Protein AF-A0AAD9ZAP3-F1 (afdb_monomer)

Nearest PDB structures (foldseek):
  3ure-assembly2_B  TM=6.976E-01  e=3.644E-09  Lysobacter enzymogenes
  5mrt-assembly2_B  TM=7.101E-01  e=6.965E-09  Lysobacter sp. XL1
  5mrs-assembly2_B  TM=6.952E-01  e=5.471E-08  Lysobacter sp. XL1
  5mrt-assembly1_A  TM=6.736E-01  e=4.076E-08  Lysobacter sp. XL1
  2ea3-assembly1_A  TM=7.214E-01  e=1.395E-06  Cellulomonas bogoriensis

Structure (mmCIF, N/CA/C/O backbone):
data_AF-A0AAD9ZAP3-F1
#
_entry.id   AF-A0AAD9ZAP3-F1
#
loop_
_atom_site.group_PDB
_atom_site.id
_atom_site.type_symbol
_atom_site.label_atom_id
_atom_site.label_alt_id
_atom_site.label_comp_id
_atom_site.label_asym_id
_atom_site.label_entity_id
_atom_site.label_seq_id
_atom_site.pdbx_PDB_ins_code
_atom_site.Cartn_x
_atom_site.Cartn_y
_atom_site.Cartn_z
_atom_site.occupancy
_atom_site.B_iso_or_equiv
_atom_site.auth_seq_id
_atom_site.auth_comp_id
_atom_site.auth_asym_id
_atom_site.auth_atom_id
_atom_site.pdbx_PDB_model_num
ATOM 1 N N . MET A 1 1 ? -73.193 15.767 -9.937 1.00 38.09 1 MET A N 1
ATOM 2 C CA . MET A 1 1 ? -71.981 15.604 -10.766 1.00 38.09 1 MET A CA 1
ATOM 3 C C . MET A 1 1 ? -70.829 16.152 -9.947 1.00 38.09 1 MET A C 1
ATOM 5 O O . MET A 1 1 ? -70.815 17.346 -9.692 1.00 38.09 1 MET A O 1
ATOM 9 N N . SER A 1 2 ? -70.007 15.268 -9.383 1.00 31.12 2 SER A N 1
ATOM 10 C CA . SER A 1 2 ? -68.991 15.600 -8.378 1.00 31.12 2 SER A CA 1
ATOM 11 C C . SER A 1 2 ? -67.606 15.477 -9.008 1.00 31.12 2 SER A C 1
ATOM 13 O O . SER A 1 2 ? -67.299 14.462 -9.627 1.00 31.12 2 SER A O 1
ATOM 15 N N . THR A 1 3 ? -66.824 16.545 -8.898 1.00 29.73 3 THR A N 1
ATOM 16 C CA . THR A 1 3 ? -65.426 16.662 -9.318 1.00 29.73 3 THR A CA 1
ATOM 17 C C . THR A 1 3 ? -64.513 16.308 -8.148 1.00 29.73 3 THR A C 1
ATOM 19 O O . THR A 1 3 ? -64.522 17.006 -7.136 1.00 29.73 3 THR A O 1
ATOM 22 N N . THR A 1 4 ? -63.706 15.260 -8.296 1.00 32.66 4 THR A N 1
ATOM 23 C CA . THR A 1 4 ? -62.585 14.936 -7.405 1.00 32.66 4 THR A CA 1
ATOM 24 C C . THR A 1 4 ? -61.284 15.430 -8.027 1.00 32.66 4 THR A C 1
ATOM 26 O O . THR A 1 4 ? -60.915 14.990 -9.115 1.00 32.66 4 THR A O 1
ATOM 29 N N . ALA A 1 5 ? -60.610 16.347 -7.335 1.00 31.31 5 ALA A N 1
ATOM 30 C CA . ALA A 1 5 ? -59.230 16.731 -7.596 1.00 31.31 5 ALA A CA 1
ATOM 31 C C . ALA A 1 5 ? -58.299 15.793 -6.815 1.00 31.31 5 ALA A C 1
ATOM 33 O O . ALA A 1 5 ? -58.502 15.566 -5.623 1.00 31.31 5 ALA A O 1
ATOM 34 N N . THR A 1 6 ? -57.306 15.242 -7.505 1.00 32.03 6 THR A N 1
ATOM 35 C CA . THR A 1 6 ? -56.255 14.393 -6.941 1.00 32.03 6 THR A CA 1
ATOM 36 C C . THR A 1 6 ? -55.061 15.283 -6.604 1.00 32.03 6 THR A C 1
ATOM 38 O O . THR A 1 6 ? -54.437 15.831 -7.511 1.00 32.03 6 THR A O 1
ATOM 41 N N . GLU A 1 7 ? -54.749 15.451 -5.320 1.00 30.06 7 GLU A N 1
ATOM 42 C CA . GLU A 1 7 ? -53.481 16.046 -4.887 1.00 30.06 7 GLU A CA 1
ATOM 43 C C . GLU A 1 7 ? -52.366 15.000 -5.004 1.00 30.06 7 GLU A C 1
ATOM 45 O O . GLU A 1 7 ? -52.435 13.915 -4.428 1.00 30.06 7 GLU A O 1
ATOM 50 N N . ILE A 1 8 ? -51.346 15.335 -5.791 1.00 30.12 8 ILE A N 1
ATOM 51 C CA . ILE A 1 8 ? -50.096 14.590 -5.917 1.00 30.12 8 ILE A CA 1
ATOM 52 C C . ILE A 1 8 ? -49.132 15.194 -4.893 1.00 30.12 8 ILE A C 1
ATOM 54 O O . ILE A 1 8 ? -48.763 16.363 -5.006 1.00 30.12 8 ILE A O 1
ATOM 58 N N . HIS A 1 9 ? -48.728 14.413 -3.892 1.00 28.33 9 HIS A N 1
ATOM 59 C CA . HIS A 1 9 ? -47.618 14.785 -3.017 1.00 28.33 9 HIS A CA 1
ATOM 60 C C . HIS A 1 9 ? -46.293 14.692 -3.795 1.00 28.33 9 HIS A C 1
ATOM 62 O O . HIS A 1 9 ? -46.062 13.680 -4.458 1.00 28.33 9 HIS A O 1
ATOM 68 N N . PRO A 1 10 ? -45.407 15.700 -3.717 1.00 33.06 10 PRO A N 1
ATOM 69 C CA . PRO A 1 10 ? -44.074 15.596 -4.287 1.00 33.06 10 PRO A CA 1
ATOM 70 C C . PRO A 1 10 ? -43.204 14.680 -3.416 1.00 33.06 10 PRO A C 1
ATOM 72 O O . PRO A 1 10 ? -43.076 14.892 -2.209 1.00 33.06 10 PRO A O 1
ATOM 75 N N . GLU A 1 11 ? -42.606 13.665 -4.041 1.00 31.42 11 GLU A N 1
ATOM 76 C CA . GLU A 1 11 ? -41.531 12.862 -3.462 1.00 31.42 11 GLU A CA 1
ATOM 77 C C . GLU A 1 11 ? -40.390 13.786 -3.013 1.00 31.42 11 GLU A C 1
ATOM 79 O O . GLU A 1 11 ? -39.771 14.487 -3.815 1.00 31.42 11 GLU A O 1
ATOM 84 N N . LEU A 1 12 ? -40.111 13.792 -1.709 1.00 24.55 12 LEU A N 1
ATOM 85 C CA . LEU A 1 12 ? -38.916 14.411 -1.149 1.00 24.55 12 LEU A CA 1
ATOM 86 C C . LEU A 1 12 ? -37.698 13.598 -1.592 1.00 24.55 12 LEU A C 1
ATOM 88 O O . LEU A 1 12 ? -37.372 12.568 -1.005 1.00 24.55 12 LEU A O 1
ATOM 92 N N . THR A 1 13 ? -37.007 14.074 -2.623 1.00 25.61 13 THR A N 1
ATOM 93 C CA . THR A 1 13 ? -35.666 13.600 -2.961 1.00 25.61 13 THR A CA 1
ATOM 94 C C . THR A 1 13 ? -34.702 14.136 -1.900 1.00 25.61 13 THR A C 1
ATOM 96 O O . THR A 1 13 ? -34.312 15.302 -1.925 1.00 25.61 13 THR A O 1
ATOM 99 N N . LEU A 1 14 ? -34.354 13.306 -0.914 1.00 25.33 14 LEU A N 1
ATOM 100 C CA . LEU A 1 14 ? -33.272 13.604 0.022 1.00 25.33 14 LEU A CA 1
ATOM 101 C C . LEU A 1 14 ? -31.949 13.519 -0.742 1.00 25.33 14 LEU A C 1
ATOM 103 O O . LEU A 1 14 ? -31.405 12.435 -0.937 1.00 25.33 14 LEU A O 1
ATOM 107 N N . THR A 1 15 ? -31.430 14.660 -1.188 1.00 24.88 15 THR A N 1
ATOM 108 C CA . THR A 1 15 ? -30.045 14.753 -1.652 1.00 24.88 15 THR A CA 1
ATOM 109 C C . THR A 1 15 ? -29.139 14.369 -0.478 1.00 24.88 15 THR A C 1
ATOM 111 O O . THR A 1 15 ? -29.214 15.034 0.560 1.00 24.88 15 THR A O 1
ATOM 114 N N . PRO A 1 16 ? -28.295 13.324 -0.579 1.00 32.72 16 PRO A N 1
ATOM 115 C CA . PRO A 1 16 ? -27.354 13.002 0.481 1.00 32.72 16 PRO A CA 1
ATOM 116 C C . PRO A 1 16 ? -26.461 14.219 0.717 1.00 32.72 16 PRO A C 1
ATOM 118 O O . PRO A 1 16 ? -25.739 14.656 -0.180 1.00 32.72 16 PRO A O 1
ATOM 121 N N . VAL A 1 17 ? -26.526 14.802 1.913 1.00 37.62 17 VAL A N 1
ATOM 122 C CA . VAL A 1 17 ? -25.580 15.847 2.307 1.00 37.62 17 VAL A CA 1
ATOM 123 C C . VAL A 1 17 ? -24.217 15.168 2.400 1.00 37.62 17 VAL A C 1
ATOM 125 O O . VAL A 1 17 ? -23.985 14.364 3.303 1.00 37.62 17 VAL A O 1
ATOM 128 N N . ARG A 1 18 ? -23.333 15.433 1.430 1.00 49.47 18 ARG A N 1
ATOM 129 C CA . ARG A 1 18 ? -21.942 14.971 1.486 1.00 49.47 18 ARG A CA 1
ATOM 130 C C . ARG A 1 18 ? -21.299 15.531 2.751 1.00 49.47 18 ARG A C 1
ATOM 132 O O . ARG A 1 18 ? -21.261 16.747 2.943 1.00 49.47 18 ARG A O 1
ATOM 139 N N . GLN A 1 19 ? -20.824 14.642 3.616 1.00 60.66 19 GLN A N 1
ATOM 140 C CA . GLN A 1 19 ? -20.161 15.022 4.855 1.00 60.66 19 GLN A CA 1
ATOM 141 C C . GLN A 1 19 ? -18.705 15.391 4.572 1.00 60.66 19 GLN A C 1
ATOM 143 O O . GLN A 1 19 ? -17.811 14.576 4.720 1.00 60.66 19 GLN A O 1
ATOM 148 N N . LEU A 1 20 ? -18.460 16.632 4.164 1.00 65.44 20 LEU A N 1
ATOM 149 C CA . LEU A 1 20 ? -17.098 17.088 3.881 1.00 65.44 20 LEU A CA 1
ATOM 150 C C . LEU A 1 20 ? -16.287 17.294 5.170 1.00 65.44 20 LEU A C 1
ATOM 152 O O . LEU A 1 20 ? -16.845 17.652 6.223 1.00 65.44 20 LEU A O 1
ATOM 156 N N . ARG A 1 21 ? -14.960 17.126 5.071 1.00 70.06 21 ARG A N 1
ATOM 157 C CA . ARG A 1 21 ? -14.036 17.529 6.138 1.00 70.06 21 ARG A CA 1
ATOM 158 C C . ARG A 1 21 ? -14.170 19.026 6.366 1.00 70.06 21 ARG A C 1
ATOM 160 O O . ARG A 1 21 ? -14.190 19.818 5.420 1.00 70.06 21 ARG A O 1
ATOM 167 N N . LYS A 1 22 ? -14.236 19.437 7.634 1.00 67.25 22 LYS A N 1
ATOM 168 C CA . LYS A 1 22 ? -14.270 20.868 7.974 1.00 67.25 22 LYS A CA 1
ATOM 169 C C . LYS A 1 22 ? -12.929 21.536 7.721 1.00 67.25 22 LYS A C 1
ATOM 171 O O . LYS A 1 22 ? -12.881 22.654 7.210 1.00 67.25 22 LYS A O 1
ATOM 176 N N . LYS A 1 23 ? -11.848 20.844 8.072 1.00 67.44 23 LYS A N 1
ATOM 177 C CA . LYS A 1 23 ? -10.491 21.224 7.705 1.00 67.44 23 LYS A CA 1
ATOM 178 C C . LYS A 1 23 ? -10.062 20.307 6.577 1.00 67.44 23 LYS A C 1
ATOM 180 O O . LYS A 1 23 ? -9.665 19.171 6.804 1.00 67.44 23 LYS A O 1
ATOM 185 N N . ARG A 1 24 ? -10.174 20.796 5.342 1.00 58.03 24 ARG A N 1
ATOM 186 C CA . ARG A 1 24 ? -9.506 20.133 4.226 1.00 58.03 24 ARG A CA 1
ATOM 187 C C . ARG A 1 24 ? -8.012 20.407 4.341 1.00 58.03 24 ARG A C 1
ATOM 189 O O . ARG A 1 24 ? -7.648 21.587 4.394 1.00 58.03 24 ARG A O 1
ATOM 196 N N . PRO A 1 25 ? -7.158 19.372 4.341 1.00 54.31 25 PRO A N 1
ATOM 197 C CA . PRO A 1 25 ? -5.750 19.561 4.029 1.00 54.31 25 PRO A CA 1
ATOM 198 C C . PRO A 1 25 ? -5.680 20.350 2.712 1.00 54.31 25 PRO A C 1
ATOM 200 O O . PRO A 1 25 ? -6.223 19.924 1.695 1.00 54.31 25 PRO A O 1
ATOM 203 N N . SER A 1 26 ? -5.165 21.578 2.753 1.00 37.78 26 SER A N 1
ATOM 204 C CA . SER A 1 26 ? -5.217 22.509 1.622 1.00 37.78 26 SER A CA 1
ATOM 205 C C . SER A 1 26 ? -3.942 23.321 1.567 1.00 37.78 26 SER A C 1
ATOM 207 O O . SER A 1 26 ? -3.555 23.953 2.551 1.00 37.78 26 SER A O 1
ATOM 209 N N . PHE A 1 27 ? -3.305 23.314 0.396 1.00 42.34 27 PHE A N 1
ATOM 210 C CA . PHE A 1 27 ? -2.033 23.990 0.167 1.00 42.34 27 PHE A CA 1
ATOM 211 C C . PHE A 1 27 ? -2.021 24.632 -1.214 1.00 42.34 27 PHE A C 1
ATOM 213 O O . PHE A 1 27 ? -1.289 24.242 -2.118 1.00 42.34 27 PHE A O 1
ATOM 220 N N . SER A 1 28 ? -2.833 25.674 -1.380 1.00 27.41 28 SER A N 1
ATOM 221 C CA . SER A 1 28 ? -2.531 26.656 -2.421 1.00 27.41 28 SER A CA 1
ATOM 222 C C . SER A 1 28 ? -1.245 27.400 -2.038 1.00 27.41 28 SER A C 1
ATOM 224 O O . SER A 1 28 ? -1.152 27.890 -0.909 1.00 27.41 28 SER A O 1
ATOM 226 N N . PRO A 1 29 ? -0.275 27.583 -2.952 1.00 30.25 29 PRO A N 1
ATOM 227 C CA . PRO A 1 29 ? 0.695 28.655 -2.802 1.00 30.25 29 PRO A CA 1
ATOM 228 C C . PRO A 1 29 ? -0.078 29.974 -2.688 1.00 30.25 29 PRO A C 1
ATOM 230 O O . PRO A 1 29 ? -1.005 30.222 -3.465 1.00 30.25 29 PRO A O 1
ATOM 233 N N . VAL A 1 30 ? 0.290 30.840 -1.744 1.00 27.11 30 VAL A N 1
ATOM 234 C CA . VAL A 1 30 ? -0.182 32.229 -1.749 1.00 27.11 30 VAL A CA 1
ATOM 235 C C . VAL A 1 30 ? 0.243 32.841 -3.088 1.00 27.11 30 VAL A C 1
ATOM 237 O O . VAL A 1 30 ? 1.429 33.052 -3.333 1.00 27.11 30 VAL A O 1
ATOM 240 N N . LYS A 1 31 ? -0.716 33.063 -3.996 1.00 29.03 31 LYS A N 1
ATOM 241 C CA . LYS A 1 31 ? -0.457 33.644 -5.319 1.00 29.03 31 LYS A CA 1
ATOM 242 C C . LYS A 1 31 ? 0.099 35.060 -5.155 1.00 29.03 31 LYS A C 1
ATOM 244 O O . LYS A 1 31 ? -0.628 35.955 -4.729 1.00 29.03 31 LYS A O 1
ATOM 249 N N . HIS A 1 32 ? 1.330 35.295 -5.600 1.00 28.67 32 HIS A N 1
ATOM 250 C CA . HIS A 1 32 ? 1.703 36.621 -6.081 1.00 28.67 32 HIS A CA 1
ATOM 251 C C . HIS A 1 32 ? 1.117 36.802 -7.486 1.00 28.67 32 HIS A C 1
ATOM 253 O O . HIS A 1 32 ? 1.326 35.980 -8.376 1.00 28.67 32 HIS A O 1
ATOM 259 N N . LEU A 1 33 ? 0.320 37.859 -7.659 1.00 32.88 33 LEU A N 1
ATOM 260 C CA . LEU A 1 33 ? -0.279 38.236 -8.938 1.00 32.88 33 LEU A CA 1
ATOM 261 C C . LEU A 1 33 ? 0.807 38.523 -9.983 1.00 32.88 33 LEU A C 1
ATOM 263 O O . LEU A 1 33 ? 1.590 39.455 -9.818 1.00 32.88 33 LEU A O 1
ATOM 267 N N . ALA A 1 34 ? 0.764 37.802 -11.100 1.00 29.75 34 ALA A N 1
ATOM 268 C CA . ALA A 1 34 ? 1.362 38.231 -12.358 1.00 29.75 34 ALA A 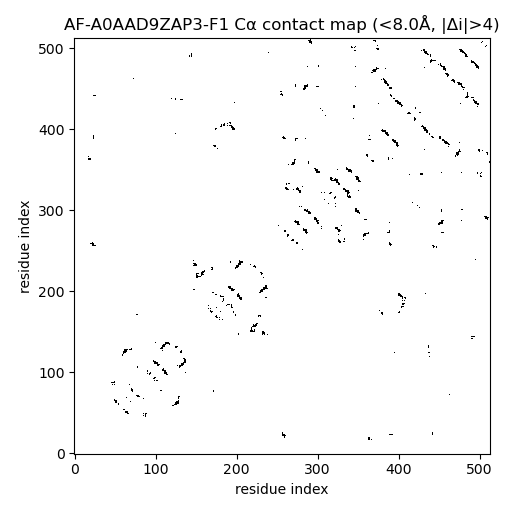CA 1
ATOM 269 C C . ALA A 1 34 ? 0.530 37.740 -13.557 1.00 29.75 34 ALA A C 1
ATOM 271 O O . ALA A 1 34 ? -0.307 36.848 -13.453 1.00 29.75 34 ALA A O 1
ATOM 272 N N . SER A 1 35 ? 0.697 38.453 -14.663 1.00 33.59 35 SER A N 1
ATOM 273 C CA . SER A 1 35 ? -0.319 38.869 -15.631 1.00 33.59 35 SER A CA 1
ATOM 274 C C . SER A 1 35 ? -0.611 37.931 -16.817 1.00 33.59 35 SER A C 1
ATOM 276 O O . SER A 1 35 ? 0.199 37.096 -17.192 1.00 33.59 35 SER A O 1
ATOM 278 N N . LYS A 1 36 ? -1.778 38.195 -17.432 1.00 34.16 36 LYS A N 1
ATOM 279 C CA . LYS A 1 36 ? -2.435 37.630 -18.636 1.00 34.16 36 LYS A CA 1
ATOM 280 C C . LYS A 1 36 ? -1.548 36.977 -19.724 1.00 34.16 36 LYS A C 1
ATOM 282 O O . LYS A 1 36 ? -0.556 37.583 -20.129 1.00 34.16 36 LYS A O 1
ATOM 287 N N . PRO A 1 37 ? -2.010 35.873 -20.351 1.00 30.92 37 PRO A N 1
ATOM 288 C CA . PRO A 1 37 ? -1.366 35.289 -21.526 1.00 30.92 37 PRO A CA 1
ATOM 289 C C . PRO A 1 37 ? -1.739 36.007 -22.838 1.00 30.92 37 PRO A C 1
ATOM 291 O O . PRO A 1 37 ? -2.829 36.566 -22.991 1.00 30.92 37 PRO A O 1
ATOM 294 N N . LYS A 1 38 ? -0.809 35.970 -23.801 1.00 31.48 38 LYS A N 1
ATOM 295 C CA . LYS A 1 38 ? -0.945 36.478 -25.176 1.00 31.48 38 LYS A CA 1
ATOM 296 C C . LYS A 1 38 ? -1.226 35.315 -26.132 1.00 31.48 38 LYS A C 1
ATOM 298 O O . LYS A 1 38 ? -0.578 34.281 -26.051 1.00 31.48 38 LYS A O 1
ATOM 303 N N . ALA A 1 39 ? -2.153 35.517 -27.064 1.00 35.09 39 ALA A N 1
ATOM 304 C CA . ALA A 1 39 ? -2.532 34.536 -28.078 1.00 35.09 39 ALA A CA 1
ATOM 305 C C . ALA A 1 39 ? -1.584 34.541 -29.289 1.00 35.09 39 ALA A C 1
ATOM 307 O O . ALA A 1 39 ? -1.191 35.617 -29.754 1.00 35.09 39 ALA A O 1
ATOM 308 N N . ARG A 1 40 ? -1.328 33.366 -29.887 1.00 31.25 40 ARG A N 1
ATOM 309 C CA . ARG A 1 40 ? -0.994 33.280 -31.318 1.00 31.25 40 ARG A CA 1
ATOM 310 C C . ARG A 1 40 ? -1.300 31.918 -31.966 1.00 31.25 40 ARG A C 1
ATOM 312 O O . ARG A 1 40 ? -0.712 30.910 -31.620 1.00 31.25 40 ARG A O 1
ATOM 319 N N . SER A 1 41 ? -2.211 31.995 -32.941 1.00 29.94 41 SER A N 1
ATOM 320 C CA . SER A 1 41 ? -2.173 31.485 -34.325 1.00 29.94 41 SER A CA 1
ATOM 321 C C . SER A 1 41 ? -1.687 30.064 -34.636 1.00 29.94 41 SER A C 1
ATOM 323 O O . SER A 1 41 ? -0.511 29.745 -34.518 1.00 29.94 41 SER A O 1
ATOM 325 N N . MET A 1 42 ? -2.601 29.310 -35.250 1.00 33.66 42 MET A N 1
ATOM 326 C CA . MET A 1 42 ? -2.409 28.012 -35.898 1.00 33.66 42 MET A CA 1
ATOM 327 C C . MET A 1 42 ? -1.698 28.093 -37.259 1.00 33.66 42 MET A C 1
ATOM 329 O O . MET A 1 42 ? -1.905 29.046 -38.011 1.00 33.66 42 MET A O 1
ATOM 333 N N . SER A 1 43 ? -1.007 27.015 -37.639 1.00 30.11 43 SER A N 1
ATOM 334 C CA . SER A 1 43 ? -0.996 26.501 -39.015 1.00 30.11 43 SER A CA 1
ATOM 335 C C . SER A 1 43 ? -0.925 24.969 -38.990 1.00 30.11 43 SER A C 1
ATOM 337 O O . SER A 1 43 ? -0.360 24.371 -38.077 1.00 30.11 43 SER A O 1
ATOM 339 N N . GLY A 1 44 ? -1.626 24.343 -39.936 1.00 31.75 44 GLY A N 1
ATOM 340 C CA . GLY A 1 44 ? -1.917 22.915 -39.941 1.00 31.75 44 GLY A CA 1
ATOM 341 C C . GLY A 1 44 ? -0.970 22.090 -40.803 1.00 31.75 44 GLY A C 1
ATOM 342 O O . GLY A 1 44 ? -0.608 22.475 -41.911 1.00 31.75 44 GLY A O 1
ATOM 343 N N . THR A 1 45 ? -0.699 20.892 -40.304 1.00 32.00 45 THR A N 1
ATOM 344 C CA . THR A 1 45 ? -0.348 19.701 -41.079 1.00 32.00 45 THR A CA 1
ATOM 345 C C . THR A 1 45 ? -1.179 18.579 -40.466 1.00 32.00 45 THR A C 1
ATOM 347 O O . THR A 1 45 ? -1.307 18.540 -39.242 1.00 32.00 45 THR A O 1
ATOM 350 N N . ASN A 1 46 ? -1.810 17.730 -41.281 1.00 42.81 46 ASN A N 1
ATOM 351 C CA . ASN A 1 46 ? -2.670 16.648 -40.790 1.00 42.81 46 ASN A CA 1
ATOM 352 C C . ASN A 1 46 ? -1.819 15.612 -40.044 1.00 42.81 46 ASN A C 1
ATOM 354 O O . ASN A 1 46 ? -1.322 14.659 -40.639 1.00 42.81 46 ASN A O 1
ATOM 358 N N . SER A 1 47 ? -1.631 15.844 -38.746 1.00 43.81 47 SER A N 1
ATOM 359 C CA . SER A 1 47 ? -1.107 14.882 -37.793 1.00 43.81 47 SER A CA 1
ATOM 360 C C . SER A 1 47 ? -2.247 14.008 -37.283 1.00 43.81 47 SER A C 1
ATOM 362 O O . SER A 1 47 ? -3.388 14.457 -37.141 1.00 43.81 47 SER A O 1
ATOM 364 N N . ILE A 1 48 ? -1.927 12.750 -36.998 1.00 49.72 48 ILE A N 1
ATOM 365 C CA . ILE A 1 48 ? -2.781 11.878 -36.197 1.00 49.72 48 ILE A CA 1
ATOM 366 C C . ILE A 1 48 ? -2.875 12.543 -34.820 1.00 49.72 48 ILE A C 1
ATOM 368 O O . ILE A 1 48 ? -1.877 12.640 -34.106 1.00 49.72 48 ILE A O 1
ATOM 372 N N . LYS A 1 49 ? -4.044 13.101 -34.492 1.00 53.91 49 LYS A N 1
ATOM 373 C CA . LYS A 1 49 ? -4.302 13.693 -33.179 1.00 53.91 49 LYS A CA 1
ATOM 374 C C . LYS A 1 49 ? -4.921 12.621 -32.291 1.00 53.91 49 LYS A C 1
ATOM 376 O O . LYS A 1 49 ? -5.954 12.097 -32.696 1.00 53.91 49 LYS A O 1
ATOM 381 N N . PRO A 1 50 ? -4.341 12.331 -31.115 1.00 58.03 50 PRO A N 1
ATOM 382 C CA . PRO A 1 50 ? -4.949 11.409 -30.171 1.00 58.03 50 PRO A CA 1
ATOM 383 C C . PRO A 1 50 ? -6.309 11.955 -29.729 1.00 58.03 50 PRO A C 1
ATOM 385 O O . PRO A 1 50 ? -6.408 13.110 -29.296 1.00 58.03 50 PRO A O 1
ATOM 388 N N . VAL A 1 51 ? -7.353 11.146 -29.848 1.00 65.56 51 VAL A N 1
ATOM 389 C CA . VAL A 1 51 ? -8.693 11.466 -29.373 1.00 65.56 51 VAL A CA 1
ATOM 390 C C . VAL A 1 51 ? -8.776 11.063 -27.908 1.00 65.56 51 VAL A C 1
ATOM 392 O O . VAL A 1 51 ? -8.809 9.885 -27.548 1.00 65.56 51 VAL A O 1
ATOM 395 N N . VAL A 1 52 ? -8.811 12.079 -27.049 1.00 61.72 52 VAL A N 1
ATOM 396 C CA . VAL A 1 52 ? -8.966 11.912 -25.603 1.00 61.72 52 VAL A CA 1
ATOM 397 C C . VAL A 1 52 ? -10.403 11.498 -25.287 1.00 61.72 52 VAL A C 1
ATOM 399 O O . VAL A 1 52 ? -11.352 12.143 -25.740 1.00 61.72 52 VAL A O 1
ATOM 402 N N . GLN A 1 53 ? -10.573 10.441 -24.492 1.00 52.91 53 GLN A N 1
ATOM 403 C CA . GLN A 1 53 ? -11.881 10.097 -23.932 1.00 52.91 53 GLN A CA 1
ATOM 404 C C . GLN A 1 53 ? -12.222 11.024 -22.758 1.00 52.91 53 GLN A C 1
ATOM 406 O O . GLN A 1 53 ? -11.428 11.205 -21.839 1.00 52.91 53 GLN A O 1
ATOM 411 N N . ASP A 1 54 ? -13.424 11.599 -22.781 1.00 41.91 54 ASP A N 1
ATOM 412 C CA . ASP A 1 54 ? -13.899 12.542 -21.767 1.00 41.91 54 ASP A CA 1
ATOM 413 C C . ASP A 1 54 ? -14.498 11.777 -20.569 1.00 41.91 54 ASP A C 1
ATOM 415 O O . ASP A 1 54 ? -15.701 11.534 -20.498 1.00 41.91 54 ASP A O 1
ATOM 419 N N . THR A 1 55 ? -13.664 11.350 -19.619 1.00 44.53 55 THR A N 1
ATOM 420 C CA . THR A 1 55 ? -14.116 10.716 -18.365 1.00 44.53 55 THR A CA 1
ATOM 421 C C . THR A 1 55 ? -14.453 11.778 -17.312 1.00 44.53 55 THR A C 1
ATOM 423 O O . THR A 1 55 ? -13.721 11.960 -16.343 1.00 44.53 55 THR A O 1
ATOM 426 N N . ARG A 1 56 ? -15.551 12.523 -17.510 1.00 35.78 56 ARG A N 1
ATOM 427 C CA . ARG A 1 56 ? -15.968 13.644 -16.633 1.00 35.78 56 ARG A CA 1
ATOM 428 C C . ARG A 1 56 ? -16.672 13.260 -15.331 1.00 35.78 56 ARG A C 1
ATOM 430 O O . ARG A 1 56 ? -17.005 14.150 -14.555 1.00 35.78 56 ARG A O 1
ATOM 437 N N . GLU A 1 57 ? -16.900 11.978 -15.066 1.00 40.25 57 GLU A N 1
ATOM 438 C CA . GLU A 1 57 ? -17.612 11.547 -13.851 1.00 40.25 57 GLU A CA 1
ATOM 439 C C . GLU A 1 57 ? -16.697 11.224 -12.660 1.00 40.25 57 GLU A C 1
ATOM 441 O O . GLU A 1 57 ? -17.186 10.980 -11.560 1.00 40.25 57 GLU A O 1
ATOM 446 N N . MET A 1 58 ? -15.373 11.277 -12.830 1.00 43.38 58 MET A N 1
ATOM 447 C CA . MET A 1 58 ? -14.425 11.066 -11.735 1.00 43.38 58 MET A CA 1
ATOM 448 C C . MET A 1 58 ? -13.892 12.416 -11.240 1.00 43.38 58 MET A C 1
ATOM 450 O O . MET A 1 58 ? -13.478 13.255 -12.038 1.00 43.38 58 MET A O 1
ATOM 454 N N . GLY A 1 59 ? -13.939 12.644 -9.921 1.00 43.78 59 GLY A N 1
ATOM 455 C CA . GLY A 1 59 ? -13.324 13.805 -9.258 1.00 43.78 59 GLY A CA 1
ATOM 456 C C . GLY A 1 59 ? -11.808 13.908 -9.522 1.00 43.78 59 GLY A C 1
ATOM 457 O O . GLY A 1 59 ? -11.283 13.114 -10.297 1.00 43.78 59 GLY A O 1
ATOM 458 N N . PRO A 1 60 ? -11.083 14.868 -8.909 1.00 47.06 60 PRO A N 1
ATOM 459 C CA . PRO A 1 60 ? -9.711 15.266 -9.275 1.00 47.06 60 PRO A CA 1
ATOM 460 C C . PRO A 1 60 ? -8.689 14.115 -9.142 1.00 47.06 60 PRO A C 1
ATOM 462 O O . PRO A 1 60 ? -8.003 13.997 -8.141 1.00 47.06 60 PRO A O 1
ATOM 465 N N . THR A 1 61 ? -8.662 13.237 -10.150 1.00 54.41 61 THR A N 1
ATOM 466 C CA . THR A 1 61 ? -7.898 11.978 -10.290 1.00 54.41 61 THR A CA 1
ATOM 467 C C . THR A 1 61 ? -8.031 11.442 -11.736 1.00 54.41 61 THR A C 1
ATOM 469 O O . THR A 1 61 ? -8.101 10.240 -11.988 1.00 54.41 61 THR A O 1
ATOM 472 N N . ALA A 1 62 ? -8.154 12.337 -12.725 1.00 63.78 62 ALA A N 1
ATOM 473 C CA . ALA A 1 62 ? -8.506 11.957 -14.094 1.00 63.78 62 ALA A CA 1
ATOM 474 C C . ALA A 1 62 ? -7.447 11.025 -14.711 1.00 63.78 62 ALA A C 1
ATOM 476 O O . ALA A 1 62 ? -6.267 11.356 -14.765 1.00 63.78 62 ALA A O 1
ATOM 477 N N . SER A 1 63 ? -7.866 9.857 -15.193 1.00 73.56 63 SER A N 1
ATOM 478 C CA . SER A 1 63 ? -7.037 9.047 -16.088 1.00 73.56 63 SER A CA 1
ATOM 479 C C . SER A 1 63 ? -7.108 9.646 -17.488 1.00 73.56 63 SER A C 1
ATOM 481 O O . SER A 1 63 ? -8.198 9.898 -17.997 1.00 73.56 63 SER A O 1
ATOM 483 N N . LEU A 1 64 ? -5.963 9.880 -18.122 1.00 83.38 64 LEU A N 1
ATOM 484 C CA . LEU A 1 64 ? -5.892 10.334 -19.502 1.00 83.38 64 LEU A CA 1
ATOM 485 C C . LEU A 1 64 ? -5.842 9.121 -20.436 1.00 83.38 64 LEU A C 1
ATOM 487 O O . LEU A 1 64 ? -4.785 8.525 -20.654 1.00 83.38 64 LEU A O 1
ATOM 491 N N . ASN A 1 65 ? -7.007 8.761 -20.972 1.00 83.56 65 ASN A N 1
ATOM 492 C CA . ASN A 1 65 ? -7.180 7.631 -21.880 1.00 83.56 65 ASN A CA 1
ATOM 493 C C . ASN A 1 65 ? -7.282 8.092 -23.337 1.00 83.56 65 ASN A C 1
ATOM 495 O O . ASN A 1 65 ? -7.880 9.131 -23.637 1.00 83.56 65 ASN A O 1
ATOM 499 N N . PHE A 1 66 ? -6.748 7.274 -24.241 1.00 83.94 66 PHE A N 1
ATOM 500 C CA . PHE A 1 66 ? -6.763 7.504 -25.682 1.00 83.94 66 PHE A CA 1
ATOM 501 C C . PHE A 1 66 ? -7.564 6.400 -26.361 1.00 83.94 66 PHE A C 1
ATOM 503 O O . PHE A 1 66 ? -7.471 5.234 -25.981 1.00 83.94 66 PHE A O 1
ATO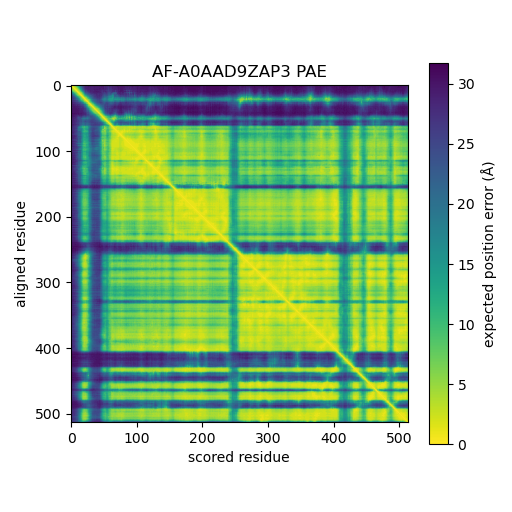M 510 N N . GLN A 1 67 ? -8.380 6.762 -27.349 1.00 81.88 67 GLN A N 1
ATOM 511 C CA . GLN A 1 67 ? -9.183 5.775 -28.079 1.00 81.88 67 GLN A CA 1
ATOM 512 C C . GLN A 1 67 ? -8.315 4.859 -28.942 1.00 81.88 67 GLN A C 1
ATOM 514 O O . GLN A 1 67 ? -8.677 3.715 -29.200 1.00 81.88 67 GLN A O 1
ATOM 519 N N . GLU A 1 68 ? -7.187 5.380 -29.413 1.00 84.31 68 GLU A N 1
ATOM 520 C CA . GLU A 1 68 ? -6.352 4.738 -30.417 1.00 84.31 68 GLU A CA 1
ATOM 521 C C . GLU A 1 68 ? -5.347 3.756 -29.824 1.00 84.31 68 GLU A C 1
ATOM 523 O O . GLU A 1 68 ? -4.886 2.868 -30.539 1.00 84.31 68 GLU A O 1
ATOM 528 N N . PHE A 1 69 ? -4.964 3.928 -28.555 1.00 86.25 69 PHE A N 1
ATOM 529 C CA . PHE A 1 69 ? -3.936 3.102 -27.935 1.00 86.25 69 PHE A CA 1
ATOM 530 C C . PHE A 1 69 ? -3.985 3.108 -26.408 1.00 86.25 69 PHE A C 1
ATOM 532 O O . PHE A 1 69 ? -4.477 4.030 -25.760 1.00 86.25 69 PHE A O 1
ATOM 539 N N . SER A 1 70 ? -3.359 2.081 -25.850 1.00 88.56 70 SER A N 1
ATOM 540 C CA . SER A 1 70 ? -2.994 1.942 -24.448 1.00 88.56 70 SER A CA 1
ATOM 541 C C . SER A 1 70 ? -1.644 1.227 -24.408 1.00 88.56 70 SER A C 1
ATOM 543 O O . SER A 1 70 ? -1.377 0.383 -25.261 1.00 88.56 70 SER A O 1
ATOM 545 N N . PHE A 1 71 ? -0.790 1.563 -23.444 1.00 90.19 71 PHE A N 1
ATOM 546 C CA . PHE A 1 71 ? 0.398 0.766 -23.145 1.00 90.19 71 PHE A CA 1
ATOM 547 C C . PHE A 1 71 ? 0.027 -0.564 -22.486 1.00 90.19 71 PHE A C 1
ATOM 549 O O . PHE A 1 71 ? 0.782 -1.518 -22.580 1.00 90.19 71 PHE A O 1
ATOM 556 N N . TRP A 1 72 ? -1.131 -0.650 -21.830 1.00 88.25 72 TRP A N 1
ATOM 557 C CA . TRP A 1 72 ? -1.661 -1.906 -21.312 1.00 88.25 72 TRP A CA 1
ATOM 558 C C . TRP A 1 72 ? -2.511 -2.610 -22.369 1.00 88.25 72 TRP A C 1
ATOM 560 O O . TRP A 1 72 ? -3.539 -2.061 -22.784 1.00 88.25 72 TRP A O 1
ATOM 570 N N . ASP A 1 73 ? -2.119 -3.826 -22.751 1.00 86.38 73 ASP A N 1
ATOM 571 C CA . ASP A 1 73 ? -2.931 -4.704 -23.588 1.00 86.38 73 ASP A CA 1
ATOM 572 C C . ASP A 1 73 ? -3.823 -5.612 -22.727 1.00 86.38 73 ASP A C 1
ATOM 574 O O . ASP A 1 73 ? -3.374 -6.463 -21.950 1.00 86.38 73 ASP A O 1
ATOM 578 N N . ASN A 1 74 ? -5.134 -5.444 -22.899 1.00 79.62 74 ASN A N 1
ATOM 579 C CA . ASN A 1 74 ? -6.140 -6.218 -22.189 1.00 79.62 74 ASN A CA 1
ATOM 580 C C . ASN A 1 74 ? -6.212 -7.682 -22.640 1.00 79.62 74 ASN A C 1
ATOM 582 O O . ASN A 1 74 ? -6.721 -8.493 -21.863 1.00 79.62 74 ASN A O 1
ATOM 586 N N . GLU A 1 75 ? -5.747 -8.040 -23.837 1.00 83.12 75 GLU A N 1
ATOM 587 C CA . GLU A 1 75 ? -5.769 -9.426 -24.311 1.00 83.12 75 GLU A CA 1
ATOM 588 C C . GLU A 1 75 ? -4.567 -10.210 -23.781 1.00 83.12 75 GLU A C 1
ATOM 590 O O . GLU A 1 75 ? -4.745 -11.221 -23.093 1.00 83.12 75 GLU A O 1
ATOM 595 N N . SER A 1 76 ? -3.347 -9.724 -24.027 1.00 82.00 76 SER A N 1
ATOM 596 C CA . SER A 1 76 ? -2.119 -10.377 -23.556 1.00 82.00 76 SER A CA 1
ATOM 597 C C . SER A 1 76 ? -1.866 -10.211 -22.055 1.00 82.00 76 SER A C 1
ATOM 599 O O . SER A 1 76 ? -1.099 -10.994 -21.485 1.00 82.00 76 SER A O 1
ATOM 601 N N . LYS A 1 77 ? -2.529 -9.242 -21.402 1.00 81.56 77 LYS A N 1
ATOM 602 C CA . LYS A 1 77 ? -2.305 -8.854 -19.996 1.00 81.56 77 LYS A CA 1
ATOM 603 C C . LYS A 1 77 ? -0.864 -8.410 -19.745 1.00 81.56 77 LYS A C 1
ATOM 605 O O . LYS A 1 77 ? -0.257 -8.789 -18.741 1.00 81.56 77 LYS A O 1
ATOM 610 N N . GLN A 1 78 ? -0.303 -7.653 -20.683 1.00 84.69 78 GLN A N 1
ATOM 611 C CA . GLN A 1 78 ? 1.065 -7.152 -20.615 1.00 84.69 78 GLN A CA 1
ATOM 612 C C . GLN A 1 78 ? 1.143 -5.678 -20.997 1.00 84.69 78 GLN A C 1
ATOM 614 O O . GLN A 1 78 ? 0.251 -5.122 -21.633 1.00 84.69 78 GLN A O 1
ATOM 619 N N . MET A 1 79 ? 2.247 -5.057 -20.585 1.00 88.12 79 MET A N 1
ATOM 620 C CA . MET A 1 79 ? 2.627 -3.740 -21.075 1.00 88.12 79 MET A CA 1
ATOM 621 C C . MET A 1 79 ? 3.320 -3.880 -22.433 1.00 88.12 79 MET A C 1
ATOM 623 O O . MET A 1 79 ? 4.321 -4.591 -22.550 1.00 88.12 79 MET A O 1
ATOM 627 N N . GLU A 1 80 ? 2.822 -3.165 -23.432 1.00 89.06 80 GLU A N 1
ATOM 628 C CA . GLU A 1 80 ? 3.338 -3.128 -24.793 1.00 89.06 80 GLU A CA 1
ATOM 629 C C . GLU A 1 80 ? 3.749 -1.711 -25.179 1.00 89.06 80 GLU A C 1
ATOM 631 O O . GLU A 1 80 ? 3.184 -0.719 -24.726 1.00 89.06 80 GLU A O 1
ATOM 636 N N . ASN A 1 81 ? 4.768 -1.601 -26.029 1.00 89.75 81 ASN A N 1
ATOM 637 C CA . ASN A 1 81 ? 5.182 -0.306 -26.549 1.00 89.75 81 ASN A CA 1
ATOM 638 C C . ASN A 1 81 ? 4.278 0.114 -27.713 1.00 89.75 81 ASN A C 1
ATOM 640 O O . ASN A 1 81 ? 3.825 -0.720 -28.492 1.00 89.75 81 ASN A O 1
ATOM 644 N N . ILE A 1 82 ? 4.072 1.417 -27.865 1.00 89.81 82 ILE A N 1
ATOM 645 C CA . ILE A 1 82 ? 3.289 1.986 -28.966 1.00 89.81 82 ILE A CA 1
ATOM 646 C C . ILE A 1 82 ? 4.189 2.330 -30.156 1.00 89.81 82 ILE A C 1
ATOM 648 O O . ILE A 1 82 ? 5.413 2.424 -30.026 1.00 89.81 82 ILE A O 1
ATOM 652 N N . SER A 1 83 ? 3.590 2.542 -31.332 1.00 91.19 83 SER A N 1
ATOM 653 C CA . SER A 1 83 ? 4.353 2.927 -32.523 1.00 91.19 83 SER A CA 1
ATOM 654 C C . SER A 1 83 ? 5.063 4.276 -32.338 1.00 91.19 83 SER A C 1
ATOM 656 O O . SER A 1 83 ? 4.671 5.107 -31.512 1.00 91.19 83 SER A O 1
ATOM 658 N N . ALA A 1 84 ? 6.104 4.523 -33.137 1.00 92.00 84 ALA A N 1
ATOM 659 C CA . ALA A 1 84 ? 6.841 5.785 -33.093 1.00 92.00 84 ALA A CA 1
ATOM 660 C C . ALA A 1 84 ? 5.934 6.997 -33.381 1.00 92.00 84 ALA A C 1
ATOM 662 O O . ALA A 1 84 ? 6.095 8.048 -32.761 1.00 92.00 84 ALA A O 1
ATOM 663 N N . GLU A 1 85 ? 4.953 6.838 -34.272 1.00 92.44 85 GLU A N 1
ATOM 664 C CA . GLU A 1 85 ? 3.976 7.870 -34.625 1.00 92.44 85 GLU A CA 1
ATOM 665 C C . GLU A 1 85 ? 3.061 8.204 -33.442 1.00 92.44 85 GLU A C 1
ATOM 667 O O . GLU A 1 85 ? 2.880 9.378 -33.116 1.00 92.44 85 GLU A O 1
ATOM 672 N N . LEU A 1 86 ? 2.527 7.183 -32.761 1.00 90.75 86 LEU A N 1
ATOM 673 C CA . LEU A 1 86 ? 1.681 7.368 -31.580 1.00 90.75 86 LEU A CA 1
ATOM 674 C C . LEU A 1 86 ? 2.475 7.948 -30.407 1.00 90.75 86 LEU A C 1
ATOM 676 O O . LEU A 1 86 ? 1.984 8.836 -29.713 1.00 90.75 86 LEU A O 1
ATOM 680 N N . ARG A 1 87 ? 3.733 7.528 -30.228 1.00 92.56 87 ARG A N 1
ATOM 681 C CA . ARG A 1 87 ? 4.634 8.107 -29.222 1.00 92.56 87 ARG A CA 1
ATOM 682 C C . ARG A 1 87 ? 4.911 9.585 -29.487 1.00 92.56 87 ARG A C 1
ATOM 684 O O . ARG A 1 87 ? 4.895 10.377 -28.547 1.00 92.56 87 ARG A O 1
ATOM 691 N N . ALA A 1 88 ? 5.146 9.970 -30.742 1.00 91.44 88 ALA A N 1
ATOM 692 C CA . ALA A 1 88 ? 5.336 11.370 -31.116 1.00 91.44 88 ALA A CA 1
ATOM 693 C C . ALA A 1 88 ? 4.067 12.201 -30.863 1.00 91.44 88 ALA A C 1
ATOM 695 O O . ALA A 1 88 ? 4.155 13.310 -30.337 1.00 91.44 88 ALA A O 1
ATOM 696 N N . ALA A 1 89 ? 2.892 11.649 -31.177 1.00 92.31 89 ALA A N 1
ATOM 697 C CA . ALA A 1 89 ? 1.608 12.296 -30.928 1.00 92.31 89 ALA A CA 1
ATOM 698 C C . ALA A 1 89 ? 1.311 12.464 -29.425 1.00 92.31 89 ALA A C 1
ATOM 700 O O . ALA A 1 89 ? 0.887 13.541 -29.002 1.00 92.31 89 ALA A O 1
ATOM 701 N N . LEU A 1 90 ? 1.589 11.438 -28.611 1.00 93.56 90 LEU A N 1
ATOM 702 C CA . LEU A 1 90 ? 1.499 11.506 -27.150 1.00 93.56 90 LEU A CA 1
ATOM 703 C C . LEU A 1 90 ? 2.436 12.581 -26.591 1.00 93.56 90 LEU A C 1
ATOM 705 O O . LEU A 1 90 ? 2.001 13.423 -25.811 1.00 93.56 90 LEU A O 1
ATOM 709 N N . MET A 1 91 ? 3.701 12.588 -27.024 1.00 94.81 91 MET A N 1
ATOM 710 C CA . MET A 1 91 ? 4.684 13.578 -26.582 1.00 94.81 91 MET A CA 1
ATOM 711 C C . MET A 1 91 ? 4.247 15.006 -26.923 1.00 94.81 91 MET A C 1
ATOM 713 O O . MET A 1 91 ? 4.364 15.905 -26.096 1.00 94.81 91 MET A O 1
ATOM 717 N N . GLU A 1 92 ? 3.709 15.225 -28.123 1.00 93.31 92 GLU A N 1
ATOM 718 C CA . GLU A 1 92 ? 3.202 16.539 -28.518 1.00 93.31 92 GLU A CA 1
ATOM 719 C C . GLU A 1 92 ? 1.985 16.965 -27.686 1.00 93.31 92 GLU A C 1
ATOM 721 O O . GLU A 1 92 ? 1.888 18.124 -27.279 1.00 93.31 92 GLU A O 1
ATOM 726 N N . HIS A 1 93 ? 1.081 16.037 -27.358 1.00 93.00 93 HIS A N 1
ATOM 727 C CA . HIS A 1 93 ? -0.022 16.316 -26.438 1.00 93.00 93 HIS A CA 1
ATOM 728 C C . HIS A 1 93 ? 0.488 16.690 -25.037 1.00 93.00 93 HIS A C 1
ATOM 730 O O . HIS A 1 93 ? 0.026 17.679 -24.467 1.00 93.00 93 HIS A O 1
ATOM 736 N N . MET A 1 94 ? 1.454 15.937 -24.496 1.00 93.44 94 MET A N 1
ATOM 737 C CA . MET A 1 94 ? 2.054 16.216 -23.185 1.00 93.44 94 MET A CA 1
ATOM 738 C C . MET A 1 94 ? 2.741 17.585 -23.158 1.00 93.44 94 MET A C 1
ATOM 740 O O . MET A 1 94 ? 2.531 18.368 -22.231 1.00 93.44 94 MET A O 1
ATOM 744 N N . ARG A 1 95 ? 3.504 17.913 -24.206 1.00 93.31 95 ARG A N 1
ATOM 745 C CA . ARG A 1 95 ? 4.176 19.208 -24.358 1.00 93.31 95 ARG A CA 1
ATOM 746 C C . ARG A 1 95 ? 3.183 20.363 -24.405 1.00 93.31 95 ARG A C 1
ATOM 748 O O . ARG A 1 95 ? 3.294 21.307 -23.633 1.00 93.31 95 ARG A O 1
ATOM 755 N N . THR A 1 96 ? 2.196 20.285 -25.292 1.00 90.38 96 THR A N 1
ATOM 756 C CA . THR A 1 96 ? 1.246 21.387 -25.524 1.00 90.38 96 THR A CA 1
ATOM 757 C C . THR A 1 96 ? 0.275 21.605 -24.367 1.00 90.38 96 THR A C 1
ATOM 759 O O . THR A 1 96 ? -0.139 22.740 -24.134 1.00 90.38 96 THR A O 1
ATOM 762 N N . THR A 1 97 ? -0.086 20.545 -23.641 1.00 90.38 97 THR A N 1
ATOM 763 C CA . THR A 1 97 ? -1.102 20.608 -22.580 1.00 90.38 97 THR A CA 1
ATOM 764 C C . THR A 1 97 ? -0.494 20.828 -21.197 1.00 90.38 97 THR A C 1
ATOM 766 O O . THR A 1 97 ? -1.055 21.570 -20.393 1.00 90.38 97 THR A O 1
ATOM 769 N N . TYR A 1 98 ? 0.657 20.207 -20.923 1.00 89.81 98 TYR A N 1
ATOM 770 C CA . TYR A 1 98 ? 1.249 20.133 -19.583 1.00 89.81 98 TYR A CA 1
ATOM 771 C C . TYR A 1 98 ? 2.689 20.657 -19.515 1.00 89.81 98 TYR A C 1
ATOM 773 O O . TYR A 1 98 ? 3.317 20.553 -18.464 1.00 89.81 98 TYR A O 1
ATOM 781 N N . ASN A 1 99 ? 3.209 21.226 -20.609 1.00 91.88 99 ASN A N 1
ATOM 782 C CA . ASN A 1 99 ? 4.566 21.772 -20.692 1.00 91.88 99 ASN A CA 1
ATOM 783 C C . ASN A 1 99 ? 5.672 20.738 -20.402 1.00 91.88 99 ASN A C 1
ATOM 785 O O . ASN A 1 99 ? 6.687 21.038 -19.774 1.00 91.88 99 ASN A O 1
ATOM 789 N N . VAL A 1 100 ? 5.449 19.488 -20.820 1.00 93.88 100 VAL A N 1
ATOM 790 C CA . VAL A 1 100 ? 6.436 18.406 -20.702 1.00 93.88 100 VAL A CA 1
ATOM 791 C C . VAL A 1 100 ? 7.476 18.534 -21.818 1.00 93.88 100 VAL A C 1
ATOM 793 O O . VAL A 1 100 ? 7.138 18.434 -23.000 1.00 93.88 100 VAL A O 1
ATOM 796 N N . GLY A 1 101 ? 8.742 18.715 -21.443 1.00 92.94 101 GLY A N 1
ATOM 797 C CA . GLY A 1 101 ? 9.878 18.806 -22.362 1.00 92.94 101 GLY A CA 1
ATOM 798 C C . GLY A 1 101 ? 10.430 17.437 -22.759 1.00 92.94 101 GLY A C 1
ATOM 799 O O . GLY A 1 101 ? 10.700 17.195 -23.938 1.00 92.94 101 GLY A O 1
ATOM 800 N N . THR A 1 102 ? 10.514 16.508 -21.796 1.00 93.69 102 THR A N 1
ATOM 801 C CA . THR A 1 102 ? 11.034 15.141 -21.998 1.00 93.69 102 THR A CA 1
ATOM 802 C C . THR A 1 102 ? 10.117 14.086 -21.377 1.00 93.69 102 THR A C 1
ATOM 804 O O . THR A 1 102 ? 9.524 14.310 -20.323 1.00 93.69 102 THR A O 1
ATOM 807 N N . MET A 1 103 ? 10.005 12.927 -22.038 1.00 94.06 103 MET A N 1
ATOM 808 C CA . MET A 1 103 ? 9.176 11.798 -21.607 1.00 94.06 103 MET A CA 1
ATOM 809 C C . MET A 1 103 ? 9.915 10.464 -21.767 1.00 94.06 103 MET A C 1
ATOM 811 O O . MET A 1 103 ? 10.220 10.047 -22.894 1.00 94.06 103 MET A O 1
ATOM 815 N N . ASP A 1 104 ? 10.102 9.759 -20.652 1.00 91.81 104 ASP A N 1
ATOM 816 C CA . ASP A 1 104 ? 10.701 8.425 -20.601 1.00 91.81 104 ASP A CA 1
ATOM 817 C C . ASP A 1 104 ? 9.658 7.354 -20.272 1.00 91.81 104 ASP A C 1
ATOM 819 O O . ASP A 1 104 ? 8.872 7.471 -19.334 1.00 91.81 104 ASP A O 1
ATOM 823 N N . ILE A 1 105 ? 9.662 6.274 -21.055 1.00 91.75 105 ILE A N 1
ATOM 824 C CA . ILE A 1 105 ? 8.736 5.147 -20.895 1.00 91.75 105 ILE A CA 1
ATOM 825 C C . ILE A 1 105 ? 9.460 4.048 -20.121 1.00 91.75 105 ILE A C 1
ATOM 827 O O . ILE A 1 105 ? 10.409 3.449 -20.628 1.00 91.75 105 ILE A O 1
ATOM 831 N N . CYS A 1 106 ? 9.015 3.788 -18.896 1.00 87.81 106 CYS A N 1
ATOM 832 C CA . CYS A 1 106 ? 9.645 2.863 -17.961 1.00 87.81 106 CYS A CA 1
ATOM 833 C C . CYS A 1 106 ? 8.570 2.015 -17.267 1.00 87.81 106 CYS A C 1
ATOM 835 O O . CYS A 1 106 ? 8.263 2.239 -16.101 1.00 87.81 106 CYS A O 1
ATOM 837 N N . PHE A 1 107 ? 7.976 1.053 -17.983 1.00 88.75 107 PHE A N 1
ATOM 838 C CA . PHE A 1 107 ? 6.781 0.334 -17.521 1.00 88.75 107 PHE A CA 1
ATOM 839 C C . PHE A 1 107 ? 6.867 -0.196 -16.077 1.00 88.75 107 PHE A C 1
ATOM 841 O O . PHE A 1 107 ? 7.865 -0.841 -15.731 1.00 88.75 107 PHE A O 1
ATOM 848 N N . PRO A 1 108 ? 5.807 -0.004 -15.265 1.00 88.44 108 PRO A N 1
ATOM 849 C CA . PRO A 1 108 ? 4.498 0.584 -15.611 1.00 88.44 108 PRO A CA 1
ATOM 850 C C . PRO A 1 108 ? 4.432 2.127 -15.541 1.00 88.44 108 PRO A C 1
ATOM 852 O O . PRO A 1 108 ? 3.346 2.697 -15.515 1.00 88.44 108 PRO A O 1
ATOM 855 N N . PHE A 1 109 ? 5.572 2.817 -15.503 1.00 89.38 109 PHE A N 1
ATOM 856 C CA . PHE A 1 109 ? 5.652 4.263 -15.306 1.00 89.38 109 PHE A CA 1
ATOM 857 C C . PHE A 1 109 ? 5.912 5.036 -16.601 1.00 89.38 109 PHE A C 1
ATOM 859 O O . PHE A 1 109 ? 6.610 4.574 -17.510 1.00 89.38 109 PHE A O 1
ATOM 866 N N . LEU A 1 110 ? 5.398 6.262 -16.637 1.00 90.25 110 LEU A N 1
ATOM 867 C CA . LEU A 1 110 ? 5.723 7.286 -17.619 1.00 90.25 110 LEU A CA 1
ATOM 868 C C . LEU A 1 110 ? 6.363 8.468 -16.887 1.00 90.25 110 LEU A C 1
ATOM 870 O O . LEU A 1 110 ? 5.676 9.179 -16.159 1.00 90.25 110 LEU A O 1
ATOM 874 N N . ILE A 1 111 ? 7.671 8.663 -17.046 1.00 91.12 111 ILE A N 1
ATOM 875 C CA . ILE A 1 111 ? 8.414 9.731 -16.367 1.00 91.12 111 ILE A CA 1
ATOM 876 C C . ILE A 1 111 ? 8.363 10.991 -17.233 1.00 91.12 111 ILE A C 1
ATOM 878 O O . ILE A 1 111 ? 8.769 10.966 -18.394 1.00 91.12 111 ILE A O 1
ATOM 882 N N . LEU A 1 112 ? 7.830 12.077 -16.679 1.00 91.44 112 LEU A N 1
ATOM 883 C CA . LEU A 1 112 ? 7.507 13.319 -17.378 1.00 91.44 112 LEU A CA 1
ATOM 884 C C . LEU A 1 112 ? 8.289 14.475 -16.756 1.00 91.44 112 LEU A C 1
ATOM 886 O O . LEU A 1 1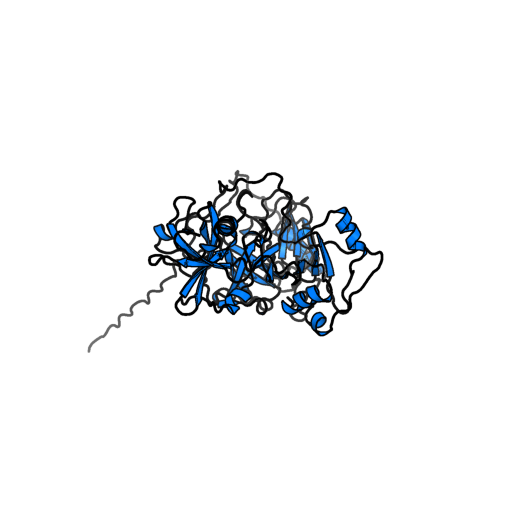12 ? 8.041 14.841 -15.609 1.00 91.44 112 LEU A O 1
ATOM 890 N N . TYR A 1 113 ? 9.198 15.064 -17.529 1.00 90.69 113 TYR A N 1
ATOM 891 C CA . TYR A 1 113 ? 9.997 16.217 -17.118 1.00 90.69 113 TYR A CA 1
ATOM 892 C C . TYR A 1 113 ? 9.391 17.504 -17.683 1.00 90.69 113 TYR A C 1
ATOM 894 O O . TYR A 1 113 ? 9.349 17.692 -18.903 1.00 90.69 113 TYR A O 1
ATOM 902 N N . CYS A 1 114 ? 8.907 18.378 -16.803 1.00 90.31 114 CYS A N 1
ATOM 903 C CA . CYS A 1 114 ? 8.315 19.672 -17.143 1.00 90.31 114 CYS A CA 1
ATOM 904 C C . CYS A 1 114 ? 9.389 20.771 -17.211 1.00 90.31 114 CYS A C 1
ATOM 906 O O . CYS A 1 114 ? 10.165 20.906 -16.269 1.00 90.31 114 CYS A O 1
ATOM 908 N N . GLU A 1 115 ? 9.398 21.573 -18.284 1.00 87.38 115 GLU A N 1
ATOM 909 C CA . GLU A 1 115 ? 10.448 22.587 -18.540 1.00 87.38 115 GLU A CA 1
ATOM 910 C C . GLU A 1 115 ? 10.436 23.733 -17.508 1.00 87.38 115 GLU A C 1
ATOM 912 O O . GLU A 1 115 ? 11.482 24.162 -17.031 1.00 87.38 115 GLU A O 1
ATOM 917 N N . ASP A 1 116 ? 9.249 24.221 -17.126 1.00 82.56 116 ASP A N 1
ATOM 918 C CA . ASP A 1 116 ? 9.126 25.352 -16.190 1.00 82.56 116 ASP A CA 1
ATOM 919 C C . ASP A 1 116 ? 8.812 24.913 -14.756 1.00 82.56 116 ASP A C 1
ATOM 921 O O . ASP A 1 116 ? 9.509 25.241 -13.799 1.00 82.56 116 ASP A O 1
ATOM 925 N N . SER A 1 117 ? 7.677 24.238 -14.587 1.00 83.94 117 SER A N 1
ATOM 926 C CA . SER A 1 117 ? 7.183 23.787 -13.290 1.00 83.94 117 SER A CA 1
ATOM 927 C C . SER A 1 117 ? 6.193 22.660 -13.500 1.00 83.94 117 SER A C 1
ATOM 929 O O . SER A 1 117 ? 5.457 22.645 -14.493 1.00 83.94 117 SER A O 1
ATOM 931 N N . VAL A 1 118 ? 6.144 21.738 -12.547 1.00 82.81 118 VAL A N 1
ATOM 932 C CA . VAL A 1 118 ? 5.145 20.676 -12.567 1.00 82.81 118 VAL A CA 1
ATOM 933 C C . VAL A 1 118 ? 3.738 21.297 -12.406 1.00 82.81 118 VAL A C 1
ATOM 935 O O . VAL A 1 118 ? 3.558 22.138 -11.516 1.00 82.81 118 VAL A O 1
ATOM 938 N N . PRO A 1 119 ? 2.724 20.896 -13.213 1.00 82.25 119 PRO A N 1
ATOM 939 C CA . PRO A 1 119 ? 1.343 21.398 -13.111 1.00 82.25 119 PRO A CA 1
ATOM 940 C C . PRO A 1 119 ? 0.754 21.270 -11.696 1.00 82.25 119 PRO A C 1
ATOM 942 O O . PRO A 1 119 ? 1.305 20.567 -10.862 1.00 82.25 119 PRO A O 1
ATOM 945 N N . SER A 1 120 ? -0.385 21.880 -11.363 1.00 73.56 120 SER A N 1
ATOM 946 C CA . SER A 1 120 ? -1.005 21.636 -10.043 1.00 73.56 120 SER A CA 1
ATOM 947 C C . SER A 1 120 ? -1.516 20.189 -9.918 1.00 73.56 120 SER A C 1
ATOM 949 O O . SER A 1 120 ? -1.964 19.651 -10.932 1.00 73.56 120 SER A O 1
ATOM 951 N N . PRO A 1 121 ? -1.531 19.569 -8.722 1.00 67.50 121 PRO A N 1
ATOM 952 C CA . PRO A 1 121 ? -1.973 18.179 -8.538 1.00 67.50 121 PRO A CA 1
ATOM 953 C C . PRO A 1 121 ? -3.330 17.865 -9.185 1.00 67.50 121 PRO A C 1
ATOM 955 O O . PRO A 1 121 ? -3.413 16.943 -9.986 1.00 67.50 121 PRO A O 1
ATOM 958 N N . ASP A 1 122 ? -4.340 18.719 -8.983 1.00 68.00 122 ASP A N 1
ATOM 959 C CA . ASP A 1 122 ? -5.692 18.552 -9.553 1.00 68.00 122 ASP A CA 1
ATOM 960 C C . ASP A 1 122 ? -5.744 18.545 -11.093 1.00 68.00 122 ASP A C 1
ATOM 962 O O . ASP A 1 122 ? -6.763 18.196 -11.686 1.00 68.00 122 ASP A O 1
ATOM 966 N N . SER A 1 123 ? -4.668 18.979 -11.753 1.00 76.00 123 SER A N 1
ATOM 967 C CA . SER A 1 123 ? -4.564 19.033 -13.216 1.00 76.00 123 SER A CA 1
ATOM 968 C C . SER A 1 123 ? -3.722 17.907 -13.811 1.00 76.00 123 SER A C 1
ATOM 970 O O . SER A 1 123 ? -3.719 17.741 -15.029 1.00 76.00 123 SER A O 1
ATOM 972 N N . ARG A 1 124 ? -3.001 17.146 -12.979 1.00 80.62 124 ARG A N 1
ATOM 973 C CA . ARG A 1 124 ? -2.123 16.063 -13.427 1.00 80.62 124 ARG A CA 1
ATOM 974 C C . ARG A 1 124 ? -2.928 14.770 -13.531 1.00 80.62 124 ARG A C 1
ATOM 976 O O . ARG A 1 124 ? -3.460 14.320 -12.515 1.00 80.62 124 ARG A O 1
ATOM 983 N N . PRO A 1 125 ? -3.005 14.130 -14.706 1.00 83.38 125 PRO A N 1
ATOM 984 C CA . PRO A 1 125 ? -3.562 12.793 -14.762 1.00 83.38 125 PRO A CA 1
ATOM 985 C C . PRO A 1 125 ? -2.688 11.792 -13.993 1.00 83.38 125 PRO A C 1
ATOM 987 O O . PRO A 1 125 ? -1.460 11.800 -14.115 1.00 83.38 125 PRO A O 1
ATOM 990 N N . PHE A 1 126 ? -3.334 10.935 -13.195 1.00 80.44 126 PHE A N 1
ATOM 991 C CA . PHE A 1 126 ? -2.660 9.861 -12.454 1.00 80.44 126 PHE A CA 1
ATOM 992 C C . PHE A 1 126 ? -2.221 8.746 -13.412 1.00 80.44 126 PHE A C 1
ATOM 994 O O . PHE A 1 126 ? -1.046 8.385 -13.436 1.00 80.44 126 PHE A O 1
ATOM 1001 N N . MET A 1 127 ? -3.157 8.267 -14.242 1.00 84.38 127 MET A N 1
ATOM 1002 C CA . MET A 1 127 ? -2.880 7.341 -15.344 1.00 84.38 127 MET A CA 1
ATOM 1003 C C . MET A 1 127 ? -2.800 8.083 -16.669 1.00 84.38 127 MET A C 1
ATOM 1005 O O . MET A 1 127 ? -3.631 8.945 -16.944 1.00 84.38 127 MET A O 1
ATOM 1009 N N . ILE A 1 128 ? -1.866 7.693 -17.528 1.00 88.62 128 ILE A N 1
ATOM 1010 C CA . ILE A 1 128 ? -1.737 8.179 -18.902 1.00 88.62 128 ILE A CA 1
ATOM 1011 C C . ILE A 1 128 ? -1.545 6.967 -19.803 1.00 88.62 128 ILE A C 1
ATOM 1013 O O . ILE A 1 128 ? -0.524 6.286 -19.723 1.00 88.62 128 ILE A O 1
ATOM 1017 N N . ALA A 1 129 ? -2.532 6.695 -20.657 1.00 88.38 129 ALA A N 1
ATOM 1018 C CA . ALA A 1 129 ? -2.520 5.558 -21.577 1.00 88.38 129 ALA A CA 1
ATOM 1019 C C . ALA A 1 129 ? -2.200 4.209 -20.891 1.00 88.38 129 ALA A C 1
ATOM 1021 O O . ALA A 1 129 ? -1.464 3.397 -21.441 1.00 88.38 129 ALA A O 1
ATOM 1022 N N . GLY A 1 130 ? -2.706 3.981 -19.675 1.00 84.06 130 GLY A N 1
ATOM 1023 C CA . GLY A 1 130 ? -2.450 2.751 -18.912 1.00 84.06 130 GLY A CA 1
ATOM 1024 C C . GLY A 1 130 ? -1.125 2.709 -18.137 1.00 84.06 130 GLY A C 1
ATOM 1025 O O . GLY A 1 130 ? -0.858 1.708 -17.486 1.00 84.06 130 GLY A O 1
ATOM 1026 N N . CYS A 1 131 ? -0.322 3.778 -18.152 1.00 87.69 131 CYS A N 1
ATOM 1027 C CA . CYS A 1 131 ? 0.870 3.924 -17.308 1.00 87.69 131 CYS A CA 1
ATOM 1028 C C . CYS A 1 131 ? 0.641 4.921 -16.167 1.00 87.69 131 CYS A C 1
ATOM 1030 O O . CYS A 1 131 ? -0.084 5.900 -16.339 1.00 87.69 131 CYS A O 1
ATOM 1032 N N . ILE A 1 132 ? 1.345 4.741 -15.050 1.00 86.56 132 ILE A N 1
ATOM 1033 C CA . ILE A 1 132 ? 1.385 5.713 -13.948 1.00 86.56 132 ILE A CA 1
ATOM 1034 C C . ILE A 1 132 ? 2.250 6.902 -14.373 1.00 86.56 132 ILE A C 1
ATOM 1036 O O . ILE A 1 132 ? 3.441 6.740 -14.648 1.00 86.56 132 ILE A O 1
ATOM 1040 N N . GLY A 1 133 ? 1.672 8.102 -14.418 1.00 87.12 133 GLY A N 1
ATOM 1041 C CA . GLY A 1 133 ? 2.407 9.327 -14.733 1.00 87.12 133 GLY A CA 1
ATOM 1042 C C . GLY A 1 133 ? 3.243 9.795 -13.545 1.00 87.12 133 GLY A C 1
ATOM 1043 O O . GLY A 1 133 ? 2.695 10.071 -12.488 1.00 87.12 133 GLY A O 1
ATOM 1044 N N . VAL A 1 134 ? 4.556 9.928 -13.701 1.00 86.94 134 VAL A N 1
ATOM 1045 C CA . VAL A 1 134 ? 5.462 10.469 -12.680 1.00 86.94 134 VAL A CA 1
ATOM 1046 C C . VAL A 1 134 ? 5.940 11.835 -13.143 1.00 86.94 134 VAL A C 1
ATOM 1048 O O . VAL A 1 134 ? 6.609 11.943 -14.166 1.00 86.94 134 VAL A O 1
ATOM 1051 N N . TRP A 1 135 ? 5.582 12.878 -12.400 1.00 86.19 135 TRP A N 1
ATOM 1052 C CA . TRP A 1 135 ? 5.773 14.266 -12.813 1.00 86.19 135 TRP A CA 1
ATOM 1053 C C . TRP A 1 135 ? 6.945 14.906 -12.074 1.00 86.19 135 TRP A C 1
ATOM 1055 O O . TRP A 1 135 ? 6.932 14.970 -10.844 1.00 86.19 135 TRP A O 1
ATOM 1065 N N . LEU A 1 136 ? 7.934 15.392 -12.821 1.00 85.50 136 LEU A N 1
ATOM 1066 C CA . LEU A 1 136 ? 9.195 15.930 -12.314 1.00 85.50 136 LEU A CA 1
ATOM 1067 C C . LEU A 1 136 ? 9.499 17.297 -12.936 1.00 85.50 136 LEU A C 1
ATOM 1069 O O . LEU A 1 136 ? 9.058 17.597 -14.048 1.00 85.50 136 LEU A O 1
ATOM 1073 N N . GLU A 1 137 ? 10.257 18.128 -12.223 1.00 86.75 137 GLU A N 1
ATOM 1074 C CA . GLU A 1 137 ? 10.813 19.362 -12.789 1.00 86.75 137 GLU A CA 1
ATOM 1075 C C . GLU A 1 137 ? 12.059 19.032 -13.626 1.00 86.75 137 GLU A C 1
ATOM 1077 O O . GLU A 1 137 ? 12.762 18.049 -13.373 1.00 86.75 137 GLU A O 1
ATOM 1082 N N . GLU A 1 138 ? 12.352 19.830 -14.651 1.00 83.31 138 GLU A N 1
ATOM 1083 C CA . GLU A 1 138 ? 13.599 19.676 -15.398 1.00 83.31 138 GLU A CA 1
ATOM 1084 C C . GLU A 1 138 ? 14.814 19.824 -14.460 1.00 83.31 138 GLU A C 1
ATOM 1086 O O . GLU A 1 138 ? 14.936 20.784 -13.700 1.00 83.31 138 GLU A O 1
ATOM 1091 N N . GLY A 1 139 ? 15.719 18.842 -14.503 1.00 80.06 139 GLY A N 1
ATOM 1092 C CA . GLY A 1 139 ? 16.878 18.761 -13.609 1.00 80.06 139 GLY A CA 1
ATOM 1093 C C . GLY A 1 139 ? 16.659 17.941 -12.332 1.00 80.06 139 GLY A C 1
ATOM 1094 O O . GLY A 1 139 ? 17.641 17.661 -11.642 1.00 80.06 139 GLY A O 1
ATOM 1095 N N . ASP A 1 140 ? 15.428 17.503 -12.035 1.00 79.81 140 ASP A N 1
ATOM 1096 C CA . ASP A 1 140 ? 15.192 16.500 -10.992 1.00 79.81 140 ASP A CA 1
ATOM 1097 C C . ASP A 1 140 ? 15.878 15.168 -11.348 1.00 79.81 140 ASP A C 1
ATOM 1099 O O . ASP A 1 140 ? 15.956 14.751 -12.509 1.00 79.81 140 ASP A O 1
ATOM 1103 N N . ASN A 1 141 ? 16.355 14.461 -10.321 1.00 79.81 141 ASN A N 1
ATOM 1104 C CA . ASN A 1 141 ? 16.940 13.135 -10.496 1.00 79.81 141 ASN A CA 1
ATOM 1105 C C . ASN A 1 141 ? 15.882 12.119 -10.936 1.00 79.81 141 ASN A C 1
ATOM 1107 O O . ASN A 1 141 ? 14.731 12.159 -10.500 1.00 79.81 141 ASN A O 1
ATOM 1111 N N . PHE A 1 142 ? 16.307 11.151 -11.748 1.00 79.62 142 PHE A N 1
ATOM 1112 C CA . PHE A 1 142 ? 15.480 9.996 -12.068 1.00 79.62 142 PHE A CA 1
ATOM 1113 C C . PHE A 1 142 ? 15.141 9.203 -10.787 1.00 79.62 142 PHE A C 1
ATOM 1115 O O . PHE A 1 142 ? 16.053 8.917 -10.004 1.00 79.62 142 PHE A O 1
ATOM 1122 N N . PRO A 1 143 ? 13.872 8.805 -10.586 1.00 75.75 143 PRO A N 1
ATOM 1123 C CA . PRO A 1 143 ? 13.417 8.122 -9.379 1.00 75.75 143 PRO A CA 1
ATOM 1124 C C . PRO A 1 143 ? 13.847 6.644 -9.374 1.00 75.75 143 PRO A C 1
ATOM 1126 O O . PRO A 1 143 ? 13.098 5.744 -9.769 1.00 75.75 143 PRO A O 1
ATOM 1129 N N . LEU A 1 144 ? 15.088 6.372 -8.956 1.00 73.06 144 LEU A N 1
ATOM 1130 C CA . LEU A 1 144 ? 15.657 5.017 -8.893 1.00 73.06 144 LEU A CA 1
ATOM 1131 C C . LEU A 1 144 ? 14.872 4.079 -7.958 1.00 73.06 144 LEU A C 1
ATOM 1133 O O . LEU A 1 144 ? 14.886 2.864 -8.158 1.00 73.06 144 LEU A O 1
ATOM 1137 N N . GLU A 1 145 ? 14.144 4.630 -6.988 1.00 70.62 145 GLU A N 1
ATOM 1138 C CA . GLU A 1 145 ? 13.240 3.929 -6.072 1.00 70.62 145 GLU A CA 1
ATOM 1139 C C . GLU A 1 145 ? 12.145 3.111 -6.775 1.00 70.62 145 GLU A C 1
ATOM 1141 O O . GLU A 1 145 ? 11.665 2.126 -6.217 1.00 70.62 145 GLU A O 1
ATOM 1146 N N . LEU A 1 146 ? 11.765 3.478 -8.006 1.00 73.12 146 LEU A N 1
ATOM 1147 C CA . LEU A 1 146 ? 10.770 2.753 -8.803 1.00 73.12 146 LEU A CA 1
ATOM 1148 C C . LEU A 1 146 ? 11.274 1.383 -9.256 1.00 73.12 146 LEU A C 1
ATOM 1150 O O . LEU A 1 146 ? 10.496 0.507 -9.638 1.00 73.12 146 LEU A O 1
ATOM 1154 N N . PHE A 1 147 ? 12.589 1.191 -9.207 1.00 76.88 147 PHE A N 1
ATOM 1155 C CA . PHE A 1 147 ? 13.271 -0.006 -9.661 1.00 76.88 147 PHE A CA 1
ATOM 1156 C C . PHE A 1 147 ? 14.146 -0.562 -8.540 1.00 76.88 147 PHE A C 1
ATOM 1158 O O . PHE A 1 147 ? 15.367 -0.644 -8.710 1.00 76.88 147 PHE A O 1
ATOM 1165 N N . PRO A 1 148 ? 13.544 -0.976 -7.409 1.00 74.75 148 PRO A N 1
ATOM 1166 C CA . PRO A 1 148 ? 14.298 -1.305 -6.216 1.00 74.75 148 PRO A CA 1
ATOM 1167 C C . PRO A 1 148 ? 15.245 -2.483 -6.440 1.00 74.75 148 PRO A C 1
ATOM 1169 O O . PRO A 1 148 ? 14.982 -3.419 -7.211 1.00 74.75 148 PRO A O 1
ATOM 1172 N N . GLY A 1 149 ? 16.352 -2.411 -5.707 1.00 73.25 149 GLY A N 1
ATOM 1173 C CA . GLY A 1 149 ? 17.402 -3.412 -5.674 1.00 73.25 149 GLY A CA 1
ATOM 1174 C C . GLY A 1 149 ? 18.489 -3.250 -6.739 1.00 73.25 149 GLY A C 1
ATOM 1175 O O . GLY A 1 149 ? 18.310 -2.632 -7.787 1.00 73.25 149 GLY A O 1
ATOM 1176 N N . ASN A 1 150 ? 19.641 -3.840 -6.446 1.00 79.06 150 ASN A N 1
ATOM 1177 C CA . ASN A 1 150 ? 20.799 -3.939 -7.315 1.00 79.06 150 ASN A CA 1
ATOM 1178 C C . ASN A 1 150 ? 20.758 -5.251 -8.103 1.00 79.06 150 ASN A C 1
ATOM 1180 O O . ASN A 1 150 ? 20.268 -6.274 -7.619 1.00 79.06 150 ASN A O 1
ATOM 1184 N N . LEU A 1 151 ? 21.305 -5.218 -9.314 1.00 81.00 151 LEU A N 1
ATOM 1185 C CA . LEU A 1 151 ? 21.571 -6.427 -10.087 1.00 81.00 151 LEU A CA 1
ATOM 1186 C C . LEU A 1 151 ? 22.803 -7.139 -9.507 1.00 81.00 151 LEU A C 1
ATOM 1188 O O . LEU A 1 151 ? 23.709 -6.480 -8.995 1.00 81.00 151 LEU A O 1
ATOM 1192 N N . SER A 1 152 ? 22.836 -8.467 -9.588 1.00 77.00 152 SER A N 1
ATOM 1193 C CA . SER A 1 152 ? 24.015 -9.259 -9.223 1.00 77.00 152 SER A CA 1
ATOM 1194 C C . SER A 1 152 ? 25.171 -9.062 -10.214 1.00 77.00 152 SER A C 1
ATOM 1196 O O . SER A 1 152 ? 24.988 -8.599 -11.346 1.00 77.00 152 SER A O 1
ATOM 1198 N N . GLY A 1 153 ? 26.389 -9.375 -9.764 1.00 65.06 153 GLY A N 1
ATOM 1199 C CA . GLY A 1 153 ? 27.616 -9.225 -10.548 1.00 65.06 153 GLY A CA 1
ATOM 1200 C C . GLY A 1 153 ? 27.720 -10.247 -11.687 1.00 65.06 153 GLY A C 1
ATOM 1201 O O . GLY A 1 153 ? 27.393 -11.417 -11.524 1.00 65.06 153 GLY A O 1
ATOM 1202 N N . GLN A 1 154 ? 28.221 -9.821 -12.853 1.00 59.12 154 GLN A N 1
ATOM 1203 C CA . GLN A 1 154 ? 28.271 -10.621 -14.093 1.00 59.12 154 GLN A CA 1
ATOM 1204 C C . GLN A 1 154 ? 29.296 -11.775 -14.098 1.00 59.12 154 GLN A C 1
ATOM 1206 O O . GLN A 1 154 ? 29.428 -12.463 -15.110 1.00 59.12 154 GLN A O 1
ATOM 1211 N N . VAL A 1 155 ? 30.057 -11.983 -13.019 1.00 53.88 155 VAL A N 1
ATOM 1212 C CA . VAL A 1 155 ? 31.255 -12.844 -13.041 1.00 53.88 155 VAL A CA 1
ATOM 1213 C C . VAL A 1 155 ? 30.898 -14.326 -13.225 1.00 53.88 155 VAL A C 1
ATOM 1215 O O . VAL A 1 155 ? 31.643 -15.059 -13.873 1.00 53.88 155 VAL A O 1
ATOM 1218 N N . LEU A 1 156 ? 29.726 -14.756 -12.749 1.00 56.47 156 LEU A N 1
ATOM 1219 C CA . LEU A 1 156 ? 29.148 -16.071 -13.026 1.00 56.47 156 LEU A CA 1
ATOM 1220 C C . LEU A 1 156 ? 27.636 -15.899 -13.192 1.00 56.47 156 LEU A C 1
ATOM 1222 O O . LEU A 1 156 ? 26.921 -15.800 -12.198 1.00 56.47 156 LEU A O 1
ATOM 1226 N N . ALA A 1 157 ? 27.143 -15.850 -14.434 1.00 61.75 157 ALA A N 1
ATOM 1227 C CA . ALA A 1 157 ? 25.709 -15.825 -14.730 1.00 61.75 157 ALA A CA 1
ATOM 1228 C C . ALA A 1 157 ? 25.041 -17.132 -14.264 1.00 61.75 157 ALA A C 1
ATOM 1230 O O . ALA A 1 157 ? 24.807 -18.053 -15.043 1.00 61.75 157 ALA A O 1
ATOM 1231 N N . SER A 1 158 ? 24.788 -17.234 -12.962 1.00 82.25 158 SER A N 1
ATOM 1232 C CA . SER A 1 158 ? 24.103 -18.363 -12.357 1.00 82.25 158 SER A CA 1
ATOM 1233 C C . SER A 1 158 ? 22.600 -18.158 -12.508 1.00 82.25 158 SER A C 1
ATOM 1235 O O . SER A 1 158 ? 22.053 -17.083 -12.245 1.00 82.25 158 SER A O 1
ATOM 1237 N N . THR A 1 159 ? 21.942 -19.195 -13.012 1.00 88.25 159 THR A N 1
ATOM 1238 C CA . THR A 1 159 ? 20.491 -19.241 -13.181 1.00 88.25 159 THR A CA 1
ATOM 1239 C C . THR A 1 159 ? 19.950 -20.195 -12.129 1.00 88.25 159 THR A C 1
ATOM 1241 O O . THR A 1 159 ? 20.489 -21.291 -11.979 1.00 88.25 159 THR A O 1
ATOM 1244 N N . ILE A 1 160 ? 18.912 -19.794 -11.395 1.00 91.00 160 ILE A N 1
ATOM 1245 C CA . ILE A 1 160 ? 18.202 -20.730 -10.517 1.00 91.00 160 ILE A CA 1
ATOM 1246 C C . ILE A 1 160 ? 17.104 -21.444 -11.298 1.00 91.00 160 ILE A C 1
ATOM 1248 O O . ILE A 1 160 ? 16.320 -20.819 -12.013 1.00 91.00 160 ILE A O 1
ATOM 1252 N N . GLU A 1 161 ? 17.051 -22.763 -11.180 1.00 92.56 161 GLU A N 1
ATOM 1253 C CA . GLU A 1 161 ? 15.934 -23.573 -11.660 1.00 92.56 161 GLU A CA 1
ATOM 1254 C C . GLU A 1 161 ? 14.932 -23.719 -10.522 1.00 92.56 161 GLU A C 1
ATOM 1256 O O . GLU A 1 161 ? 15.280 -24.223 -9.456 1.00 92.56 161 GLU A O 1
ATOM 1261 N N . ILE A 1 162 ? 13.709 -23.238 -10.739 1.00 93.31 162 ILE A N 1
ATOM 1262 C CA . ILE A 1 162 ? 12.619 -23.357 -9.771 1.00 93.31 162 ILE A CA 1
ATOM 1263 C C . ILE A 1 162 ? 11.560 -24.331 -10.276 1.00 93.31 162 ILE A C 1
ATOM 1265 O O . ILE A 1 162 ? 11.431 -24.550 -11.483 1.00 93.31 162 ILE A O 1
ATOM 1269 N N . ASP A 1 163 ? 10.773 -24.875 -9.352 1.00 93.50 163 ASP A N 1
ATOM 1270 C CA . ASP A 1 163 ? 9.691 -25.791 -9.687 1.00 93.50 163 ASP A CA 1
ATOM 1271 C C . ASP A 1 163 ? 8.686 -25.164 -10.669 1.00 93.50 163 ASP A C 1
ATOM 1273 O O . ASP A 1 163 ? 8.272 -24.010 -10.524 1.00 93.50 163 ASP A O 1
ATOM 1277 N N . GLU A 1 164 ? 8.222 -25.960 -11.639 1.00 92.62 164 GLU A N 1
ATOM 1278 C CA . GLU A 1 164 ? 7.333 -25.506 -12.720 1.00 92.62 164 GLU A CA 1
ATOM 1279 C C . GLU A 1 164 ? 6.049 -24.847 -12.193 1.00 92.62 164 GLU A C 1
ATOM 1281 O O . GLU A 1 164 ? 5.586 -23.840 -12.731 1.00 92.62 164 GLU A O 1
ATOM 1286 N N . HIS A 1 165 ? 5.492 -25.367 -11.097 1.00 93.38 165 HIS A N 1
ATOM 1287 C CA . HIS A 1 165 ? 4.290 -24.799 -10.495 1.00 93.38 165 HIS A CA 1
ATOM 1288 C C . HIS A 1 165 ? 4.533 -23.396 -9.910 1.00 93.38 165 HIS A C 1
ATOM 1290 O O . HIS A 1 165 ? 3.658 -22.540 -10.045 1.00 93.38 165 HIS A O 1
ATOM 1296 N N . LEU A 1 166 ? 5.716 -23.126 -9.337 1.00 93.88 166 LEU A N 1
ATOM 1297 C CA . LEU A 1 166 ? 6.106 -21.791 -8.869 1.00 93.88 166 LEU A CA 1
ATOM 1298 C C . LEU A 1 166 ? 6.344 -20.860 -10.060 1.00 93.88 166 LEU A C 1
ATOM 1300 O O . LEU A 1 166 ? 5.795 -19.759 -10.099 1.00 93.88 166 LEU A O 1
ATOM 1304 N N . ALA A 1 167 ? 7.085 -21.329 -11.070 1.00 93.50 167 ALA A N 1
ATOM 1305 C CA . ALA A 1 167 ? 7.336 -20.574 -12.297 1.00 93.50 167 ALA A CA 1
ATOM 1306 C C . ALA A 1 167 ? 6.033 -20.172 -13.008 1.00 93.50 167 ALA A C 1
ATOM 1308 O O . ALA A 1 167 ? 5.904 -19.049 -13.491 1.00 93.50 167 ALA A O 1
ATOM 1309 N N . SER A 1 168 ? 5.030 -21.056 -13.016 1.00 93.00 168 SER A N 1
ATOM 1310 C CA . SER A 1 168 ? 3.729 -20.799 -13.642 1.00 93.00 168 SER A CA 1
ATOM 1311 C C . SER A 1 168 ? 2.935 -19.661 -12.988 1.00 93.00 168 SER A C 1
ATOM 1313 O O . SER A 1 168 ? 2.107 -19.026 -13.651 1.00 93.00 168 SER A O 1
ATOM 1315 N N . ASP A 1 169 ? 3.184 -19.392 -11.704 1.00 94.12 169 ASP A N 1
ATOM 1316 C CA . ASP A 1 169 ? 2.543 -18.317 -10.945 1.00 94.12 169 ASP A CA 1
ATOM 1317 C C . ASP A 1 169 ? 3.343 -17.001 -11.009 1.00 94.12 169 ASP A C 1
ATOM 1319 O O . ASP A 1 169 ? 2.791 -15.924 -10.791 1.00 94.12 169 ASP A O 1
ATOM 1323 N N . LEU A 1 170 ? 4.619 -17.074 -11.399 1.00 93.75 170 LEU A N 1
ATOM 1324 C CA . LEU A 1 170 ? 5.532 -15.950 -11.602 1.00 93.75 170 LEU A CA 1
ATOM 1325 C C . LEU A 1 170 ? 5.486 -15.434 -13.049 1.00 93.75 170 LEU A C 1
ATOM 1327 O O . LEU A 1 170 ? 6.358 -15.721 -13.871 1.00 93.75 170 LEU A O 1
ATOM 1331 N N . LYS A 1 171 ? 4.476 -14.623 -13.368 1.00 92.19 171 LYS A N 1
ATOM 1332 C CA . LYS A 1 171 ? 4.337 -13.967 -14.683 1.00 92.19 171 LYS A CA 1
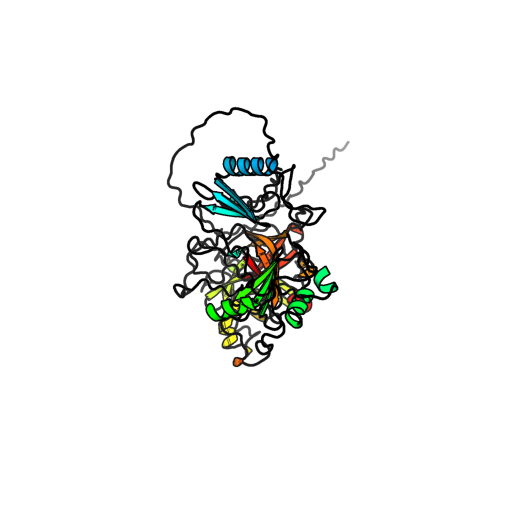ATOM 1333 C C . LYS A 1 171 ? 4.430 -12.455 -14.538 1.00 92.19 171 LYS A C 1
ATOM 1335 O O . LYS A 1 171 ? 3.915 -11.976 -13.536 1.00 92.19 171 LYS A O 1
ATOM 1340 N N . PRO A 1 172 ? 5.030 -11.703 -15.480 1.00 91.25 172 PRO A N 1
ATOM 1341 C CA . PRO A 1 172 ? 5.017 -10.238 -15.453 1.00 91.25 172 PRO A CA 1
ATOM 1342 C C . PRO A 1 172 ? 3.607 -9.673 -15.290 1.00 91.25 172 PRO A C 1
ATOM 1344 O O . PRO A 1 172 ? 2.670 -10.196 -15.888 1.00 91.25 172 PRO A O 1
ATOM 1347 N N . TYR A 1 173 ? 3.479 -8.606 -14.501 1.00 90.50 173 TYR A N 1
ATOM 1348 C CA . TYR A 1 173 ? 2.237 -7.856 -14.292 1.00 90.50 173 TYR A CA 1
ATOM 1349 C C . TYR A 1 173 ? 1.087 -8.710 -13.743 1.00 90.50 173 TYR A C 1
ATOM 1351 O O . TYR A 1 173 ? -0.092 -8.424 -13.942 1.00 90.50 173 TYR A O 1
ATOM 1359 N N . ARG A 1 174 ? 1.433 -9.778 -13.019 1.00 92.00 174 ARG A N 1
ATOM 1360 C CA . ARG A 1 174 ? 0.494 -10.644 -12.312 1.00 92.00 174 ARG A CA 1
ATOM 1361 C C . ARG A 1 174 ? 1.022 -10.881 -10.910 1.00 92.00 174 ARG A C 1
ATOM 1363 O O . ARG A 1 174 ? 2.058 -11.514 -10.739 1.00 92.00 174 ARG A O 1
ATOM 1370 N N . ILE A 1 175 ? 0.270 -10.409 -9.918 1.00 93.56 175 ILE A N 1
ATOM 1371 C CA . ILE A 1 175 ? 0.602 -10.623 -8.508 1.00 93.56 175 ILE A CA 1
ATOM 1372 C C . ILE A 1 175 ? 0.600 -12.137 -8.232 1.00 93.56 175 ILE A C 1
ATOM 1374 O O . ILE A 1 175 ? -0.437 -12.782 -8.436 1.00 93.56 175 ILE A O 1
ATOM 1378 N N . PRO A 1 176 ? 1.741 -12.722 -7.822 1.00 94.69 176 PRO A N 1
ATOM 1379 C CA . PRO A 1 176 ? 1.812 -14.131 -7.468 1.00 94.69 176 PRO A CA 1
ATOM 1380 C C . PRO A 1 176 ? 1.135 -14.375 -6.119 1.00 94.69 176 PRO A C 1
ATOM 1382 O O . PRO A 1 176 ? 0.964 -13.468 -5.302 1.00 94.69 176 PRO A O 1
ATOM 1385 N N . LYS A 1 177 ? 0.784 -15.630 -5.847 1.00 93.00 177 LYS A N 1
ATOM 1386 C CA . LYS A 1 177 ? 0.248 -16.036 -4.546 1.00 93.00 177 LYS A CA 1
ATOM 1387 C C . LYS A 1 177 ? 1.305 -15.861 -3.459 1.00 93.00 177 LYS A C 1
ATOM 1389 O O . LYS A 1 177 ? 2.486 -16.143 -3.678 1.00 93.00 177 LYS A O 1
ATOM 1394 N N . LYS A 1 178 ? 0.868 -15.528 -2.239 1.00 90.06 178 LYS A N 1
ATOM 1395 C CA . LYS A 1 178 ? 1.769 -15.440 -1.075 1.00 90.06 178 LYS A CA 1
ATOM 1396 C C . LYS A 1 178 ? 2.579 -16.726 -0.862 1.00 90.06 178 LYS A C 1
ATOM 1398 O O . LYS A 1 178 ? 3.776 -16.658 -0.607 1.00 90.06 178 LYS A O 1
ATOM 1403 N N . GLN A 1 179 ? 1.960 -17.897 -1.050 1.00 90.12 179 GLN A N 1
ATOM 1404 C CA . GLN A 1 179 ? 2.629 -19.195 -0.896 1.00 90.12 179 GLN A CA 1
ATOM 1405 C C . GLN A 1 179 ? 3.766 -19.394 -1.902 1.00 90.12 179 GLN A C 1
ATOM 1407 O O . GLN A 1 179 ? 4.776 -19.995 -1.552 1.00 90.12 179 GLN A O 1
ATOM 1412 N N . THR A 1 180 ? 3.634 -18.857 -3.118 1.00 93.62 180 THR A N 1
ATOM 1413 C CA . THR A 1 180 ? 4.692 -18.908 -4.132 1.00 93.62 180 THR A CA 1
ATOM 1414 C C . THR A 1 180 ? 5.924 -18.153 -3.642 1.00 93.62 180 THR A C 1
ATOM 1416 O O . THR A 1 180 ? 7.027 -18.690 -3.671 1.00 93.62 180 THR A O 1
ATOM 1419 N N . LEU A 1 181 ? 5.750 -16.936 -3.117 1.00 93.19 181 LEU A N 1
ATOM 1420 C CA . LEU A 1 181 ? 6.875 -16.149 -2.604 1.00 93.19 181 LEU A CA 1
ATOM 1421 C C . LEU A 1 181 ? 7.492 -16.746 -1.328 1.00 93.19 181 LEU A C 1
ATOM 1423 O O . LEU A 1 181 ? 8.712 -16.717 -1.174 1.00 93.19 181 LEU A O 1
ATOM 1427 N N . LEU A 1 182 ? 6.683 -17.335 -0.442 1.00 89.62 182 LEU A N 1
ATOM 1428 C CA . LEU A 1 182 ? 7.181 -18.051 0.741 1.00 89.62 182 LEU A CA 1
ATOM 1429 C C . LEU A 1 182 ? 7.997 -19.298 0.358 1.00 89.62 182 LEU A C 1
ATOM 1431 O O . LEU A 1 182 ? 9.050 -19.558 0.946 1.00 89.62 182 LEU A O 1
ATOM 1435 N N . ALA A 1 183 ? 7.563 -20.043 -0.662 1.00 91.12 183 ALA A N 1
ATOM 1436 C CA . ALA A 1 183 ? 8.320 -21.170 -1.204 1.00 91.12 183 ALA A CA 1
ATOM 1437 C C . ALA A 1 183 ? 9.652 -20.710 -1.818 1.00 91.12 183 ALA A C 1
ATOM 1439 O O . ALA A 1 183 ? 10.690 -21.306 -1.539 1.00 91.12 183 ALA A O 1
ATOM 1440 N N . LEU A 1 184 ? 9.657 -19.601 -2.572 1.00 92.69 184 LEU A N 1
ATOM 1441 C CA . LEU A 1 184 ? 10.898 -19.018 -3.099 1.00 92.69 184 LEU A CA 1
ATOM 1442 C C . LEU A 1 184 ? 11.885 -18.663 -1.984 1.00 92.69 184 LEU A C 1
ATOM 1444 O O . LEU A 1 184 ? 13.071 -18.980 -2.081 1.00 92.69 184 LEU A O 1
ATOM 1448 N N . ALA A 1 185 ? 11.389 -18.027 -0.923 1.00 90.25 185 ALA A N 1
ATOM 1449 C CA . ALA A 1 185 ? 12.203 -17.613 0.210 1.00 90.25 185 ALA A CA 1
ATOM 1450 C C . ALA A 1 185 ? 12.812 -18.810 0.943 1.00 90.25 185 ALA A C 1
ATOM 1452 O O . ALA A 1 185 ? 14.008 -18.828 1.209 1.00 90.25 185 ALA A O 1
ATOM 1453 N N . SER A 1 186 ? 12.009 -19.830 1.230 1.00 87.38 186 SER A N 1
ATOM 1454 C CA . SER A 1 186 ? 12.465 -20.997 1.989 1.00 87.38 186 SER A CA 1
ATOM 1455 C C . SER A 1 186 ? 13.379 -21.929 1.186 1.00 87.38 186 SER A C 1
ATOM 1457 O O . SER A 1 186 ? 14.334 -22.467 1.744 1.00 87.38 186 SER A O 1
ATOM 1459 N N . GLN A 1 187 ? 13.115 -22.123 -0.109 1.00 90.31 187 GLN A N 1
ATOM 1460 C CA . GLN A 1 187 ? 13.786 -23.153 -0.911 1.00 90.31 187 GLN A CA 1
ATOM 1461 C C . GLN A 1 187 ? 14.978 -22.625 -1.715 1.00 90.31 187 GLN A C 1
ATOM 1463 O O . GLN A 1 187 ? 15.979 -23.325 -1.848 1.00 90.31 187 GLN A O 1
ATOM 1468 N N . TYR A 1 188 ? 14.894 -21.397 -2.240 1.00 91.44 188 TYR A N 1
ATOM 1469 C CA . TYR A 1 188 ? 15.883 -20.866 -3.191 1.00 91.44 188 TYR A CA 1
ATOM 1470 C C . TYR A 1 188 ? 16.653 -19.658 -2.654 1.00 91.44 188 TYR A C 1
ATOM 1472 O O . TYR A 1 188 ? 17.785 -19.416 -3.070 1.00 91.44 188 TYR A O 1
ATOM 1480 N N . PHE A 1 189 ? 16.080 -18.919 -1.700 1.00 91.56 189 PHE A N 1
ATOM 1481 C CA . PHE A 1 189 ? 16.715 -17.754 -1.083 1.00 91.56 189 PHE A CA 1
ATOM 1482 C C . PHE A 1 189 ? 16.720 -17.840 0.451 1.00 91.56 189 PHE A C 1
ATOM 1484 O O . PHE A 1 189 ? 16.204 -16.937 1.107 1.00 91.56 189 PHE A O 1
ATOM 1491 N N . PRO A 1 190 ? 17.346 -18.866 1.057 1.00 86.81 190 PRO A N 1
ATOM 1492 C CA . PRO A 1 190 ? 17.225 -19.141 2.496 1.00 86.81 190 PRO A CA 1
ATOM 1493 C C . PRO A 1 190 ? 17.763 -18.023 3.405 1.00 86.81 190 PRO A C 1
ATOM 1495 O O . PRO A 1 190 ? 17.419 -17.956 4.581 1.00 86.81 190 PRO A O 1
ATOM 1498 N N . ASN A 1 191 ? 18.605 -17.135 2.869 1.00 88.31 191 ASN A N 1
ATOM 1499 C CA . ASN A 1 191 ? 19.122 -15.973 3.593 1.00 88.31 191 ASN A CA 1
ATOM 1500 C C . ASN A 1 191 ? 18.241 -14.726 3.446 1.00 88.31 191 ASN A C 1
ATOM 1502 O O . ASN A 1 191 ? 18.546 -13.704 4.056 1.00 88.31 191 ASN A O 1
ATOM 1506 N N . ALA A 1 192 ? 17.190 -14.764 2.625 1.00 89.00 192 ALA A N 1
ATOM 1507 C CA . ALA A 1 192 ? 16.293 -13.635 2.455 1.00 89.00 192 ALA A CA 1
ATOM 1508 C C . ALA A 1 192 ? 15.594 -13.313 3.778 1.00 89.00 192 ALA A C 1
ATOM 1510 O O . ALA A 1 192 ? 15.143 -14.191 4.508 1.00 89.00 192 ALA A O 1
ATOM 1511 N N . THR A 1 193 ? 15.473 -12.025 4.072 1.00 84.81 193 THR A N 1
ATOM 1512 C CA . THR A 1 193 ? 14.570 -11.536 5.117 1.00 84.81 193 THR A CA 1
ATOM 1513 C C . THR A 1 193 ? 13.156 -11.389 4.567 1.00 84.81 193 THR A C 1
ATOM 1515 O O . THR A 1 193 ? 12.188 -11.679 5.269 1.00 84.81 193 THR A O 1
ATOM 1518 N N . HIS A 1 194 ? 13.041 -10.964 3.305 1.00 88.19 194 HIS A N 1
ATOM 1519 C CA . HIS A 1 194 ? 11.782 -10.772 2.597 1.00 88.19 194 HIS A CA 1
ATOM 1520 C C . HIS A 1 194 ? 11.959 -11.026 1.102 1.00 88.19 194 HIS A C 1
ATOM 1522 O O . HIS A 1 194 ? 13.067 -10.941 0.563 1.00 88.19 194 HIS A O 1
ATOM 1528 N N . ILE A 1 195 ? 10.842 -11.291 0.435 1.00 91.56 195 ILE A N 1
ATOM 1529 C CA . ILE A 1 195 ? 10.749 -11.328 -1.020 1.00 91.56 195 ILE A CA 1
ATOM 1530 C C . ILE A 1 195 ? 9.623 -10.401 -1.454 1.00 91.56 195 ILE A C 1
ATOM 1532 O O . ILE A 1 195 ? 8.486 -10.543 -1.007 1.00 91.56 195 ILE A O 1
ATOM 1536 N N . SER A 1 196 ? 9.952 -9.480 -2.352 1.00 92.25 196 SER A N 1
ATOM 1537 C CA . SER A 1 196 ? 9.021 -8.528 -2.946 1.00 92.25 196 SER A CA 1
ATOM 1538 C C . SER A 1 196 ? 8.848 -8.832 -4.426 1.00 92.25 196 SER A C 1
ATOM 1540 O O . SER A 1 196 ? 9.820 -8.887 -5.172 1.00 92.25 196 SER A O 1
ATOM 1542 N N . TYR A 1 197 ? 7.613 -9.012 -4.869 1.00 93.94 197 TYR A N 1
ATOM 1543 C CA . TYR A 1 197 ? 7.261 -9.013 -6.281 1.00 93.94 197 TYR A CA 1
ATOM 1544 C C . TYR A 1 197 ? 6.681 -7.643 -6.626 1.00 93.94 197 TYR A C 1
ATOM 1546 O O . TYR A 1 197 ? 5.683 -7.248 -6.031 1.00 93.94 197 TYR A O 1
ATOM 1554 N N . ILE A 1 198 ? 7.288 -6.925 -7.572 1.00 91.38 198 ILE A N 1
ATOM 1555 C CA . ILE A 1 198 ? 6.887 -5.572 -7.979 1.00 91.38 198 ILE A CA 1
ATOM 1556 C C . ILE A 1 198 ? 6.814 -5.523 -9.501 1.00 91.38 198 ILE A C 1
ATOM 1558 O O . ILE A 1 198 ? 7.842 -5.544 -10.178 1.00 91.38 198 ILE A O 1
ATOM 1562 N N . SER A 1 199 ? 5.601 -5.414 -10.041 1.00 90.44 199 SER A N 1
ATOM 1563 C CA . SER A 1 199 ? 5.304 -5.337 -11.477 1.00 90.44 199 SER A CA 1
ATOM 1564 C C . SER A 1 199 ? 5.850 -6.514 -12.290 1.00 90.44 199 SER A C 1
ATOM 1566 O O . SER A 1 199 ? 5.121 -7.450 -12.563 1.00 90.44 199 SER A O 1
ATOM 1568 N N . ASN A 1 200 ? 7.119 -6.489 -12.692 1.00 90.56 200 ASN A N 1
ATOM 1569 C CA . ASN A 1 200 ? 7.797 -7.545 -13.450 1.00 90.56 200 ASN A CA 1
ATOM 1570 C C . ASN A 1 200 ? 9.143 -7.953 -12.821 1.00 90.56 200 ASN A C 1
ATOM 1572 O O . ASN A 1 200 ? 9.993 -8.563 -13.479 1.00 90.56 200 ASN A O 1
ATOM 1576 N N . ARG A 1 201 ? 9.365 -7.576 -11.559 1.00 91.44 201 ARG A N 1
ATOM 1577 C CA . ARG A 1 201 ? 10.618 -7.767 -10.834 1.00 91.44 201 ARG A CA 1
ATOM 1578 C C . ARG A 1 201 ? 10.387 -8.558 -9.553 1.00 91.44 201 ARG A C 1
ATOM 1580 O O . ARG A 1 201 ? 9.484 -8.245 -8.784 1.00 91.44 201 ARG A O 1
ATOM 1587 N N . LEU A 1 202 ? 11.255 -9.530 -9.305 1.00 94.12 202 LEU A N 1
ATOM 1588 C CA . LEU A 1 202 ? 11.425 -10.170 -8.011 1.00 94.12 202 LEU A CA 1
ATOM 1589 C C . LEU A 1 202 ? 12.619 -9.520 -7.306 1.00 94.12 202 LEU A C 1
ATOM 1591 O O . LEU A 1 202 ? 13.729 -9.520 -7.836 1.00 94.12 202 LEU A O 1
ATOM 1595 N N . VAL A 1 203 ? 12.397 -8.963 -6.122 1.00 92.69 203 VAL A N 1
ATOM 1596 C CA . VAL A 1 203 ? 13.441 -8.372 -5.289 1.00 92.69 203 VAL A CA 1
ATOM 1597 C C . VAL A 1 203 ? 13.623 -9.208 -4.035 1.00 92.69 203 VAL A C 1
ATOM 1599 O O . VAL A 1 203 ? 12.699 -9.371 -3.239 1.00 92.69 203 VAL A O 1
ATOM 1602 N N . VAL A 1 204 ? 14.834 -9.718 -3.856 1.00 93.38 204 VAL A N 1
ATOM 1603 C CA . VAL A 1 204 ? 15.235 -10.500 -2.690 1.00 93.38 204 VAL A CA 1
ATOM 1604 C C . VAL A 1 204 ? 15.899 -9.562 -1.686 1.00 93.38 204 VAL A C 1
ATOM 1606 O O . VAL A 1 204 ? 16.956 -8.988 -1.946 1.00 93.38 204 VAL A O 1
ATOM 1609 N N . GLU A 1 205 ? 15.273 -9.381 -0.529 1.00 90.00 205 GLU A N 1
ATOM 1610 C CA . GLU A 1 205 ? 15.753 -8.465 0.506 1.00 90.00 205 GLU A CA 1
ATOM 1611 C C . GLU A 1 205 ? 16.641 -9.220 1.492 1.00 90.00 205 GLU A C 1
ATOM 1613 O O . GLU A 1 205 ? 16.165 -10.035 2.287 1.00 90.00 205 GLU A O 1
ATOM 1618 N N . LEU A 1 206 ? 17.941 -8.950 1.451 1.00 89.50 206 LEU A N 1
ATOM 1619 C CA . LEU A 1 206 ? 18.946 -9.619 2.272 1.00 89.50 206 LEU A CA 1
ATOM 1620 C C . LEU A 1 206 ? 19.100 -8.931 3.638 1.00 89.50 206 LEU A C 1
ATOM 1622 O O . LEU A 1 206 ? 18.669 -7.788 3.805 1.00 89.50 206 LEU A O 1
ATOM 1626 N N . PRO A 1 207 ? 19.712 -9.587 4.641 1.00 87.31 207 PRO A N 1
ATOM 1627 C CA . PRO A 1 207 ? 20.034 -8.950 5.909 1.00 87.31 207 PRO A CA 1
ATOM 1628 C C . PRO A 1 207 ? 20.919 -7.726 5.680 1.00 87.31 207 PRO A C 1
ATOM 1630 O O . PRO A 1 207 ? 21.778 -7.731 4.799 1.00 87.31 207 PRO A O 1
ATOM 1633 N N . LYS A 1 208 ? 20.723 -6.676 6.484 1.00 83.69 208 LYS A N 1
ATOM 1634 C CA . LYS A 1 208 ? 21.518 -5.454 6.352 1.00 83.69 208 LYS A CA 1
ATOM 1635 C C . LYS A 1 208 ? 22.995 -5.747 6.630 1.00 83.69 208 LYS A C 1
ATOM 1637 O O . LYS A 1 208 ? 23.336 -6.258 7.695 1.00 83.69 208 LYS A O 1
ATOM 1642 N N . GLN A 1 209 ? 23.852 -5.373 5.691 1.00 87.44 209 GLN A N 1
ATOM 1643 C CA . GLN A 1 209 ? 25.307 -5.515 5.742 1.00 87.44 209 GLN A CA 1
ATOM 1644 C C . GLN A 1 209 ? 25.992 -4.180 5.419 1.00 87.44 209 GLN A C 1
ATOM 1646 O O . GLN A 1 209 ? 25.339 -3.217 4.991 1.00 87.44 209 GLN A O 1
ATOM 1651 N N . SER A 1 210 ? 27.313 -4.109 5.622 1.00 89.62 210 SER A N 1
ATOM 1652 C CA . SER A 1 210 ? 28.109 -2.977 5.138 1.00 89.62 210 SER A CA 1
ATOM 1653 C C . SER A 1 210 ? 28.021 -2.875 3.606 1.00 89.62 210 SER A C 1
ATOM 1655 O O . SER A 1 210 ? 27.658 -3.839 2.932 1.00 89.62 210 SER A O 1
ATOM 1657 N N . VAL A 1 211 ? 28.303 -1.696 3.042 1.00 86.81 211 VAL A N 1
ATOM 1658 C CA . VAL A 1 211 ? 28.246 -1.496 1.581 1.00 86.81 211 VAL A CA 1
ATOM 1659 C C . VAL A 1 211 ? 29.231 -2.421 0.863 1.00 86.81 211 VAL A C 1
ATOM 1661 O O . VAL A 1 211 ? 28.867 -2.998 -0.160 1.00 86.81 211 VAL A O 1
ATOM 1664 N N . ASP A 1 212 ? 30.428 -2.600 1.420 1.00 90.00 212 ASP A N 1
ATOM 1665 C CA . ASP A 1 212 ? 31.470 -3.451 0.841 1.00 90.00 212 ASP A CA 1
ATOM 1666 C C . ASP A 1 212 ? 31.076 -4.931 0.910 1.00 90.00 212 ASP A C 1
ATOM 1668 O O . ASP A 1 212 ? 31.114 -5.625 -0.104 1.00 90.00 212 ASP A O 1
ATOM 1672 N N . ASP A 1 213 ? 30.605 -5.403 2.070 1.00 91.69 213 ASP A N 1
ATOM 1673 C CA . ASP A 1 213 ? 30.154 -6.792 2.235 1.00 91.69 213 ASP A CA 1
ATOM 1674 C C . ASP A 1 213 ? 28.978 -7.113 1.312 1.00 91.69 213 ASP A C 1
ATOM 1676 O O . ASP A 1 213 ? 28.955 -8.158 0.662 1.00 91.69 213 ASP A O 1
ATOM 1680 N N . TYR A 1 214 ? 28.016 -6.192 1.218 1.00 90.19 214 TYR A N 1
ATOM 1681 C CA . TYR A 1 214 ? 26.878 -6.348 0.328 1.00 90.19 214 TYR A CA 1
ATOM 1682 C C . TYR A 1 214 ? 27.319 -6.388 -1.137 1.00 90.19 214 TYR A C 1
ATOM 1684 O O . TYR A 1 214 ? 26.910 -7.293 -1.860 1.00 90.19 214 TYR A O 1
ATOM 1692 N N . SER A 1 215 ? 28.189 -5.468 -1.562 1.00 88.75 215 SER A N 1
ATOM 1693 C CA . SER A 1 215 ? 28.700 -5.427 -2.939 1.00 88.75 215 SER A CA 1
ATOM 1694 C C . SER A 1 215 ? 29.431 -6.719 -3.302 1.00 88.75 215 SER A C 1
ATOM 1696 O O . SER A 1 215 ? 29.158 -7.293 -4.352 1.00 88.75 215 SER A O 1
ATOM 1698 N N . ASN A 1 216 ? 30.272 -7.231 -2.399 1.00 88.69 216 ASN A N 1
ATOM 1699 C CA . ASN A 1 216 ? 30.948 -8.517 -2.574 1.00 88.69 216 ASN A CA 1
ATOM 1700 C C . ASN A 1 216 ? 29.945 -9.680 -2.640 1.00 88.69 216 ASN A C 1
ATOM 1702 O O . ASN A 1 216 ? 30.094 -10.590 -3.450 1.00 88.69 216 ASN A O 1
ATOM 1706 N N . SER A 1 217 ? 28.887 -9.654 -1.820 1.00 88.19 217 SER A N 1
ATOM 1707 C CA . SER A 1 217 ? 27.868 -10.710 -1.828 1.00 88.19 217 SER A CA 1
ATOM 1708 C C . SER A 1 217 ? 27.117 -10.800 -3.162 1.00 88.19 217 SER A C 1
ATOM 1710 O O . SER A 1 217 ? 26.794 -11.906 -3.597 1.00 88.19 217 SER A O 1
ATOM 1712 N N . LEU A 1 218 ? 26.894 -9.667 -3.845 1.00 89.12 218 LEU A N 1
ATOM 1713 C CA . LEU A 1 218 ? 26.191 -9.612 -5.132 1.00 89.12 218 LEU A CA 1
ATOM 1714 C C . LEU A 1 218 ? 26.892 -10.412 -6.236 1.00 89.12 218 LEU A C 1
ATOM 1716 O O . LEU A 1 218 ? 26.227 -10.832 -7.180 1.00 89.12 218 LEU A O 1
ATOM 1720 N N . GLU A 1 219 ? 28.204 -10.642 -6.138 1.00 86.44 219 GLU A N 1
ATOM 1721 C CA . GLU A 1 219 ? 28.971 -11.419 -7.123 1.00 86.44 219 GLU A CA 1
ATOM 1722 C C . GLU A 1 219 ? 28.651 -12.920 -7.098 1.00 86.44 219 GLU A C 1
ATOM 1724 O O . GLU A 1 219 ? 28.934 -13.636 -8.058 1.00 86.44 219 GLU A O 1
ATOM 1729 N N . HIS A 1 220 ? 28.068 -13.406 -6.002 1.00 86.25 220 HIS A N 1
ATOM 1730 C CA . HIS A 1 220 ? 27.782 -14.826 -5.786 1.00 86.25 220 HIS A CA 1
ATOM 1731 C C . HIS A 1 220 ? 26.291 -15.159 -5.842 1.00 86.25 220 HIS A C 1
ATOM 1733 O O . HIS A 1 220 ? 25.908 -16.314 -5.647 1.00 86.25 220 HIS A O 1
ATOM 1739 N N . LEU A 1 221 ? 25.446 -14.159 -6.079 1.00 90.06 221 LEU A N 1
ATOM 1740 C CA . LEU A 1 221 ? 24.005 -14.334 -6.126 1.00 90.06 221 LEU A CA 1
ATOM 1741 C C . LEU A 1 221 ? 23.525 -14.630 -7.553 1.00 90.06 221 LEU A C 1
ATOM 1743 O O . LEU A 1 221 ? 24.115 -14.135 -8.516 1.00 90.06 221 LEU A O 1
ATOM 1747 N N . PRO A 1 222 ? 22.432 -15.400 -7.699 1.00 90.25 222 PRO A N 1
ATOM 1748 C CA . PRO A 1 222 ? 21.803 -15.646 -8.991 1.00 90.25 222 PRO A CA 1
ATOM 1749 C C . PRO A 1 222 ? 21.533 -14.380 -9.807 1.00 90.25 222 PRO A C 1
ATOM 1751 O O . PRO A 1 222 ? 21.222 -13.320 -9.272 1.00 90.25 222 PRO A O 1
ATOM 1754 N N . VAL A 1 223 ? 21.624 -14.483 -11.130 1.00 87.69 223 VAL A N 1
ATOM 1755 C CA . VAL A 1 223 ? 21.320 -13.368 -12.046 1.00 87.69 223 VAL A CA 1
ATOM 1756 C C . VAL A 1 223 ? 19.912 -13.487 -12.611 1.00 87.69 223 VAL A C 1
ATOM 1758 O O . VAL A 1 223 ? 19.236 -12.484 -12.829 1.00 87.69 223 VAL A O 1
ATOM 1761 N N . THR A 1 224 ? 19.453 -14.715 -12.853 1.00 88.62 224 THR A N 1
ATOM 1762 C CA . THR A 1 224 ? 18.155 -14.970 -13.488 1.00 88.62 224 THR A CA 1
ATOM 1763 C C . THR A 1 224 ? 17.464 -16.200 -12.905 1.00 88.62 224 THR A C 1
ATOM 1765 O O . THR A 1 224 ? 18.077 -17.015 -12.212 1.00 88.62 224 THR A O 1
ATOM 1768 N N . ILE A 1 225 ? 16.166 -16.313 -13.187 1.00 90.31 225 ILE A N 1
ATOM 1769 C CA . ILE A 1 225 ? 15.321 -17.449 -12.821 1.00 90.31 225 ILE A CA 1
ATOM 1770 C C . ILE A 1 225 ? 14.898 -18.149 -14.110 1.00 90.31 225 ILE A C 1
ATOM 1772 O O . ILE A 1 225 ? 14.359 -17.516 -15.019 1.00 90.31 225 ILE A O 1
ATOM 1776 N N . SER A 1 226 ? 15.141 -19.451 -14.185 1.00 86.62 226 SER A N 1
ATOM 1777 C CA . SER A 1 226 ? 14.793 -20.277 -15.341 1.00 86.62 226 SER A CA 1
ATOM 1778 C C . SER A 1 226 ? 13.292 -20.240 -15.591 1.00 86.62 226 SER A C 1
ATOM 1780 O O . SER A 1 226 ? 12.507 -20.306 -14.648 1.00 86.62 226 SER A O 1
ATOM 1782 N N . ASN A 1 227 ? 12.888 -20.191 -16.861 1.00 83.19 227 ASN A N 1
ATOM 1783 C CA . ASN A 1 227 ? 11.480 -20.253 -17.277 1.00 83.19 227 ASN A CA 1
ATOM 1784 C C . ASN A 1 227 ? 10.581 -19.141 -16.699 1.00 83.19 227 ASN A C 1
ATOM 1786 O O . ASN A 1 227 ? 9.357 -19.231 -16.780 1.00 83.19 227 ASN A O 1
ATOM 1790 N N . CYS A 1 228 ? 11.173 -18.064 -16.176 1.00 84.94 228 CYS A N 1
ATOM 1791 C CA . CYS A 1 228 ? 10.464 -16.881 -15.711 1.00 84.94 228 CYS A CA 1
ATOM 1792 C C . CYS A 1 228 ? 10.960 -15.652 -16.473 1.00 84.94 228 CYS A C 1
ATOM 1794 O O . CYS A 1 228 ? 12.144 -15.329 -16.449 1.00 84.94 228 CYS A O 1
ATOM 1796 N N . ASN A 1 229 ? 10.048 -14.909 -17.099 1.00 84.88 229 ASN A N 1
ATOM 1797 C CA . ASN A 1 229 ? 10.376 -13.630 -17.735 1.00 84.88 229 ASN A CA 1
ATOM 1798 C C . ASN A 1 229 ? 10.367 -12.478 -16.711 1.00 84.88 229 ASN A C 1
ATOM 1800 O O . ASN A 1 229 ? 9.711 -11.461 -16.914 1.00 84.88 229 ASN A O 1
ATOM 1804 N N . LEU A 1 230 ? 11.024 -12.667 -15.566 1.00 89.50 230 LEU A N 1
ATOM 1805 C CA . LEU A 1 230 ? 11.087 -11.680 -14.488 1.00 89.50 230 LEU A CA 1
ATOM 1806 C C . LEU A 1 230 ? 12.508 -11.159 -14.318 1.00 89.50 230 LEU A C 1
ATOM 1808 O O . LEU A 1 230 ? 13.485 -11.884 -14.497 1.00 89.50 230 LEU A O 1
ATOM 1812 N N . ARG A 1 231 ? 12.621 -9.896 -13.906 1.00 89.75 231 ARG A N 1
ATOM 1813 C CA . ARG A 1 231 ? 13.903 -9.325 -13.484 1.00 89.75 231 ARG A CA 1
ATOM 1814 C C . ARG A 1 231 ? 14.182 -9.730 -12.042 1.00 89.75 231 ARG A C 1
ATOM 1816 O O . ARG A 1 231 ? 13.324 -9.531 -11.190 1.00 89.75 231 ARG A O 1
ATOM 1823 N N . LEU A 1 232 ? 15.370 -10.254 -11.765 1.00 92.69 232 LEU A N 1
ATOM 1824 C CA . LEU A 1 232 ? 15.820 -10.545 -10.407 1.00 92.69 232 LEU A CA 1
ATOM 1825 C C . LEU A 1 232 ? 16.702 -9.399 -9.904 1.00 92.69 232 LEU A C 1
ATOM 1827 O O . LEU A 1 232 ? 17.580 -8.925 -10.622 1.00 92.69 232 LEU A O 1
ATOM 1831 N N . ALA A 1 233 ? 16.447 -8.939 -8.685 1.00 91.94 233 ALA A N 1
ATOM 1832 C CA . ALA A 1 233 ? 17.247 -7.920 -8.019 1.00 91.94 233 ALA A CA 1
ATOM 1833 C C . ALA A 1 233 ? 17.405 -8.241 -6.530 1.00 91.94 233 ALA A C 1
ATOM 1835 O O . ALA A 1 233 ? 16.631 -9.009 -5.956 1.00 91.94 233 ALA A O 1
ATOM 1836 N N . TYR A 1 234 ? 18.387 -7.611 -5.899 1.00 91.94 234 TYR A N 1
ATOM 1837 C CA . TYR A 1 234 ? 18.718 -7.799 -4.490 1.00 91.94 234 TYR A CA 1
ATOM 1838 C C . TYR A 1 234 ? 18.692 -6.474 -3.754 1.00 91.94 234 TYR A C 1
ATOM 1840 O O . TYR A 1 234 ? 19.010 -5.444 -4.337 1.00 91.94 234 TYR A O 1
ATOM 1848 N N . HIS A 1 235 ? 18.321 -6.474 -2.480 1.00 88.50 235 HIS A N 1
ATOM 1849 C CA . HIS A 1 235 ? 18.320 -5.262 -1.666 1.00 88.50 235 HIS A CA 1
ATOM 1850 C C . HIS A 1 235 ? 19.084 -5.475 -0.355 1.00 88.50 235 HIS A C 1
ATOM 1852 O O . HIS A 1 235 ? 18.955 -6.523 0.280 1.00 88.50 235 HIS A O 1
ATOM 1858 N N . ASN A 1 236 ? 19.878 -4.478 0.054 1.00 84.88 236 ASN A N 1
ATOM 1859 C CA . ASN A 1 236 ? 20.662 -4.518 1.290 1.00 84.88 236 ASN A CA 1
ATOM 1860 C C . ASN A 1 236 ? 19.821 -4.063 2.492 1.00 84.88 236 ASN A C 1
ATOM 1862 O O . ASN A 1 236 ? 19.777 -2.867 2.814 1.00 84.88 236 ASN A O 1
ATOM 1866 N N . GLY A 1 237 ? 19.206 -5.021 3.180 1.00 78.62 237 GLY A N 1
ATOM 1867 C CA . GLY A 1 237 ? 18.233 -4.796 4.245 1.00 78.62 237 GLY A CA 1
ATOM 1868 C C . GLY A 1 237 ? 16.790 -4.809 3.727 1.00 78.62 237 GLY A C 1
ATOM 1869 O O . GLY A 1 237 ? 16.564 -4.899 2.520 1.00 78.62 237 GLY A O 1
ATOM 1870 N N . PRO A 1 238 ? 15.796 -4.698 4.618 1.00 70.25 238 PRO A N 1
ATOM 1871 C CA . PRO A 1 238 ? 14.402 -4.565 4.209 1.00 70.25 238 PRO A CA 1
ATOM 1872 C C . PRO A 1 238 ? 14.133 -3.298 3.368 1.00 70.25 238 PRO A C 1
ATOM 1874 O O . PRO A 1 238 ? 14.637 -2.223 3.695 1.00 70.25 238 PRO A O 1
ATOM 1877 N N . GLN A 1 239 ? 13.309 -3.372 2.320 1.00 66.62 239 GLN A N 1
ATOM 1878 C CA . GLN A 1 239 ? 12.915 -2.204 1.506 1.00 66.62 239 GLN A CA 1
ATOM 1879 C C . GLN A 1 239 ? 12.149 -1.160 2.325 1.00 66.62 239 GLN A C 1
ATOM 1881 O O . GLN A 1 239 ? 12.377 0.038 2.175 1.00 66.62 239 GLN A O 1
ATOM 1886 N N . THR A 1 240 ? 11.328 -1.622 3.270 1.00 56.44 240 THR A N 1
ATOM 1887 C CA . THR A 1 240 ? 10.608 -0.778 4.235 1.00 56.44 240 THR A CA 1
ATOM 1888 C C . THR A 1 240 ? 11.534 -0.077 5.238 1.00 56.44 240 THR A C 1
ATOM 1890 O O . THR A 1 240 ? 11.073 0.736 6.030 1.00 56.44 240 THR A O 1
ATOM 1893 N N . THR A 1 241 ? 12.840 -0.386 5.230 1.00 42.81 241 THR A N 1
ATOM 1894 C CA . THR A 1 241 ? 13.847 0.189 6.142 1.00 42.81 241 THR A CA 1
ATOM 1895 C C . THR A 1 241 ? 14.820 1.139 5.466 1.00 42.81 241 THR A C 1
ATOM 1897 O O . THR A 1 241 ? 15.873 1.446 6.035 1.00 42.81 241 THR A O 1
ATOM 1900 N N . THR A 1 242 ? 14.481 1.677 4.294 1.00 39.31 242 THR A N 1
ATOM 1901 C CA . THR A 1 242 ? 15.171 2.884 3.834 1.00 39.31 242 THR A CA 1
ATOM 1902 C C . THR A 1 242 ? 14.668 4.059 4.672 1.00 39.31 242 THR A C 1
ATOM 1904 O O . THR A 1 242 ? 13.977 4.942 4.188 1.00 39.31 242 THR A O 1
ATOM 1907 N N . GLU A 1 243 ? 15.040 4.090 5.961 1.00 36.25 243 GLU A N 1
ATOM 1908 C CA . GLU A 1 243 ? 15.248 5.365 6.631 1.00 36.25 243 GLU A CA 1
ATOM 1909 C C . GLU A 1 243 ? 16.273 6.100 5.765 1.00 36.25 243 GLU A C 1
ATOM 1911 O O . GLU A 1 243 ? 17.485 5.907 5.914 1.00 36.25 243 GLU A O 1
ATOM 1916 N N . LEU A 1 244 ? 15.787 6.903 4.814 1.00 33.62 244 LEU A N 1
ATOM 1917 C CA . LEU A 1 244 ? 16.560 7.965 4.195 1.00 33.62 244 LEU A CA 1
ATOM 1918 C C . LEU A 1 244 ? 17.304 8.639 5.341 1.00 33.62 244 LEU A C 1
ATOM 1920 O O . LEU A 1 244 ? 16.682 9.102 6.303 1.00 33.62 244 LEU A O 1
ATOM 1924 N N . ARG A 1 245 ? 18.640 8.540 5.300 1.00 29.23 245 ARG A N 1
ATOM 1925 C CA . ARG A 1 245 ? 19.549 8.861 6.406 1.00 29.23 245 ARG A CA 1
ATOM 1926 C C . ARG A 1 245 ? 19.022 10.062 7.188 1.00 29.23 245 ARG A C 1
ATOM 1928 O O . ARG A 1 245 ? 19.032 11.187 6.684 1.00 29.23 245 ARG A O 1
ATOM 1935 N N . ARG A 1 246 ? 18.577 9.818 8.429 1.00 33.19 246 ARG A N 1
ATOM 1936 C CA . ARG A 1 246 ? 18.124 10.856 9.361 1.00 33.19 246 ARG A CA 1
ATOM 1937 C C . ARG A 1 246 ? 19.227 11.902 9.499 1.00 33.19 246 ARG A C 1
ATOM 1939 O O . ARG A 1 246 ? 20.162 11.724 10.273 1.00 33.19 246 ARG A O 1
ATOM 1946 N N . SER A 1 247 ? 19.105 13.023 8.796 1.00 27.19 247 SER A N 1
ATOM 1947 C CA . SER A 1 247 ? 20.021 14.148 9.008 1.00 27.19 247 SER A CA 1
ATOM 1948 C C . SER A 1 247 ? 19.746 14.863 10.337 1.00 27.19 247 SER A C 1
ATOM 1950 O O . SER A 1 247 ? 20.587 15.634 10.779 1.00 27.19 247 SER A O 1
ATOM 1952 N N . LYS A 1 248 ? 18.609 14.598 11.002 1.00 30.80 248 LYS A N 1
ATOM 1953 C CA . LYS A 1 248 ? 18.267 15.003 12.380 1.00 30.80 248 LYS A CA 1
ATOM 1954 C C . LYS A 1 248 ? 17.119 14.119 12.884 1.00 30.80 248 LYS A C 1
ATOM 1956 O O . LYS A 1 248 ? 16.182 13.886 12.130 1.00 30.80 248 LYS A O 1
ATOM 1961 N N . GLN A 1 249 ? 17.166 13.641 14.132 1.00 28.97 249 GLN A N 1
ATOM 1962 C CA . GLN A 1 249 ? 15.985 13.056 14.786 1.00 28.97 249 GLN A CA 1
ATOM 1963 C C . GLN A 1 249 ? 14.909 14.152 14.916 1.00 28.97 249 GLN A C 1
ATOM 1965 O O . GLN A 1 249 ? 15.163 15.135 15.621 1.00 28.97 249 GLN A O 1
ATOM 1970 N N . PRO A 1 250 ? 13.742 14.038 14.258 1.00 30.78 250 PRO A N 1
ATOM 1971 C CA . PRO A 1 250 ? 12.624 14.917 14.559 1.00 30.78 250 PRO A CA 1
ATOM 1972 C C . PRO A 1 250 ? 12.102 14.581 15.959 1.00 30.78 250 PRO A C 1
ATOM 1974 O O . PRO A 1 250 ? 12.048 13.414 16.345 1.00 30.78 250 PRO A O 1
ATOM 1977 N N . LYS A 1 251 ? 11.753 15.611 16.732 1.00 33.12 251 LYS A N 1
ATOM 1978 C CA . LYS A 1 251 ? 10.993 15.470 17.978 1.00 33.12 251 LYS A CA 1
ATOM 1979 C C . LYS A 1 251 ? 9.517 15.684 17.607 1.00 33.12 251 LYS A C 1
ATOM 1981 O O . LYS A 1 251 ? 9.161 16.842 17.409 1.00 33.12 251 LYS A O 1
ATOM 1986 N N . PRO A 1 252 ? 8.681 14.635 17.508 1.00 36.59 252 PRO A N 1
ATOM 1987 C CA . PRO A 1 252 ? 7.343 14.674 16.891 1.00 36.59 252 PRO A CA 1
ATOM 1988 C C . PRO A 1 252 ? 6.273 15.487 17.648 1.00 36.59 252 PRO A C 1
ATOM 1990 O O . PRO A 1 252 ? 5.106 15.450 17.293 1.00 36.59 252 PRO A O 1
ATOM 1993 N N . LYS A 1 253 ? 6.648 16.297 18.646 1.00 40.22 253 LYS A N 1
ATOM 1994 C CA . LYS A 1 253 ? 5.706 17.067 19.482 1.00 40.22 253 LYS A CA 1
ATOM 1995 C C . LYS A 1 253 ? 4.941 18.179 18.747 1.00 40.22 253 LYS A C 1
ATOM 1997 O O . LYS A 1 253 ? 4.097 18.826 19.355 1.00 40.22 253 LYS A O 1
ATOM 2002 N N . TYR A 1 254 ? 5.257 18.453 17.481 1.00 45.09 254 TYR A N 1
ATOM 2003 C CA . TYR A 1 254 ? 4.627 19.514 16.698 1.00 45.09 254 TYR A CA 1
ATOM 2004 C C . TYR A 1 254 ? 4.325 19.023 15.280 1.00 45.09 254 TYR A C 1
ATOM 2006 O O . TYR A 1 254 ? 5.234 18.788 14.483 1.00 45.09 254 TYR A O 1
ATOM 2014 N N . LEU A 1 255 ? 3.037 18.891 14.965 1.00 51.62 255 LEU A N 1
ATOM 2015 C CA . LEU A 1 255 ? 2.557 18.674 13.604 1.00 51.62 255 LEU A CA 1
ATOM 2016 C C . LEU A 1 255 ? 2.628 20.019 12.847 1.00 51.62 255 LEU A C 1
ATOM 2018 O O . LEU A 1 255 ? 1.777 20.891 13.023 1.00 51.62 255 LEU A O 1
ATOM 2022 N N . ASP A 1 256 ? 3.666 20.215 12.030 1.00 46.44 256 ASP A N 1
ATOM 2023 C CA . ASP A 1 256 ? 3.823 21.396 11.164 1.00 46.44 256 ASP A CA 1
ATOM 2024 C C . ASP A 1 256 ? 2.974 21.237 9.878 1.00 46.44 256 ASP A C 1
ATOM 2026 O O . ASP A 1 256 ? 3.387 20.552 8.937 1.00 46.44 256 ASP A O 1
ATOM 2030 N N . GLY A 1 257 ? 1.813 21.900 9.793 1.00 58.94 257 GLY A N 1
ATOM 2031 C CA . GLY A 1 257 ? 0.977 21.938 8.580 1.00 58.94 257 GLY A CA 1
ATOM 2032 C C . GLY A 1 257 ? -0.524 22.093 8.851 1.00 58.94 257 GLY A C 1
ATOM 2033 O O . GLY A 1 257 ? -0.949 22.195 9.997 1.00 58.94 257 GLY A O 1
ATOM 2034 N N . VAL A 1 258 ? -1.330 22.120 7.785 1.00 64.44 258 VAL A N 1
ATOM 2035 C CA . VAL A 1 258 ? -2.798 21.996 7.850 1.00 64.44 258 VAL A CA 1
ATOM 2036 C C . VAL A 1 258 ? -3.169 20.519 7.725 1.00 64.44 258 VAL A C 1
ATOM 2038 O O . VAL A 1 258 ? -2.991 19.928 6.664 1.00 64.44 258 VAL A O 1
ATOM 2041 N N . TYR A 1 259 ? -3.696 19.943 8.797 1.00 75.38 259 TYR A N 1
ATOM 2042 C CA . TYR A 1 259 ? -4.255 18.592 8.859 1.00 75.38 259 TYR A CA 1
ATOM 2043 C C . TYR A 1 259 ? -5.623 18.651 9.546 1.00 75.38 259 TYR A C 1
ATOM 2045 O O . TYR A 1 259 ? -5.981 19.660 10.164 1.00 75.38 259 TYR A O 1
ATOM 2053 N N . ASP A 1 260 ? -6.409 17.589 9.396 1.00 83.25 260 ASP A N 1
ATOM 2054 C CA . ASP A 1 260 ? -7.740 17.505 9.991 1.00 83.25 260 ASP A CA 1
ATOM 2055 C C . ASP A 1 260 ? -7.679 16.963 11.427 1.00 83.25 260 ASP A C 1
ATOM 2057 O O . ASP A 1 260 ? -7.721 15.758 11.665 1.00 83.25 260 ASP A O 1
ATOM 2061 N N . ASP A 1 261 ? -7.562 17.876 12.387 1.00 86.75 261 ASP A N 1
ATOM 2062 C CA . ASP A 1 261 ? -7.510 17.627 13.834 1.00 86.75 261 ASP A CA 1
ATOM 2063 C C . ASP A 1 261 ? -8.878 17.749 14.530 1.00 86.75 261 ASP A C 1
ATOM 2065 O O . ASP A 1 261 ? -8.951 17.827 15.761 1.00 86.75 261 ASP A O 1
ATOM 2069 N N . VAL A 1 262 ? -9.965 17.821 13.757 1.00 89.88 262 VAL A N 1
ATOM 2070 C CA . VAL A 1 262 ? -11.315 18.036 14.282 1.00 89.88 262 VAL A CA 1
ATOM 2071 C C . VAL A 1 262 ? -11.736 16.860 15.162 1.00 89.88 262 VAL A C 1
ATOM 2073 O O . VAL A 1 262 ? -11.638 15.699 14.765 1.00 89.88 262 VAL A O 1
ATOM 2076 N N . ASP A 1 263 ? -12.243 17.168 16.357 1.00 93.81 263 ASP A N 1
ATOM 2077 C CA . ASP A 1 263 ? -12.942 16.204 17.207 1.00 93.81 263 ASP A CA 1
ATOM 2078 C C . ASP A 1 263 ? -14.390 16.060 16.704 1.00 93.81 263 ASP A C 1
ATOM 2080 O O . ASP A 1 263 ? -15.291 16.830 17.050 1.00 93.81 263 ASP A O 1
ATOM 2084 N N . TYR A 1 264 ? -14.591 15.099 15.804 1.00 94.75 264 TYR A N 1
ATOM 2085 C CA . TYR A 1 264 ? -15.884 14.794 15.206 1.00 94.75 264 TYR A CA 1
ATOM 2086 C C . TYR A 1 264 ? -16.856 14.197 16.226 1.00 94.75 264 TYR A C 1
ATOM 2088 O O . TYR A 1 264 ? -18.063 14.404 16.094 1.00 94.75 264 TYR A O 1
ATOM 2096 N N . VAL A 1 265 ? -16.358 13.551 17.286 1.00 95.62 265 VAL A N 1
ATOM 2097 C CA . VAL A 1 265 ? -17.216 13.046 18.363 1.00 95.62 265 VAL A CA 1
ATOM 2098 C C . VAL A 1 265 ? -17.891 14.204 19.096 1.00 95.62 265 VAL A C 1
ATOM 2100 O O . VAL A 1 265 ? -19.112 14.199 19.236 1.00 95.62 265 VAL A O 1
ATOM 2103 N N . GLN A 1 266 ? -17.146 15.235 19.500 1.00 93.62 266 GLN A N 1
ATOM 2104 C CA . GLN A 1 266 ? -17.735 16.426 20.133 1.00 93.62 266 GLN A CA 1
ATOM 2105 C C . GLN A 1 266 ? -18.614 17.226 19.175 1.00 93.62 266 GLN A C 1
ATOM 2107 O O . GLN A 1 266 ? -19.628 17.796 19.574 1.00 93.62 266 GLN A O 1
ATOM 2112 N N . GLU A 1 267 ? -18.214 17.301 17.910 1.00 92.19 267 GLU A N 1
ATOM 2113 C CA . GLU A 1 267 ? -18.902 18.117 16.921 1.00 92.19 267 GLU A CA 1
ATOM 2114 C C . GLU A 1 267 ? -20.216 17.497 16.429 1.00 92.19 267 GLU A C 1
ATOM 2116 O O . GLU A 1 267 ? -21.189 18.220 16.200 1.00 92.19 267 GLU A O 1
ATOM 2121 N N . ARG A 1 268 ? -20.221 16.182 16.193 1.00 91.69 268 ARG A N 1
ATOM 2122 C CA . ARG A 1 268 ? -21.282 15.472 15.462 1.00 91.69 268 ARG A CA 1
ATOM 2123 C C . ARG A 1 268 ? -21.850 14.275 16.219 1.00 91.69 268 ARG A C 1
ATOM 2125 O O . ARG A 1 268 ? -22.881 13.755 15.808 1.00 91.69 268 ARG A O 1
ATOM 2132 N N . GLY A 1 269 ? -21.212 13.842 17.304 1.00 94.19 269 GLY A N 1
ATOM 2133 C CA . GLY A 1 269 ? -21.581 12.632 18.044 1.00 94.19 269 GLY A CA 1
ATOM 2134 C C . GLY A 1 269 ? -21.038 11.331 17.439 1.00 94.19 269 GLY A C 1
ATOM 2135 O O . GLY A 1 269 ? -21.203 10.275 18.045 1.00 94.19 269 GLY A O 1
ATOM 2136 N N . SER A 1 270 ? -20.378 11.392 16.279 1.00 95.50 270 SER A N 1
ATOM 2137 C CA . SER A 1 270 ? -19.770 10.246 15.597 1.00 95.50 270 SER A CA 1
ATOM 2138 C C . SER A 1 270 ? -18.481 10.643 14.874 1.00 95.50 270 SER A C 1
ATOM 2140 O O . SER A 1 270 ? -18.244 11.818 14.594 1.00 95.50 270 SER A O 1
ATOM 2142 N N . PHE A 1 271 ? -17.630 9.660 14.583 1.00 96.25 271 PHE A N 1
ATOM 2143 C CA . PHE A 1 271 ? -16.424 9.834 13.769 1.00 96.25 271 PHE A CA 1
ATOM 2144 C C . PHE A 1 271 ? -16.287 8.715 12.726 1.00 96.25 271 PHE A C 1
ATOM 2146 O O . PHE A 1 271 ? -17.076 7.768 12.710 1.00 96.25 271 PHE A O 1
ATOM 2153 N N . PHE A 1 272 ? -15.305 8.856 11.832 1.00 96.06 272 PHE A N 1
ATOM 2154 C CA . PHE A 1 272 ? -15.288 8.182 10.528 1.00 96.06 272 PHE A CA 1
ATOM 2155 C C . PHE A 1 272 ? -13.900 7.623 10.174 1.00 96.06 272 PHE A C 1
ATOM 2157 O O . PHE A 1 272 ? -12.894 8.121 10.700 1.00 96.06 272 PHE A O 1
ATOM 2164 N N . PRO A 1 273 ? -13.806 6.656 9.242 1.00 96.25 273 PRO A N 1
ATOM 2165 C CA . PRO A 1 273 ? -12.549 6.263 8.622 1.00 96.25 273 PRO A CA 1
ATOM 2166 C C . PRO A 1 273 ? -11.761 7.469 8.110 1.00 96.25 273 PRO A C 1
ATOM 2168 O O . PRO A 1 273 ? -12.328 8.430 7.587 1.00 96.25 273 PRO A O 1
ATOM 2171 N N . GLY A 1 274 ? -10.443 7.431 8.285 1.00 92.00 274 GLY A N 1
ATOM 2172 C CA . GLY A 1 274 ? -9.545 8.500 7.856 1.00 92.00 274 GLY A CA 1
ATOM 2173 C C . GLY A 1 274 ? -9.493 9.718 8.780 1.00 92.00 274 GLY A C 1
ATOM 2174 O O . GLY A 1 274 ? -8.717 10.637 8.514 1.00 92.00 274 GLY A O 1
ATOM 2175 N N . THR A 1 275 ? -10.298 9.784 9.843 1.00 93.25 275 THR A N 1
ATOM 2176 C CA . THR A 1 275 ? -10.186 10.854 10.854 1.00 93.25 275 THR A CA 1
ATOM 2177 C C . THR A 1 275 ? -8.988 10.630 11.773 1.00 93.25 275 THR A C 1
ATOM 2179 O O . THR A 1 275 ? -8.520 9.503 11.925 1.00 93.25 275 THR A O 1
ATOM 2182 N N . MET A 1 276 ? -8.468 11.702 12.374 1.00 91.88 276 MET A N 1
ATOM 2183 C CA . MET A 1 276 ? -7.302 11.607 13.250 1.00 91.88 276 MET A CA 1
ATOM 2184 C C . MET A 1 276 ? -7.639 10.880 14.555 1.00 91.88 276 MET A C 1
ATOM 2186 O O . MET A 1 276 ? -8.570 11.267 15.270 1.00 91.88 276 MET A O 1
ATOM 2190 N N . LEU A 1 277 ? -6.825 9.875 14.871 1.00 92.38 277 LEU A N 1
ATOM 2191 C CA . LEU A 1 277 ? -6.711 9.255 16.183 1.00 92.38 277 LEU A CA 1
ATOM 2192 C C . LEU A 1 277 ? -5.341 9.556 16.783 1.00 92.38 277 LEU A C 1
ATOM 2194 O O . LEU A 1 277 ? -4.368 9.752 16.058 1.00 92.38 277 LEU A O 1
ATOM 2198 N N . SER A 1 278 ? -5.259 9.538 18.106 1.00 89.25 278 SER A N 1
ATOM 2199 C CA . SER A 1 278 ? -4.010 9.692 18.845 1.00 89.25 278 SER A CA 1
ATOM 2200 C C . SER A 1 278 ? -3.881 8.692 19.991 1.00 89.25 278 SER A C 1
ATOM 2202 O O . SER A 1 278 ? -4.881 8.219 20.541 1.00 89.25 278 SER A O 1
ATOM 2204 N N . SER A 1 279 ? -2.635 8.354 20.327 1.00 86.12 279 SER A N 1
ATOM 2205 C CA . SER A 1 279 ? -2.283 7.621 21.544 1.00 86.12 279 SER A CA 1
ATOM 2206 C C . SER A 1 279 ? -2.038 8.579 22.716 1.00 86.12 279 SER A C 1
ATOM 2208 O O . SER A 1 279 ? -1.899 9.792 22.544 1.00 86.12 279 SER A O 1
ATOM 2210 N N . SER A 1 280 ? -1.911 8.034 23.929 1.00 82.38 280 SER A N 1
ATOM 2211 C CA . SER A 1 280 ? -1.488 8.805 25.109 1.00 82.38 280 SER A CA 1
ATOM 2212 C C . SER A 1 280 ? -0.067 9.368 25.011 1.00 82.38 280 SER A C 1
ATOM 2214 O O . SER A 1 280 ? 0.290 10.243 25.796 1.00 82.38 280 SER A O 1
ATOM 2216 N N . GLU A 1 281 ? 0.737 8.871 24.071 1.00 76.38 281 GLU A N 1
ATOM 2217 C CA . GLU A 1 281 ? 2.099 9.341 23.797 1.00 76.38 281 GLU A CA 1
ATOM 2218 C C . GLU A 1 281 ? 2.146 10.396 22.683 1.00 76.38 281 GLU A C 1
ATOM 2220 O O . GLU A 1 281 ? 3.226 10.755 22.226 1.00 76.38 281 GLU A O 1
ATOM 2225 N N . GLU A 1 282 ? 0.987 10.921 22.269 1.00 77.44 282 GLU A N 1
ATOM 2226 C CA . GLU A 1 282 ? 0.850 11.940 21.219 1.00 77.44 282 GLU A CA 1
ATOM 2227 C C . GLU A 1 282 ? 1.203 11.444 19.800 1.00 77.44 282 GLU A C 1
ATOM 2229 O O . GLU A 1 282 ? 1.265 12.246 18.867 1.00 77.44 282 GLU A O 1
ATOM 2234 N N . ASN A 1 283 ? 1.362 10.131 19.595 1.00 79.38 283 ASN A N 1
ATOM 2235 C CA . ASN A 1 283 ? 1.483 9.554 18.253 1.00 79.38 283 ASN A CA 1
ATOM 2236 C C . ASN A 1 283 ? 0.117 9.635 17.557 1.00 79.38 283 ASN A C 1
ATOM 2238 O O . ASN A 1 283 ? -0.911 9.359 18.182 1.00 79.38 283 ASN A O 1
ATOM 2242 N N . CYS A 1 284 ? 0.089 10.024 16.282 1.00 83.19 284 CYS A N 1
ATOM 2243 C CA . CYS A 1 284 ? -1.150 10.256 15.533 1.00 83.19 284 CYS A CA 1
ATOM 2244 C C . CYS A 1 284 ? -1.269 9.300 14.350 1.00 83.19 284 CYS A C 1
ATOM 2246 O O . CYS A 1 284 ? -0.302 9.104 13.626 1.00 83.19 284 CYS A O 1
ATOM 2248 N N . ILE A 1 285 ? -2.466 8.762 14.119 1.00 86.38 285 ILE A N 1
ATOM 2249 C CA . ILE A 1 285 ? -2.774 7.851 13.008 1.00 86.38 285 ILE A CA 1
ATOM 2250 C C . ILE A 1 285 ? -4.156 8.157 12.426 1.00 86.38 285 ILE A C 1
ATOM 2252 O O . ILE A 1 285 ? -4.950 8.887 13.017 1.00 86.38 285 ILE A O 1
ATOM 2256 N N . SER A 1 286 ? -4.467 7.583 11.269 1.00 90.88 286 SER A N 1
ATOM 2257 C CA . SER A 1 286 ? -5.822 7.597 10.721 1.00 90.88 286 SER A CA 1
ATOM 2258 C C . SER A 1 286 ? -6.661 6.475 11.337 1.00 90.88 286 SER A C 1
ATOM 2260 O O . SER A 1 286 ? -6.188 5.351 11.513 1.00 90.88 286 SER A O 1
ATOM 2262 N N . ALA A 1 287 ? -7.927 6.764 11.633 1.00 95.62 287 ALA A N 1
ATOM 2263 C CA . ALA A 1 287 ? -8.912 5.741 11.958 1.00 95.62 287 ALA A CA 1
ATOM 2264 C C . ALA A 1 287 ? -9.089 4.786 10.770 1.00 95.62 287 ALA A C 1
ATOM 2266 O O . ALA A 1 287 ? -9.262 5.238 9.635 1.00 95.62 287 ALA A O 1
ATOM 2267 N N . GLY A 1 288 ? -9.064 3.480 11.035 1.00 96.62 288 GLY A N 1
ATOM 2268 C CA . GLY A 1 288 ? -9.371 2.461 10.042 1.00 96.62 288 GLY A CA 1
ATOM 2269 C C . GLY A 1 288 ? -10.879 2.307 9.858 1.00 96.62 288 GLY A C 1
ATOM 2270 O O . GLY A 1 288 ? -11.586 3.266 9.564 1.00 96.62 288 GLY A O 1
ATOM 2271 N N . ILE A 1 289 ? -11.387 1.091 10.029 1.00 97.69 289 ILE A N 1
ATOM 2272 C CA . ILE A 1 289 ? -12.807 0.751 9.866 1.00 97.69 289 ILE A CA 1
ATOM 2273 C C . ILE A 1 289 ? -13.299 -0.083 11.045 1.00 97.69 289 ILE A C 1
ATOM 2275 O O . ILE A 1 289 ?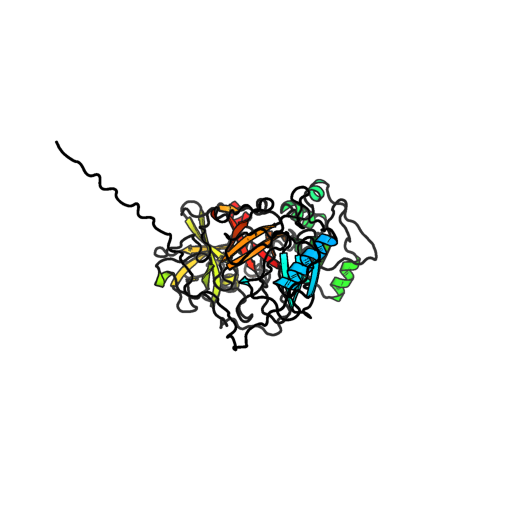 -12.523 -0.754 11.723 1.00 97.69 289 ILE A O 1
ATOM 2279 N N . LEU A 1 290 ? -14.604 -0.081 11.273 1.00 97.56 290 LEU A N 1
ATOM 2280 C CA . LEU A 1 290 ? -15.255 -0.944 12.243 1.00 97.56 290 LEU A CA 1
ATOM 2281 C C . LEU A 1 290 ? -15.454 -2.344 11.652 1.00 97.56 290 LEU A C 1
ATOM 2283 O O . LEU A 1 290 ? -16.100 -2.524 10.614 1.00 97.56 290 LEU A O 1
ATOM 2287 N N . VAL A 1 291 ? -14.925 -3.339 12.350 1.00 97.88 291 VAL A N 1
ATOM 2288 C CA . VAL A 1 291 ? -15.048 -4.764 12.040 1.00 97.88 291 VAL A CA 1
ATOM 2289 C C . VAL A 1 291 ? -15.804 -5.483 13.148 1.00 97.88 291 VAL A C 1
ATOM 2291 O O . VAL A 1 291 ? -15.850 -5.019 14.288 1.00 97.88 291 VAL A O 1
ATOM 2294 N N . SER A 1 292 ? -16.404 -6.623 12.816 1.00 96.88 292 SER A N 1
ATOM 2295 C CA . SER A 1 292 ? -17.188 -7.434 13.741 1.00 96.88 292 SER A CA 1
ATOM 2296 C C . SER A 1 292 ? -16.758 -8.898 13.759 1.00 96.88 292 SER A C 1
ATOM 2298 O O . SER A 1 292 ? -16.343 -9.466 12.745 1.00 96.88 292 SER A O 1
ATOM 2300 N N . LYS A 1 293 ? -16.880 -9.516 14.934 1.00 96.12 293 LYS A N 1
ATOM 2301 C CA . LYS A 1 293 ? -16.698 -10.951 15.162 1.00 96.12 293 LYS A CA 1
ATOM 2302 C C . LYS A 1 293 ? -17.720 -11.419 16.194 1.00 96.12 293 LYS A C 1
ATOM 2304 O O . LYS A 1 293 ? -17.604 -11.150 17.391 1.00 96.12 293 LYS A O 1
ATOM 2309 N N . GLY A 1 294 ? -18.761 -12.107 15.730 1.00 93.31 294 GLY A N 1
ATOM 2310 C CA . GLY A 1 294 ? -19.913 -12.437 16.572 1.00 93.31 294 GLY A CA 1
ATOM 2311 C C . GLY A 1 294 ? -20.600 -11.167 17.084 1.00 93.31 294 GLY A C 1
ATOM 2312 O O . GLY A 1 294 ? -21.019 -10.338 16.287 1.00 93.31 294 GLY A O 1
ATOM 2313 N N . ASN A 1 295 ? -20.682 -11.001 18.407 1.00 90.94 295 ASN A N 1
ATOM 2314 C CA . ASN A 1 295 ? -21.293 -9.824 19.047 1.00 90.94 295 ASN A CA 1
ATOM 2315 C C . ASN A 1 295 ? -20.275 -8.724 19.403 1.00 90.94 295 ASN A C 1
ATOM 2317 O O . ASN A 1 295 ? -20.602 -7.802 20.149 1.00 90.94 295 ASN A O 1
ATOM 2321 N N . GLN A 1 296 ? -19.023 -8.856 18.964 1.00 93.38 296 GLN A N 1
ATOM 2322 C CA . GLN A 1 296 ? -17.963 -7.896 19.251 1.00 93.38 296 GLN A CA 1
ATOM 2323 C C . GLN A 1 296 ? -17.718 -7.013 18.035 1.00 93.38 296 GLN A C 1
ATOM 2325 O O . GLN A 1 296 ? -17.521 -7.538 16.942 1.00 93.38 296 GLN A O 1
ATOM 2330 N N . ASN A 1 297 ? -17.673 -5.698 18.257 1.00 95.38 297 ASN A N 1
ATOM 2331 C CA . ASN A 1 297 ? -17.270 -4.707 17.266 1.00 95.38 297 ASN A CA 1
ATOM 2332 C C . ASN A 1 297 ? -15.988 -4.017 17.734 1.00 95.38 297 ASN A C 1
ATOM 2334 O O . ASN A 1 297 ? -15.900 -3.587 18.888 1.00 95.38 297 ASN A O 1
ATOM 2338 N N . CYS A 1 298 ? -15.021 -3.892 16.832 1.00 96.94 298 CYS A N 1
ATOM 2339 C CA . CYS A 1 298 ? -13.750 -3.228 17.085 1.00 96.94 298 CYS A CA 1
ATOM 2340 C C . CYS A 1 298 ? -13.388 -2.318 15.914 1.00 96.94 298 CYS A C 1
ATOM 2342 O O . CYS A 1 298 ? -13.617 -2.660 14.758 1.00 96.94 298 CYS A O 1
ATOM 2344 N N . LEU A 1 299 ? -12.812 -1.161 16.217 1.00 97.94 299 LEU A N 1
ATOM 2345 C CA . LEU A 1 299 ? -12.235 -0.254 15.234 1.00 97.94 299 LEU A CA 1
ATOM 2346 C C . LEU A 1 299 ? -10.808 -0.706 14.914 1.00 97.94 299 LEU A C 1
ATOM 2348 O O . LEU A 1 299 ? -10.014 -0.904 15.833 1.00 97.94 299 LEU A O 1
ATOM 2352 N N . THR A 1 300 ? -10.456 -0.845 13.639 1.00 97.38 300 THR A N 1
ATOM 2353 C CA . THR A 1 300 ? -9.069 -1.112 13.253 1.00 97.38 300 THR A CA 1
ATOM 2354 C C . THR A 1 300 ? -8.207 0.140 13.418 1.00 97.38 300 THR A C 1
ATOM 2356 O O . THR A 1 300 ? -8.611 1.257 13.085 1.00 97.38 300 THR A O 1
ATOM 2359 N N . VAL A 1 301 ? -7.005 -0.051 13.956 1.00 93.62 301 VAL A N 1
ATOM 2360 C CA . VAL A 1 301 ? -6.005 0.998 14.196 1.00 93.62 301 VAL A CA 1
ATOM 2361 C C . VAL A 1 301 ? -4.613 0.484 13.826 1.00 93.62 301 VAL A C 1
ATOM 2363 O O . VAL A 1 301 ? -4.372 -0.719 13.878 1.00 93.62 301 VAL A O 1
ATOM 2366 N N . ALA A 1 302 ? -3.681 1.372 13.484 1.00 86.81 302 ALA A N 1
ATOM 2367 C CA . ALA A 1 302 ? -2.280 0.997 13.283 1.00 86.81 302 ALA A CA 1
ATOM 2368 C C . ALA A 1 302 ? -1.589 0.762 14.636 1.00 86.81 302 ALA A C 1
ATOM 2370 O O . ALA A 1 302 ? -1.391 1.689 15.423 1.00 86.81 302 ALA A O 1
ATOM 2371 N N . SER A 1 303 ? -1.248 -0.491 14.928 1.00 83.50 303 SER A N 1
ATOM 2372 C CA . SER A 1 303 ? -0.791 -0.939 16.247 1.00 83.50 303 SER A CA 1
ATOM 2373 C C . SER A 1 303 ? 0.536 -0.311 16.678 1.00 83.50 303 SER A C 1
ATOM 2375 O O . SER A 1 303 ? 0.761 -0.107 17.873 1.00 83.50 303 SER A O 1
ATOM 2377 N N . HIS A 1 304 ? 1.394 0.050 15.721 1.00 78.19 304 HIS A N 1
ATOM 2378 C CA . HIS A 1 304 ? 2.708 0.613 15.994 1.00 78.19 304 HIS A CA 1
ATOM 2379 C C . HIS A 1 304 ? 2.646 1.968 16.700 1.00 78.19 304 HIS A C 1
ATOM 2381 O O . HIS A 1 304 ? 3.617 2.332 17.364 1.00 78.19 304 HIS A O 1
ATOM 2387 N N . CYS A 1 305 ? 1.515 2.674 16.618 1.00 78.88 305 CYS A N 1
ATOM 2388 C CA . CYS A 1 305 ? 1.251 3.922 17.338 1.00 78.88 305 CYS A CA 1
ATOM 2389 C C . CYS A 1 305 ? 1.365 3.763 18.871 1.00 78.88 305 CYS A C 1
ATOM 2391 O O . CYS A 1 305 ? 1.634 4.731 19.581 1.00 78.88 305 CYS A O 1
ATOM 2393 N N . TRP A 1 306 ? 1.246 2.529 19.373 1.00 81.31 306 TRP A N 1
ATOM 2394 C CA . TRP A 1 306 ? 1.415 2.176 20.785 1.00 81.31 306 TRP A CA 1
ATOM 2395 C C . TRP A 1 306 ? 2.661 1.315 21.053 1.00 81.31 306 TRP A C 1
ATOM 2397 O O . TRP A 1 306 ? 2.729 0.632 22.071 1.00 81.31 306 TRP A O 1
ATOM 2407 N N . SER A 1 307 ? 3.651 1.285 20.150 1.00 75.25 307 SER A N 1
ATOM 2408 C CA . SER A 1 307 ? 4.809 0.378 20.277 1.00 75.25 307 SER A CA 1
ATOM 2409 C C . SER A 1 307 ? 5.583 0.551 21.586 1.00 75.25 307 SER A C 1
ATOM 2411 O O . SER A 1 307 ? 5.998 -0.446 22.176 1.00 75.25 307 SER A O 1
ATOM 2413 N N . GLU A 1 308 ? 5.794 1.787 22.052 1.00 73.25 308 GLU A N 1
ATOM 2414 C CA . GLU A 1 308 ? 6.524 2.025 23.305 1.00 73.25 308 GLU A CA 1
ATOM 2415 C C . GLU A 1 308 ? 5.709 1.565 24.519 1.00 73.25 308 GLU A C 1
ATOM 2417 O O . GLU A 1 308 ? 6.244 0.843 25.366 1.00 73.25 308 GLU A O 1
ATOM 2422 N N . GLU A 1 309 ? 4.411 1.880 24.564 1.00 80.19 309 GLU A N 1
ATOM 2423 C CA . GLU A 1 309 ? 3.495 1.382 25.597 1.00 80.19 309 GLU A CA 1
ATOM 2424 C C . GLU A 1 309 ? 3.438 -0.154 25.608 1.00 80.19 309 GLU A C 1
ATOM 2426 O O . GLU A 1 309 ? 3.520 -0.772 26.670 1.00 80.19 309 GLU A O 1
ATOM 2431 N N . TYR A 1 310 ? 3.425 -0.799 24.438 1.00 77.94 310 TYR A N 1
ATOM 2432 C CA . TYR A 1 310 ? 3.535 -2.256 24.323 1.00 77.94 310 TYR A CA 1
ATOM 2433 C C . TYR A 1 310 ? 4.846 -2.786 24.911 1.00 77.94 310 TYR A C 1
ATOM 2435 O O . TYR A 1 310 ? 4.833 -3.768 25.652 1.00 77.94 310 TYR A O 1
ATOM 2443 N N . ILE A 1 311 ? 5.983 -2.143 24.628 1.00 74.75 311 ILE A N 1
ATOM 2444 C CA . ILE A 1 311 ? 7.287 -2.540 25.188 1.00 74.75 311 ILE A CA 1
ATOM 2445 C C . ILE A 1 311 ? 7.291 -2.447 26.717 1.00 74.75 311 ILE A C 1
ATOM 2447 O O . ILE A 1 311 ? 7.937 -3.257 27.392 1.00 74.75 311 ILE A O 1
ATOM 2451 N N . GLN A 1 312 ? 6.588 -1.462 27.269 1.00 81.56 312 GLN A N 1
ATOM 2452 C CA . GLN A 1 312 ? 6.563 -1.192 28.702 1.00 81.56 312 GLN A CA 1
ATOM 2453 C C . GLN A 1 312 ? 5.498 -1.998 29.453 1.00 81.56 312 GLN A C 1
ATOM 2455 O O . GLN A 1 312 ? 5.679 -2.280 30.637 1.00 81.56 312 GLN A O 1
ATOM 2460 N N . SER A 1 313 ? 4.378 -2.333 28.812 1.00 84.62 313 SER A N 1
ATOM 2461 C CA . SER A 1 313 ? 3.161 -2.815 29.479 1.00 84.62 313 SER A CA 1
ATOM 2462 C C . SER A 1 313 ? 2.340 -3.774 28.606 1.00 84.62 313 SER A C 1
ATOM 2464 O O . SER A 1 313 ? 1.113 -3.724 28.595 1.00 84.62 313 SER A O 1
ATOM 2466 N N . ALA A 1 314 ? 2.999 -4.691 27.886 1.00 83.12 314 ALA A N 1
ATOM 2467 C CA . ALA A 1 314 ? 2.332 -5.694 27.043 1.00 83.12 314 ALA A CA 1
ATOM 2468 C C . ALA A 1 314 ? 1.262 -6.529 27.779 1.00 83.12 314 ALA A C 1
ATOM 2470 O O . ALA A 1 314 ? 0.269 -6.917 27.171 1.00 83.12 314 ALA A O 1
ATOM 2471 N N . ASP A 1 315 ? 1.433 -6.794 29.081 1.00 85.06 315 ASP A N 1
ATOM 2472 C CA . ASP A 1 315 ? 0.458 -7.528 29.903 1.00 85.06 315 ASP A CA 1
ATOM 2473 C C . ASP A 1 315 ? -0.854 -6.760 30.135 1.00 85.06 315 ASP A C 1
ATOM 2475 O O . ASP A 1 315 ? -1.820 -7.339 30.629 1.00 85.06 315 ASP A O 1
ATOM 2479 N N . LYS A 1 316 ? -0.888 -5.465 29.794 1.00 88.88 316 LYS A N 1
ATOM 2480 C CA . LYS A 1 316 ? -2.047 -4.577 29.942 1.00 88.88 316 LYS A CA 1
ATOM 2481 C C . LYS A 1 316 ? -2.893 -4.452 28.679 1.00 88.88 316 LYS A C 1
ATOM 2483 O O . LYS A 1 316 ? -3.878 -3.720 28.692 1.00 88.88 316 LYS A O 1
ATOM 2488 N N . LEU A 1 317 ? -2.538 -5.141 27.594 1.00 89.00 317 LEU A N 1
ATOM 2489 C CA . LEU A 1 317 ? -3.354 -5.146 26.383 1.00 89.00 317 LEU A CA 1
ATOM 2490 C C . LEU A 1 317 ? -4.776 -5.641 26.706 1.00 89.00 317 LEU A C 1
ATOM 2492 O O . LEU A 1 317 ? -4.936 -6.694 27.321 1.00 89.00 317 LEU A O 1
ATOM 2496 N N . GLY A 1 318 ? -5.804 -4.881 26.313 1.00 88.00 318 GLY A N 1
ATOM 2497 C CA . GLY A 1 318 ? -7.193 -5.182 26.687 1.00 88.00 318 GLY A CA 1
ATOM 2498 C C . GLY A 1 318 ? -7.687 -4.516 27.969 1.00 88.00 318 GLY A C 1
ATOM 2499 O O . GLY A 1 318 ? -8.887 -4.574 28.242 1.00 88.00 318 GLY A O 1
ATOM 2500 N N . ASP A 1 319 ? -6.820 -3.853 28.735 1.00 89.06 319 ASP A N 1
ATOM 2501 C CA . ASP A 1 319 ? -7.228 -3.044 29.880 1.00 89.06 319 ASP A CA 1
ATOM 2502 C C . ASP A 1 319 ? -7.624 -1.631 29.427 1.00 89.06 319 ASP A C 1
ATOM 2504 O O . ASP A 1 319 ? -6.823 -0.894 28.861 1.00 89.06 319 ASP A O 1
ATOM 2508 N N . SER A 1 320 ? -8.851 -1.218 29.748 1.00 90.44 320 SER A N 1
ATOM 2509 C CA . SER A 1 320 ? -9.379 0.121 29.449 1.00 90.44 320 SER A CA 1
ATOM 2510 C C . SER A 1 320 ? -8.600 1.291 30.068 1.00 90.44 320 SER A C 1
ATOM 2512 O O . SER A 1 320 ? -8.796 2.442 29.670 1.00 90.44 320 SER A O 1
ATOM 2514 N N . ALA A 1 321 ? -7.748 1.030 31.063 1.00 89.19 321 ALA A N 1
ATOM 2515 C CA . ALA A 1 321 ? -6.882 2.043 31.654 1.00 89.19 321 ALA A CA 1
ATOM 2516 C C . ALA A 1 321 ? -5.623 2.333 30.812 1.00 89.19 321 ALA A C 1
ATOM 2518 O O . ALA A 1 321 ? -5.018 3.392 31.007 1.00 89.19 321 ALA A O 1
ATOM 2519 N N . TYR A 1 322 ? -5.269 1.438 29.887 1.00 90.25 322 TYR A N 1
ATOM 2520 C CA . TYR A 1 322 ? -4.071 1.472 29.044 1.00 90.25 322 TYR A CA 1
ATOM 2521 C C . TYR A 1 322 ? -4.446 1.533 27.559 1.00 90.25 322 TYR A C 1
ATOM 2523 O O . TYR A 1 322 ? -5.616 1.402 27.199 1.00 90.25 322 TYR A O 1
ATOM 2531 N N . PHE A 1 323 ? -3.457 1.766 26.694 1.00 91.31 323 PHE A N 1
ATOM 2532 C CA . PHE A 1 323 ? -3.597 1.767 25.235 1.00 91.31 323 PHE A CA 1
ATOM 2533 C C . PHE A 1 323 ? -4.740 2.651 24.739 1.00 91.31 323 PHE A C 1
ATOM 2535 O O . PHE A 1 323 ? -5.499 2.281 23.838 1.00 91.31 323 PHE A O 1
ATOM 2542 N N . LYS A 1 324 ? -4.899 3.815 25.376 1.00 93.75 324 LYS A N 1
ATOM 2543 C CA . LYS A 1 324 ? -6.015 4.722 25.110 1.00 93.75 324 LYS A CA 1
ATOM 2544 C C . LYS A 1 324 ? -5.955 5.235 23.680 1.00 93.75 324 LYS A C 1
ATOM 2546 O O . LYS A 1 324 ? -4.877 5.520 23.155 1.00 93.75 324 LYS A O 1
ATOM 2551 N N . VAL A 1 325 ? -7.137 5.383 23.098 1.00 95.06 325 VAL A N 1
ATOM 2552 C CA . VAL A 1 325 ? -7.338 5.933 21.762 1.00 95.06 325 VAL A CA 1
ATOM 2553 C C . VAL A 1 325 ? -8.202 7.180 21.888 1.00 95.06 325 VAL A C 1
ATOM 2555 O O . VAL A 1 325 ? -9.325 7.116 22.391 1.00 95.06 325 VAL A O 1
ATOM 2558 N N . THR A 1 326 ? -7.688 8.315 21.426 1.00 95.12 326 THR A N 1
ATOM 2559 C CA . THR A 1 326 ? -8.395 9.603 21.415 1.00 95.12 326 THR A CA 1
ATOM 2560 C C . THR A 1 326 ? -8.682 10.061 19.991 1.00 95.12 326 THR A C 1
ATOM 2562 O O . THR A 1 326 ? -7.865 9.838 19.106 1.00 95.12 326 THR A O 1
ATOM 2565 N N . GLN A 1 327 ? -9.829 10.699 19.754 1.00 95.31 327 GLN A N 1
ATOM 2566 C CA . GLN A 1 327 ? -10.215 11.261 18.456 1.00 95.31 327 GLN A CA 1
ATOM 2567 C C . GLN A 1 327 ? -10.139 12.792 18.504 1.00 95.31 327 GLN A C 1
ATOM 2569 O O . GLN A 1 327 ? -10.647 13.410 19.436 1.00 95.31 327 GLN A O 1
ATOM 2574 N N . GLY A 1 328 ? -9.494 13.397 17.503 1.00 87.00 328 GLY A N 1
ATOM 2575 C CA . GLY A 1 328 ? -9.275 14.846 17.428 1.00 87.00 328 GLY A CA 1
ATOM 2576 C C . GLY A 1 328 ? -7.924 15.301 17.993 1.00 87.00 328 GLY A C 1
ATOM 2577 O O . GLY A 1 328 ? -7.034 14.485 18.233 1.00 87.00 328 GLY A O 1
ATOM 2578 N N . SER A 1 329 ? -7.757 16.622 18.138 1.00 78.00 329 SER A N 1
ATOM 2579 C CA . SER A 1 329 ? -6.484 17.284 18.467 1.00 78.00 329 SER A CA 1
ATOM 2580 C C . SER A 1 329 ? -5.755 16.690 19.675 1.00 78.00 329 SER A C 1
ATOM 2582 O O . SER A 1 329 ? -6.350 16.372 20.707 1.00 78.00 329 SER A O 1
ATOM 2584 N N . LEU A 1 330 ? -4.425 16.662 19.565 1.00 70.62 330 LEU A N 1
ATOM 2585 C CA . LEU A 1 330 ? -3.503 16.308 20.640 1.00 70.62 330 LEU A CA 1
ATOM 2586 C C . LEU A 1 330 ? -3.885 17.019 21.947 1.00 70.62 330 LEU A C 1
ATOM 2588 O O . LEU A 1 330 ? -4.147 18.224 21.951 1.00 70.62 330 LEU A O 1
ATOM 2592 N N . ASN A 1 331 ? -3.911 16.265 23.049 1.00 71.19 331 ASN A N 1
ATOM 2593 C CA . ASN A 1 331 ? -4.202 16.712 24.420 1.00 71.19 331 ASN A CA 1
ATOM 2594 C C . ASN A 1 331 ? -5.640 17.166 24.741 1.00 71.19 331 ASN A C 1
ATOM 2596 O O . ASN A 1 331 ? -5.946 17.369 25.916 1.00 71.19 331 ASN A O 1
ATOM 2600 N N . VAL A 1 332 ? -6.526 17.312 23.752 1.00 82.81 332 VAL A N 1
ATOM 2601 C CA . VAL A 1 332 ? -7.926 17.744 23.967 1.00 82.81 332 VAL A CA 1
ATOM 2602 C C . VAL A 1 332 ? -8.968 16.845 23.299 1.00 82.81 332 VAL A C 1
ATOM 2604 O O . VAL A 1 332 ? -10.163 17.079 23.471 1.00 82.81 332 VAL A O 1
ATOM 2607 N N . GLY A 1 333 ? -8.527 15.829 22.555 1.00 88.56 333 GLY A N 1
ATOM 2608 C CA . GLY A 1 333 ? -9.397 14.883 21.870 1.00 88.56 333 GLY A CA 1
ATOM 2609 C C . GLY A 1 333 ? -10.218 14.008 22.817 1.00 88.56 333 GLY A C 1
ATOM 2610 O O . GLY A 1 333 ? -9.821 13.700 23.946 1.00 88.56 333 GLY A O 1
ATOM 2611 N N . THR A 1 334 ? -11.376 13.579 22.334 1.00 95.50 334 THR A N 1
ATOM 2612 C CA . THR A 1 334 ? -12.291 12.706 23.065 1.00 95.50 334 THR A CA 1
ATOM 2613 C C . THR A 1 334 ? -11.729 1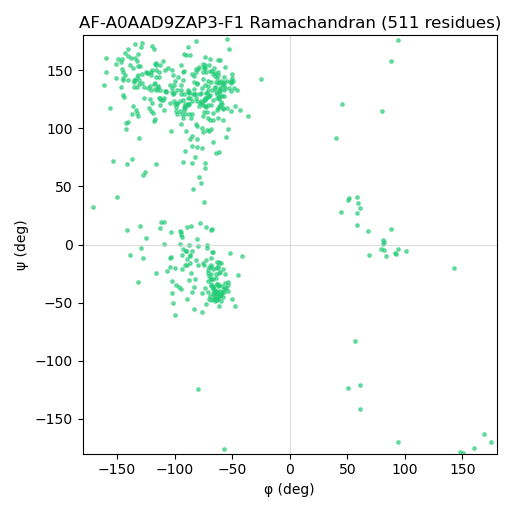1.296 23.161 1.00 95.50 334 THR A C 1
ATOM 2615 O O . THR A 1 334 ? -11.338 10.707 22.157 1.00 95.50 334 THR A O 1
ATOM 2618 N N . ASN A 1 335 ? -11.706 10.722 24.367 1.00 95.81 335 ASN A N 1
ATOM 2619 C CA . ASN A 1 335 ? -11.367 9.312 24.551 1.00 95.81 335 ASN A CA 1
ATOM 2620 C C . ASN A 1 335 ? -12.454 8.442 23.913 1.00 95.81 335 ASN A C 1
ATOM 2622 O O . ASN A 1 335 ? -13.590 8.433 24.386 1.00 95.81 335 ASN A O 1
ATOM 2626 N N . VAL A 1 336 ? -12.098 7.719 22.855 1.00 97.12 336 VAL A N 1
ATOM 2627 C CA . VAL A 1 336 ? -13.036 6.891 22.093 1.00 97.12 336 VAL A CA 1
ATOM 2628 C C . VAL A 1 336 ? -12.963 5.417 22.463 1.00 97.12 336 VAL A C 1
ATOM 2630 O O . VAL A 1 336 ? -13.920 4.684 22.219 1.00 97.12 336 VAL A O 1
ATOM 2633 N N . GLY A 1 337 ? -11.864 4.965 23.070 1.00 97.12 337 GLY A N 1
ATOM 2634 C CA . GLY A 1 337 ? -11.655 3.549 23.338 1.00 97.12 337 GLY A CA 1
ATOM 2635 C C . GLY A 1 337 ? -10.241 3.203 23.782 1.00 97.12 337 GLY A C 1
ATOM 2636 O O . GLY A 1 337 ? -9.460 4.058 24.198 1.00 97.12 337 GLY A O 1
ATOM 2637 N N . TYR A 1 338 ? -9.923 1.918 23.690 1.00 96.50 338 TYR A N 1
ATOM 2638 C CA . TYR A 1 338 ? -8.605 1.371 23.999 1.00 96.50 338 TYR A CA 1
ATOM 2639 C C . TYR A 1 338 ? -8.271 0.218 23.056 1.00 96.50 338 TYR A C 1
ATOM 2641 O O . TYR A 1 338 ? -9.166 -0.519 22.629 1.00 96.50 338 TYR A O 1
ATOM 2649 N N . VAL A 1 339 ? -6.988 0.038 22.737 1.00 95.19 339 VAL A N 1
ATOM 2650 C CA . VAL A 1 339 ? -6.538 -1.121 21.957 1.00 95.19 339 VAL A CA 1
ATOM 2651 C C . VAL A 1 339 ? -6.699 -2.377 22.808 1.00 95.19 339 VAL A C 1
ATOM 2653 O O . VAL A 1 339 ? -6.144 -2.490 23.900 1.00 95.19 339 VAL A O 1
ATOM 2656 N N . ALA A 1 340 ? -7.510 -3.310 22.318 1.00 93.94 340 ALA A N 1
ATOM 2657 C CA . ALA A 1 340 ? -7.882 -4.521 23.031 1.00 93.94 340 ALA A CA 1
ATOM 2658 C C . ALA A 1 340 ? -7.122 -5.759 22.554 1.00 93.94 340 ALA A C 1
ATOM 2660 O O . ALA A 1 340 ? -6.876 -6.671 23.337 1.00 93.94 340 ALA A O 1
ATOM 2661 N N . GLU A 1 341 ? -6.756 -5.793 21.276 1.00 90.69 341 GLU A N 1
ATOM 2662 C CA . GLU A 1 341 ? -6.078 -6.925 20.652 1.00 90.69 341 GLU A CA 1
ATOM 2663 C C . GLU A 1 341 ? -5.196 -6.436 19.497 1.00 90.69 341 GLU A C 1
ATOM 2665 O O . GLU A 1 341 ? -5.449 -5.387 18.900 1.00 90.69 341 GLU A O 1
ATOM 2670 N N . ARG A 1 342 ? -4.167 -7.219 19.167 1.00 86.94 342 ARG A N 1
ATOM 2671 C CA . ARG A 1 342 ? -3.394 -7.107 17.928 1.00 86.94 342 ARG A CA 1
ATOM 2672 C C . ARG A 1 342 ? -3.613 -8.362 17.087 1.00 86.94 342 ARG A C 1
ATOM 2674 O O . ARG A 1 342 ? -3.565 -9.472 17.612 1.00 86.94 342 ARG A O 1
ATOM 2681 N N . VAL A 1 343 ? -3.818 -8.189 15.785 1.00 86.56 343 VAL A N 1
ATOM 2682 C CA . VAL A 1 343 ? -4.105 -9.290 14.861 1.00 86.56 343 VAL A CA 1
ATOM 2683 C C . VAL A 1 343 ? -2.812 -9.984 14.452 1.00 86.56 343 VAL A C 1
ATOM 2685 O O . VAL A 1 343 ? -2.050 -9.481 13.621 1.00 86.56 343 VAL A O 1
ATOM 2688 N N . GLY A 1 344 ? -2.578 -11.162 15.032 1.00 77.94 344 GLY A N 1
ATOM 2689 C CA . GLY A 1 344 ? -1.448 -12.026 14.697 1.00 77.94 344 GLY A CA 1
ATOM 2690 C C . GLY A 1 344 ? -0.120 -11.270 14.709 1.00 77.94 344 GLY A C 1
ATOM 2691 O O . GLY A 1 344 ? 0.264 -10.653 15.701 1.00 77.94 344 GLY A O 1
ATOM 2692 N N . THR A 1 345 ? 0.576 -11.316 13.577 1.00 71.19 345 THR A N 1
ATOM 2693 C CA . THR A 1 345 ? 1.865 -10.646 13.366 1.00 71.19 345 THR A CA 1
ATOM 2694 C C . THR A 1 345 ? 1.758 -9.367 12.533 1.00 71.19 345 THR A C 1
ATOM 2696 O O . THR A 1 345 ? 2.777 -8.847 12.100 1.00 71.19 345 THR A O 1
ATOM 2699 N N . THR A 1 346 ? 0.553 -8.869 12.265 1.00 76.75 346 THR A N 1
ATOM 2700 C CA . THR A 1 346 ? 0.334 -7.657 11.454 1.00 76.75 346 THR A CA 1
ATOM 2701 C C . THR A 1 346 ? 0.523 -6.388 12.280 1.00 76.75 346 THR A C 1
ATOM 2703 O O . THR A 1 346 ? 0.696 -6.451 13.500 1.00 76.75 346 THR A O 1
ATOM 2706 N N . ASP A 1 347 ? 0.456 -5.220 11.652 1.00 79.81 347 ASP A N 1
ATOM 2707 C CA . ASP A 1 347 ? 0.321 -3.936 12.331 1.00 79.81 347 ASP A CA 1
ATOM 2708 C C . ASP A 1 347 ? -1.153 -3.532 12.562 1.00 79.81 347 ASP A C 1
ATOM 2710 O O . ASP A 1 347 ? -1.464 -2.392 12.898 1.00 79.81 347 ASP A O 1
ATOM 2714 N N . ILE A 1 348 ? -2.094 -4.468 12.433 1.00 88.19 348 ILE A N 1
ATOM 2715 C CA . ILE A 1 348 ? -3.514 -4.210 12.670 1.00 88.19 348 ILE A CA 1
ATOM 2716 C C . ILE A 1 348 ? -3.821 -4.414 14.159 1.00 88.19 348 ILE A C 1
ATOM 2718 O O . ILE A 1 348 ? -3.779 -5.528 14.688 1.00 88.19 348 ILE A O 1
ATOM 2722 N N . GLY A 1 349 ? -4.146 -3.322 14.845 1.00 91.75 349 GLY A N 1
ATOM 2723 C CA . GLY A 1 349 ? -4.726 -3.309 16.185 1.00 91.75 349 GLY A CA 1
ATOM 2724 C C . GLY A 1 349 ? -6.252 -3.231 16.139 1.00 91.75 349 GLY A C 1
ATOM 2725 O O . GLY A 1 349 ? -6.835 -2.708 15.189 1.00 91.75 349 GLY A O 1
ATOM 2726 N N . LEU A 1 350 ? -6.901 -3.728 17.187 1.00 96.62 350 LEU A N 1
ATOM 2727 C CA . LEU A 1 350 ? -8.350 -3.727 17.361 1.00 96.62 350 LEU A CA 1
ATOM 2728 C C . LEU A 1 350 ? -8.705 -2.898 18.592 1.00 96.62 350 LEU A C 1
ATOM 2730 O O . LEU A 1 350 ? -8.480 -3.314 19.726 1.00 96.62 350 LEU A O 1
ATOM 2734 N N . CYS A 1 351 ? -9.249 -1.710 18.365 1.00 97.19 351 CYS A N 1
ATOM 2735 C CA . CYS A 1 351 ? -9.718 -0.798 19.396 1.00 97.19 351 CYS A CA 1
ATOM 2736 C C . CYS A 1 351 ? -11.164 -1.120 19.779 1.00 97.19 351 CYS A C 1
ATOM 2738 O O . CYS A 1 351 ? -12.057 -1.156 18.930 1.00 97.19 351 CYS A O 1
ATOM 2740 N N . LYS A 1 352 ? -11.415 -1.334 21.070 1.00 97.44 352 LYS A N 1
ATOM 2741 C CA . LYS A 1 352 ? -12.770 -1.444 21.603 1.00 97.44 352 LYS A CA 1
ATOM 2742 C C . LYS A 1 352 ? -13.280 -0.054 21.964 1.00 97.44 352 LYS A C 1
ATOM 2744 O O . LYS A 1 352 ? -12.694 0.625 22.807 1.00 97.44 352 LYS A O 1
ATOM 2749 N N . LEU A 1 353 ? -14.386 0.339 21.337 1.00 97.19 353 LEU A N 1
ATOM 2750 C CA . LEU A 1 353 ? -15.021 1.628 21.590 1.00 97.19 353 LEU A CA 1
ATOM 2751 C C . LEU A 1 353 ? -15.715 1.651 22.959 1.00 97.19 353 LEU A C 1
ATOM 2753 O O . LEU A 1 353 ? -16.207 0.625 23.444 1.00 97.19 353 LEU A O 1
ATOM 2757 N N . LEU A 1 354 ? -15.750 2.827 23.584 1.00 96.50 354 LEU A N 1
ATOM 2758 C CA . LEU A 1 354 ? -16.542 3.056 24.794 1.00 96.50 354 LEU A CA 1
ATOM 2759 C C . LEU A 1 354 ? -18.052 3.051 24.465 1.00 96.50 354 LEU A C 1
ATOM 2761 O O . LEU A 1 354 ? -18.420 3.362 23.335 1.00 96.50 354 LEU A O 1
ATOM 2765 N N . PRO A 1 355 ? -18.940 2.727 25.429 1.00 93.38 355 PRO A N 1
ATOM 2766 C CA . PRO A 1 355 ? -20.371 2.526 25.159 1.00 93.38 355 PRO A CA 1
ATOM 2767 C C . PRO A 1 355 ? -21.101 3.702 24.496 1.00 93.38 355 PRO A C 1
ATOM 2769 O O . PRO A 1 355 ? -22.011 3.472 23.707 1.00 93.38 355 PRO A O 1
ATOM 2772 N N . ASP A 1 356 ? -20.695 4.938 24.797 1.00 93.50 356 ASP A N 1
ATOM 2773 C CA . ASP A 1 356 ? -21.352 6.158 24.303 1.00 93.50 356 ASP A CA 1
ATOM 2774 C C . ASP A 1 356 ? -20.721 6.700 23.008 1.00 93.50 356 ASP A C 1
ATOM 2776 O O . ASP A 1 356 ? -21.058 7.790 22.546 1.00 93.50 356 ASP A O 1
ATOM 2780 N N . ILE A 1 357 ? -19.776 5.960 22.428 1.00 96.88 357 ILE A N 1
ATOM 2781 C CA . ILE A 1 357 ? -19.019 6.386 21.256 1.00 96.88 357 ILE A CA 1
ATOM 2782 C C . ILE A 1 357 ? -19.591 5.726 20.008 1.00 96.88 357 ILE A C 1
ATOM 2784 O O . ILE A 1 357 ? -19.634 4.501 19.895 1.00 96.88 357 ILE A O 1
ATOM 2788 N N . THR A 1 358 ? -19.981 6.556 19.040 1.00 95.69 358 THR A N 1
ATOM 2789 C CA . THR A 1 358 ? -20.490 6.103 17.742 1.00 95.69 358 THR A CA 1
ATOM 2790 C C . THR A 1 358 ? -19.413 6.241 16.669 1.00 95.69 358 THR A C 1
ATOM 2792 O O . THR A 1 358 ? -18.749 7.272 16.565 1.00 95.69 358 THR A O 1
ATOM 2795 N N . PHE A 1 359 ? -19.261 5.208 15.843 1.00 96.69 359 PHE A N 1
ATOM 2796 C CA . PHE A 1 359 ? -18.404 5.220 14.660 1.00 96.69 359 PHE A CA 1
ATOM 2797 C C . PHE A 1 359 ? -19.214 4.802 13.439 1.00 96.69 359 PHE A C 1
ATOM 2799 O O . PHE A 1 359 ? -19.951 3.818 13.497 1.00 96.69 359 PHE A O 1
ATOM 2806 N N . GLU A 1 360 ? -19.049 5.513 12.329 1.00 95.50 360 GLU A N 1
ATOM 2807 C CA . GLU A 1 360 ? -19.731 5.211 11.073 1.00 95.50 360 GLU A CA 1
ATOM 2808 C C . GLU A 1 360 ? -18.719 4.720 10.038 1.00 95.50 360 GLU A C 1
ATOM 2810 O O . GLU A 1 360 ? -17.791 5.440 9.692 1.00 95.50 360 GLU A O 1
ATOM 2815 N N . ASN A 1 361 ? -18.933 3.534 9.457 1.00 95.56 361 ASN A N 1
ATOM 2816 C CA . ASN A 1 361 ? -18.074 2.965 8.400 1.00 95.56 361 ASN A CA 1
ATOM 2817 C C . ASN A 1 361 ? -18.116 3.724 7.055 1.00 95.56 361 ASN A C 1
ATOM 2819 O O . ASN A 1 361 ? -17.672 3.208 6.025 1.00 95.56 361 ASN A O 1
ATOM 2823 N N . ARG A 1 362 ? -18.671 4.936 7.042 1.00 94.44 362 ARG A N 1
ATOM 2824 C CA . ARG A 1 362 ? -18.757 5.823 5.887 1.00 94.44 362 ARG A CA 1
ATOM 2825 C C . ARG A 1 362 ? -17.577 6.786 5.891 1.00 94.44 362 ARG A C 1
ATOM 2827 O O . ARG A 1 362 ? -17.335 7.457 6.884 1.00 94.44 362 ARG A O 1
ATOM 2834 N N . PHE A 1 363 ? -16.878 6.884 4.769 1.00 92.12 363 PHE A N 1
ATOM 2835 C CA .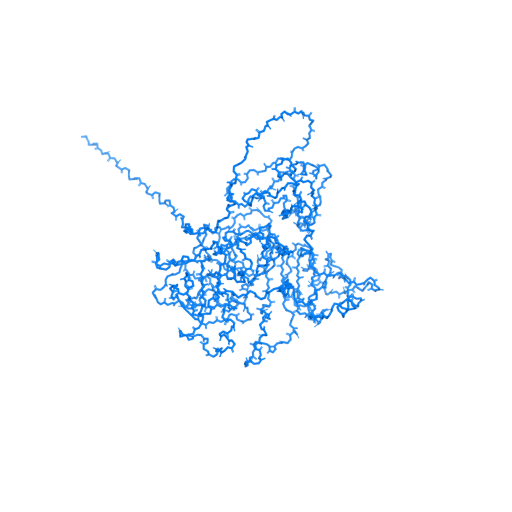 PHE A 1 363 ? -15.755 7.806 4.621 1.00 92.12 363 PHE A CA 1
ATOM 2836 C C . PHE A 1 363 ? -16.241 9.260 4.488 1.00 92.12 363 PHE A C 1
ATOM 2838 O O . PHE A 1 363 ? -17.372 9.510 4.064 1.00 92.12 363 PHE A O 1
ATOM 2845 N N . LEU A 1 364 ? -15.391 10.222 4.862 1.00 86.06 364 LEU A N 1
ATOM 2846 C CA . LEU A 1 364 ? -15.733 11.649 4.820 1.00 86.06 364 LEU A CA 1
ATOM 2847 C C . LEU A 1 364 ? -15.689 12.197 3.391 1.00 86.06 364 LEU A C 1
ATOM 2849 O O . LEU A 1 364 ? -16.681 12.714 2.879 1.00 86.06 364 LEU A O 1
ATOM 2853 N N . GLU A 1 365 ? -14.536 12.090 2.732 1.00 82.50 365 GLU A N 1
ATOM 2854 C CA . GLU A 1 365 ? -14.344 12.660 1.394 1.00 82.50 365 GLU A CA 1
ATOM 2855 C C . GLU A 1 365 ? -14.623 11.639 0.278 1.00 82.50 365 GLU A C 1
ATOM 2857 O O . GLU A 1 365 ? -14.932 12.034 -0.849 1.00 82.50 365 GLU A O 1
ATOM 2862 N N . LEU A 1 366 ? -14.577 10.336 0.584 1.00 84.50 366 LEU A N 1
ATOM 2863 C CA . LEU A 1 366 ? -15.021 9.280 -0.330 1.00 84.50 366 LEU A CA 1
ATOM 2864 C C . LEU A 1 366 ? -16.517 9.012 -0.133 1.00 84.50 366 LEU A C 1
ATOM 2866 O O . LEU A 1 366 ? -16.963 8.694 0.966 1.00 84.50 366 LEU A O 1
ATOM 2870 N N . ASP A 1 367 ? -17.300 9.078 -1.211 1.00 86.69 367 ASP A N 1
ATOM 2871 C CA . ASP A 1 367 ? -18.745 8.803 -1.182 1.00 86.69 367 ASP A CA 1
ATOM 2872 C C . ASP A 1 367 ? -19.023 7.287 -1.168 1.00 86.69 367 ASP A C 1
ATOM 2874 O O . ASP A 1 367 ? -19.638 6.722 -2.070 1.00 86.69 367 ASP A O 1
ATOM 2878 N N . VAL A 1 368 ? -18.488 6.609 -0.151 1.00 93.12 368 VAL A N 1
ATOM 2879 C CA . VAL A 1 368 ? -18.492 5.153 0.005 1.00 93.12 368 VAL A CA 1
ATOM 2880 C C . VAL A 1 368 ? -18.610 4.767 1.475 1.00 93.12 368 VAL A C 1
ATOM 2882 O O . VAL A 1 368 ? -18.188 5.482 2.383 1.00 93.12 368 VAL A O 1
ATOM 2885 N N . THR A 1 369 ? -19.208 3.606 1.718 1.00 95.50 369 THR A N 1
ATOM 2886 C CA . THR A 1 369 ? -19.204 2.928 3.018 1.00 95.50 369 THR A CA 1
ATOM 2887 C C . THR A 1 369 ? -18.431 1.628 2.875 1.00 95.50 369 THR A C 1
ATOM 2889 O O . THR A 1 369 ? -18.632 0.922 1.889 1.00 95.50 369 THR A O 1
ATOM 2892 N N . ALA A 1 370 ? -17.556 1.315 3.830 1.00 96.44 370 ALA A N 1
ATOM 2893 C CA . ALA A 1 370 ? -16.847 0.041 3.859 1.00 96.44 370 ALA A CA 1
ATOM 2894 C C . ALA A 1 370 ? -17.850 -1.117 4.025 1.00 96.44 370 ALA A C 1
ATOM 2896 O O . ALA A 1 370 ? -18.695 -1.079 4.919 1.00 96.44 370 ALA A O 1
ATOM 2897 N N . LYS A 1 371 ? -17.762 -2.136 3.163 1.00 96.12 371 LYS A N 1
ATOM 2898 C CA . LYS A 1 371 ? -18.746 -3.236 3.078 1.00 96.12 371 LYS A CA 1
ATOM 2899 C C . LYS A 1 371 ? -18.121 -4.622 3.061 1.00 96.12 371 LYS A C 1
ATOM 2901 O O . LYS A 1 371 ? -18.696 -5.537 3.644 1.00 96.12 371 LYS A O 1
ATOM 2906 N N . THR A 1 372 ? -16.930 -4.771 2.480 1.00 96.38 372 THR A N 1
ATOM 2907 C CA . THR A 1 372 ? -16.275 -6.080 2.345 1.00 96.38 372 THR A CA 1
ATOM 2908 C C . THR A 1 372 ? -14.773 -5.976 2.587 1.00 96.38 372 THR A C 1
ATOM 2910 O O . THR A 1 372 ? -14.146 -5.017 2.152 1.00 96.38 372 THR A O 1
ATOM 2913 N N . LEU A 1 373 ? -14.186 -6.978 3.247 1.00 97.69 373 LEU A N 1
ATOM 2914 C CA . LEU A 1 373 ? -12.733 -7.141 3.357 1.00 97.69 373 LEU A CA 1
ATOM 2915 C C . LEU A 1 373 ? -12.240 -8.038 2.214 1.00 97.69 373 LEU A C 1
ATOM 2917 O O . LEU A 1 373 ? -12.783 -9.124 2.011 1.00 97.69 373 LEU A O 1
ATOM 2921 N N . LEU A 1 374 ? -11.212 -7.611 1.485 1.00 96.75 374 LEU A N 1
ATOM 2922 C CA . LEU A 1 374 ? -10.594 -8.400 0.420 1.00 96.75 374 LEU A CA 1
ATOM 2923 C C . LEU A 1 374 ? -9.413 -9.210 0.947 1.00 96.75 374 LEU A C 1
ATOM 2925 O O . LEU A 1 374 ? -8.600 -8.712 1.725 1.00 96.75 374 LEU A O 1
ATOM 2929 N N . ARG A 1 375 ? -9.259 -10.444 0.460 1.00 94.94 375 ARG A N 1
ATOM 2930 C CA . ARG A 1 375 ? -8.013 -11.196 0.650 1.00 94.94 375 ARG A CA 1
ATOM 2931 C C . ARG A 1 375 ? -6.962 -10.705 -0.340 1.00 94.94 375 ARG A C 1
ATOM 2933 O O . ARG A 1 375 ? -7.296 -10.306 -1.453 1.00 94.94 375 ARG A O 1
ATOM 2940 N N . SER A 1 376 ? -5.682 -10.836 0.006 1.00 91.88 376 SER A N 1
ATOM 2941 C CA . SER A 1 376 ? -4.573 -10.485 -0.897 1.00 91.88 376 SER A CA 1
ATOM 2942 C C . SER A 1 376 ? -4.656 -11.180 -2.265 1.00 91.88 376 SER A C 1
ATOM 2944 O O . SER A 1 376 ? -4.351 -10.570 -3.285 1.00 91.88 376 SER A O 1
ATOM 2946 N N . ASN A 1 377 ? -5.145 -12.424 -2.320 1.00 91.56 377 ASN A N 1
ATOM 2947 C CA . ASN A 1 377 ? -5.334 -13.166 -3.574 1.00 91.56 377 ASN A CA 1
ATOM 2948 C C . ASN A 1 377 ? -6.411 -12.569 -4.501 1.00 91.56 377 ASN A C 1
ATOM 2950 O O . ASN A 1 377 ? -6.402 -12.847 -5.707 1.00 91.56 377 ASN A O 1
ATOM 2954 N N . ASP A 1 378 ? -7.331 -11.768 -3.963 1.00 93.69 378 ASP A N 1
ATOM 2955 C CA . ASP A 1 378 ? -8.391 -11.104 -4.724 1.00 93.69 378 ASP A CA 1
ATOM 2956 C C . ASP A 1 378 ? -7.930 -9.757 -5.294 1.00 93.69 378 ASP A C 1
ATOM 2958 O O . ASP A 1 378 ? -8.626 -9.179 -6.129 1.00 93.69 378 ASP A O 1
ATOM 2962 N N . ILE A 1 379 ? -6.750 -9.278 -4.889 1.00 94.44 379 ILE A N 1
ATOM 2963 C CA . ILE A 1 379 ? -6.116 -8.056 -5.387 1.00 94.44 379 ILE A CA 1
ATOM 2964 C C . ILE A 1 379 ? -5.262 -8.383 -6.609 1.00 94.44 379 ILE A C 1
ATOM 2966 O O . ILE A 1 379 ? -4.520 -9.368 -6.630 1.00 94.44 379 ILE A O 1
ATOM 2970 N N . LYS A 1 380 ? -5.406 -7.578 -7.663 1.00 93.56 380 LYS A N 1
ATOM 2971 C CA . LYS A 1 380 ? -4.713 -7.758 -8.941 1.00 93.56 380 LYS A CA 1
ATOM 2972 C C . LYS A 1 380 ? -3.778 -6.590 -9.220 1.00 93.56 380 LYS A C 1
ATOM 2974 O O . LYS A 1 380 ? -3.979 -5.477 -8.746 1.00 93.56 380 LYS A O 1
ATOM 2979 N N . PHE A 1 381 ? -2.751 -6.870 -10.019 1.00 92.06 381 PHE A N 1
ATOM 2980 C CA . PHE A 1 381 ? -1.890 -5.832 -10.574 1.00 92.06 381 PHE A CA 1
ATOM 2981 C C . PHE A 1 381 ? -2.751 -4.846 -11.370 1.00 92.06 381 PHE A C 1
ATOM 2983 O O . PHE A 1 381 ? -3.586 -5.284 -12.163 1.00 92.06 381 PHE A O 1
ATOM 2990 N N . GLY A 1 382 ? -2.553 -3.550 -11.149 1.00 89.81 382 GLY A N 1
ATOM 2991 C CA . GLY A 1 382 ? -3.329 -2.495 -11.795 1.00 89.81 382 GLY A CA 1
ATOM 2992 C C . GLY A 1 382 ? -4.693 -2.212 -11.162 1.00 89.81 382 GLY A C 1
ATOM 2993 O O . GLY A 1 382 ? -5.404 -1.334 -11.643 1.00 89.81 382 GLY A O 1
ATOM 2994 N N . ASP A 1 383 ? -5.083 -2.915 -10.088 1.00 92.44 383 ASP A N 1
ATOM 2995 C CA . ASP A 1 383 ? -6.221 -2.469 -9.279 1.00 92.44 383 ASP A CA 1
ATOM 2996 C C . ASP A 1 383 ? -5.905 -1.081 -8.711 1.00 92.44 383 ASP A C 1
ATOM 2998 O O . ASP A 1 383 ? -4.838 -0.861 -8.125 1.00 92.44 383 ASP A O 1
ATOM 3002 N N . VAL A 1 384 ? -6.855 -0.158 -8.841 1.00 89.94 384 VAL A N 1
ATOM 3003 C CA . VAL A 1 384 ? -6.728 1.199 -8.313 1.00 89.94 384 VAL A CA 1
ATOM 3004 C C . VAL A 1 384 ? -7.499 1.301 -7.011 1.00 89.94 384 VAL A C 1
ATOM 3006 O O . VAL A 1 384 ? -8.680 0.956 -6.934 1.00 89.94 384 VAL A O 1
ATOM 3009 N N . PHE A 1 385 ? -6.832 1.829 -5.997 1.00 91.88 385 PHE A N 1
ATOM 3010 C CA . PHE A 1 385 ? -7.365 2.083 -4.672 1.00 91.88 385 PHE A CA 1
ATOM 3011 C C . PHE A 1 385 ? -7.342 3.574 -4.363 1.00 91.88 385 PHE A C 1
ATOM 3013 O O . PHE A 1 385 ? -6.535 4.334 -4.898 1.00 91.88 385 PHE A O 1
ATOM 3020 N N . GLN A 1 386 ? -8.225 3.983 -3.466 1.00 89.19 386 GLN A N 1
ATOM 3021 C CA . GLN A 1 386 ? -8.233 5.309 -2.879 1.00 89.19 386 GLN A CA 1
ATOM 3022 C C . GLN A 1 386 ? -8.088 5.200 -1.365 1.00 89.19 386 GLN A C 1
ATOM 3024 O O . GLN A 1 386 ? -8.589 4.263 -0.744 1.00 89.19 386 GLN A O 1
ATOM 3029 N N . ILE A 1 387 ? -7.401 6.171 -0.778 1.00 87.25 387 ILE A N 1
ATOM 3030 C CA . ILE A 1 387 ? -7.362 6.375 0.669 1.00 87.25 387 ILE A CA 1
ATOM 3031 C C . ILE A 1 387 ? -7.918 7.759 0.984 1.00 87.25 387 ILE A C 1
ATOM 3033 O O . ILE A 1 387 ? -7.773 8.684 0.187 1.00 87.25 387 ILE A O 1
ATOM 3037 N N . ASP A 1 388 ? -8.522 7.894 2.159 1.00 86.50 388 ASP A N 1
ATOM 3038 C CA . ASP A 1 388 ? -8.873 9.173 2.771 1.00 86.50 388 ASP A CA 1
ATOM 3039 C C . ASP A 1 388 ? -8.185 9.220 4.136 1.00 86.50 388 ASP A C 1
ATOM 3041 O O . ASP A 1 388 ? -8.437 8.366 4.985 1.00 86.50 388 ASP A O 1
ATOM 3045 N N . SER A 1 389 ? -7.283 10.178 4.340 1.00 84.75 389 SER A N 1
ATOM 3046 C CA . SER A 1 389 ? -6.499 10.303 5.575 1.00 84.75 389 SER A CA 1
ATOM 3047 C C . SER A 1 389 ? -6.521 11.730 6.106 1.00 84.75 389 SER A C 1
ATOM 3049 O O . SER A 1 389 ? -6.663 12.690 5.347 1.00 84.75 389 SER A O 1
ATOM 3051 N N . PHE A 1 390 ? -6.338 11.898 7.414 1.00 82.12 390 PHE A N 1
ATOM 3052 C CA . PHE A 1 390 ? -6.390 13.223 8.039 1.00 82.12 390 PHE A CA 1
ATOM 3053 C C . PHE A 1 390 ? -5.219 14.133 7.631 1.00 82.12 390 PHE A C 1
ATOM 3055 O O . PHE A 1 390 ? -5.320 15.354 7.765 1.00 82.12 390 PHE A O 1
ATOM 3062 N N . VAL A 1 391 ? -4.125 13.550 7.119 1.00 76.12 391 VAL A N 1
ATOM 3063 C CA . VAL A 1 391 ? -2.915 14.277 6.700 1.00 76.12 391 VAL A CA 1
ATOM 3064 C C . VAL A 1 391 ? -2.845 14.467 5.191 1.00 76.12 391 VAL A C 1
ATOM 3066 O O . VAL A 1 391 ? -2.614 15.583 4.733 1.00 76.12 391 VAL A O 1
ATOM 3069 N N . ALA A 1 392 ? -3.026 13.399 4.410 1.00 72.00 392 ALA A N 1
ATOM 3070 C CA . ALA A 1 392 ? -2.879 13.455 2.954 1.00 72.00 392 ALA A CA 1
ATOM 3071 C C . ALA A 1 392 ? -4.209 13.706 2.223 1.00 72.00 392 ALA A C 1
ATOM 3073 O O . ALA A 1 392 ? -4.203 13.945 1.017 1.00 72.00 392 ALA A O 1
ATOM 3074 N N . GLY A 1 393 ? -5.345 13.659 2.927 1.00 77.06 393 GLY A N 1
ATOM 3075 C CA . GLY A 1 393 ? -6.662 13.709 2.299 1.00 77.06 393 GLY A CA 1
ATOM 3076 C C . GLY A 1 393 ? -6.868 12.527 1.353 1.00 77.06 393 GLY A C 1
ATOM 3077 O O . GLY A 1 393 ? -6.432 11.411 1.651 1.00 77.06 393 GLY A O 1
ATOM 3078 N N . LEU A 1 394 ? -7.523 12.797 0.220 1.00 79.38 394 LEU A N 1
ATOM 3079 C CA . LEU A 1 394 ? -7.758 11.823 -0.840 1.00 79.38 394 LEU A CA 1
ATOM 3080 C C . LEU A 1 394 ? -6.482 11.557 -1.633 1.00 79.38 394 LEU A C 1
ATOM 3082 O O . LEU A 1 394 ? -5.910 12.483 -2.202 1.00 79.38 394 LEU A O 1
ATOM 3086 N N . GLN A 1 395 ? -6.081 10.293 -1.718 1.00 78.31 395 GLN A N 1
ATOM 3087 C CA . GLN A 1 395 ? -4.977 9.858 -2.573 1.00 78.31 395 GLN A CA 1
ATOM 3088 C C . GLN A 1 395 ? -5.389 8.639 -3.384 1.00 78.31 395 GLN A C 1
ATOM 3090 O O . GLN A 1 395 ? -6.135 7.789 -2.896 1.00 78.31 395 GLN A O 1
ATOM 3095 N N . GLN A 1 396 ? -4.872 8.548 -4.607 1.00 81.31 396 GLN A N 1
ATOM 3096 C CA . GLN A 1 396 ? -5.037 7.388 -5.471 1.00 81.31 396 GLN A CA 1
ATOM 3097 C C . GLN A 1 396 ? -3.752 6.566 -5.493 1.00 81.31 396 GLN A C 1
ATOM 3099 O O . GLN A 1 396 ? -2.651 7.110 -5.568 1.00 81.31 396 GLN A O 1
ATOM 3104 N N . LEU A 1 397 ? -3.913 5.252 -5.415 1.00 86.06 397 LEU A N 1
ATOM 3105 C CA . LEU A 1 397 ? -2.847 4.269 -5.354 1.00 86.06 397 LEU A CA 1
ATOM 3106 C C . LEU A 1 397 ? -3.128 3.180 -6.391 1.00 86.06 397 LEU A C 1
ATOM 3108 O O . LEU A 1 397 ? -4.270 2.755 -6.538 1.00 86.06 397 LEU A O 1
ATOM 3112 N N . GLU A 1 398 ? -2.107 2.674 -7.067 1.00 87.75 398 GLU A N 1
ATOM 3113 C CA . GLU A 1 398 ? -2.232 1.515 -7.954 1.00 87.75 398 GLU A CA 1
ATOM 3114 C C . GLU A 1 398 ? -1.463 0.329 -7.386 1.00 87.75 398 GLU A C 1
ATOM 3116 O O . GLU A 1 398 ? -0.312 0.468 -6.974 1.00 87.75 398 GLU A O 1
ATOM 3121 N N . CYS A 1 399 ? -2.087 -0.847 -7.351 1.00 91.81 399 CYS A N 1
ATOM 3122 C CA . CYS A 1 399 ? -1.440 -2.051 -6.855 1.00 91.81 399 CYS A CA 1
ATOM 3123 C C . CYS A 1 399 ? -0.398 -2.563 -7.853 1.00 91.81 399 CYS A C 1
ATOM 3125 O O . CYS A 1 399 ? -0.724 -2.963 -8.971 1.00 91.81 399 CYS A O 1
ATOM 3127 N N . LEU A 1 400 ? 0.862 -2.608 -7.424 1.00 91.00 400 LEU A N 1
ATOM 3128 C CA . LEU A 1 400 ? 1.975 -3.088 -8.237 1.00 91.00 400 LEU A CA 1
ATOM 3129 C C . LEU A 1 400 ? 2.449 -4.480 -7.847 1.00 91.00 400 LEU A C 1
ATOM 3131 O O . LEU A 1 400 ? 3.170 -5.119 -8.620 1.00 91.00 400 LEU A O 1
ATOM 3135 N N . GLY A 1 401 ? 2.127 -4.944 -6.643 1.00 92.75 401 GLY A N 1
ATOM 3136 C CA . GLY A 1 401 ? 2.812 -6.113 -6.134 1.00 92.75 401 GLY A CA 1
ATOM 3137 C C . GLY A 1 401 ? 2.481 -6.522 -4.716 1.00 92.75 401 GLY A C 1
ATOM 3138 O O . GLY A 1 401 ? 1.559 -6.020 -4.079 1.00 92.75 401 GLY A O 1
ATOM 3139 N N . ILE A 1 402 ? 3.282 -7.465 -4.237 1.00 92.56 402 ILE A N 1
ATOM 3140 C CA . ILE A 1 402 ? 3.149 -8.075 -2.922 1.00 92.56 402 ILE A CA 1
ATOM 3141 C C . ILE A 1 402 ? 4.538 -8.372 -2.360 1.00 92.56 402 ILE A C 1
ATOM 3143 O O . ILE A 1 402 ? 5.450 -8.778 -3.081 1.00 92.56 402 ILE A O 1
ATOM 3147 N N . ARG A 1 403 ? 4.696 -8.169 -1.059 1.00 89.62 403 ARG A N 1
ATOM 3148 C CA . ARG A 1 403 ? 5.909 -8.420 -0.288 1.00 89.62 403 ARG A CA 1
ATOM 3149 C C . ARG A 1 403 ? 5.597 -9.424 0.801 1.00 89.62 403 ARG A C 1
ATOM 3151 O O . ARG A 1 403 ? 4.612 -9.257 1.509 1.00 89.62 403 ARG A O 1
ATOM 3158 N N . VAL A 1 404 ? 6.431 -10.443 0.960 1.00 87.69 404 VAL A N 1
ATOM 3159 C CA . VAL A 1 404 ? 6.297 -11.424 2.043 1.00 87.69 404 VAL A CA 1
ATOM 3160 C C . VAL A 1 404 ? 7.560 -11.490 2.880 1.00 87.69 404 VAL A C 1
ATOM 3162 O O . VAL A 1 404 ? 8.671 -11.322 2.371 1.00 87.69 404 VAL A O 1
ATOM 3165 N N . ARG A 1 405 ? 7.398 -11.766 4.170 1.00 83.00 405 ARG A N 1
ATOM 3166 C CA . ARG A 1 405 ? 8.515 -12.073 5.065 1.00 83.00 405 ARG A CA 1
ATOM 3167 C C . ARG A 1 405 ? 8.893 -13.544 4.931 1.00 83.00 405 ARG A C 1
ATOM 3169 O O . ARG A 1 405 ? 8.027 -14.409 4.953 1.00 83.00 405 ARG A O 1
ATOM 3176 N N . ALA A 1 406 ? 10.187 -13.823 4.816 1.00 78.38 406 ALA A N 1
ATOM 3177 C CA . ALA A 1 406 ? 10.697 -15.186 4.754 1.00 78.38 406 ALA A CA 1
ATOM 3178 C C . ALA A 1 406 ? 10.580 -15.883 6.125 1.00 78.38 406 ALA A C 1
ATOM 3180 O O . ALA A 1 406 ? 11.074 -15.372 7.139 1.00 78.38 406 ALA A O 1
ATOM 3181 N N . GLU A 1 407 ? 9.960 -17.064 6.158 1.00 62.75 407 GLU A N 1
ATOM 3182 C CA . GLU A 1 407 ? 9.935 -17.942 7.334 1.00 62.75 407 GLU A CA 1
ATOM 3183 C C . GLU A 1 407 ? 11.347 -18.514 7.556 1.00 62.75 407 GLU A C 1
ATOM 3185 O O . GLU A 1 407 ? 11.845 -19.310 6.766 1.00 62.75 407 GLU A O 1
ATOM 3190 N N . GLY A 1 408 ? 12.045 -18.032 8.590 1.00 48.75 408 GLY A N 1
ATOM 3191 C CA . GLY A 1 408 ? 13.459 -18.358 8.851 1.00 48.75 408 GLY A CA 1
ATOM 3192 C C . GLY A 1 408 ? 14.276 -17.181 9.393 1.00 48.75 408 GLY A C 1
ATOM 3193 O O . GLY A 1 408 ? 15.266 -17.370 10.104 1.00 48.75 408 GLY A O 1
ATOM 3194 N N . GLY A 1 409 ? 13.799 -15.948 9.189 1.00 43.94 409 GLY A N 1
ATOM 3195 C CA . GLY A 1 409 ? 14.287 -14.747 9.873 1.00 43.94 409 GLY A CA 1
ATOM 3196 C C . GLY A 1 409 ? 13.826 -14.689 11.335 1.00 43.94 409 GLY A C 1
ATOM 3197 O O . GLY A 1 409 ? 13.010 -13.837 11.681 1.00 43.94 409 GLY A O 1
ATOM 3198 N N . ARG A 1 410 ? 14.311 -15.630 12.164 1.00 38.94 410 ARG A N 1
ATOM 3199 C CA . ARG A 1 410 ? 14.025 -15.832 13.603 1.00 38.94 410 ARG A CA 1
ATOM 3200 C C . ARG A 1 410 ? 12.550 -15.626 13.997 1.00 38.94 410 ARG A C 1
ATOM 3202 O O . ARG A 1 410 ? 12.168 -14.568 14.487 1.00 38.94 410 ARG A O 1
ATOM 3209 N N . GLU A 1 411 ? 11.788 -16.720 13.969 1.00 36.88 411 GLU A N 1
ATOM 3210 C CA . GLU A 1 411 ? 10.463 -16.902 14.605 1.00 36.88 411 GLU A CA 1
ATOM 3211 C C . GLU A 1 411 ? 10.389 -16.539 16.103 1.00 36.88 411 GLU A C 1
ATOM 3213 O O . GLU A 1 411 ? 9.312 -16.505 16.688 1.00 36.88 411 GLU A O 1
ATOM 3218 N N . LYS A 1 412 ? 11.506 -16.228 16.766 1.00 37.00 412 LYS A N 1
ATOM 3219 C CA . LYS A 1 412 ? 11.512 -15.894 18.197 1.00 37.00 412 LYS A CA 1
ATOM 3220 C C . LYS A 1 412 ? 11.113 -14.457 18.528 1.00 37.00 412 LYS A C 1
ATOM 3222 O O . LYS A 1 412 ? 11.212 -14.097 19.691 1.00 37.00 412 LYS A O 1
ATOM 3227 N N . GLN A 1 413 ? 10.696 -13.632 17.566 1.00 39.62 413 GLN A N 1
ATOM 3228 C CA . GLN A 1 413 ? 10.406 -12.223 17.860 1.00 39.62 413 GLN A CA 1
ATOM 3229 C C . GLN A 1 413 ? 8.961 -11.907 18.280 1.00 39.62 413 GLN A C 1
ATOM 3231 O O . GLN A 1 413 ? 8.668 -10.768 18.622 1.00 39.62 413 GLN A O 1
ATOM 3236 N N . LEU A 1 414 ? 8.027 -12.864 18.252 1.00 40.81 414 LEU A N 1
ATOM 3237 C CA . LEU A 1 414 ? 6.611 -12.541 18.523 1.00 40.81 414 LEU A CA 1
ATOM 3238 C C . LEU A 1 414 ? 5.851 -13.578 19.345 1.00 40.81 414 LEU A C 1
ATOM 3240 O O . LEU A 1 414 ? 4.636 -13.487 19.481 1.00 40.81 414 LEU A O 1
ATOM 3244 N N . ILE A 1 415 ? 6.562 -14.526 19.953 1.00 34.31 415 ILE A N 1
ATOM 3245 C CA . ILE A 1 415 ? 5.996 -15.418 20.965 1.00 34.31 415 ILE A CA 1
ATOM 3246 C C . ILE A 1 415 ? 6.959 -15.414 22.156 1.00 34.31 415 ILE A C 1
ATOM 3248 O O . ILE A 1 415 ? 7.921 -16.180 22.179 1.00 34.31 415 ILE A O 1
ATOM 3252 N N . GLY A 1 416 ? 6.748 -14.522 23.129 1.00 32.12 416 GLY A N 1
ATOM 3253 C CA . GLY A 1 416 ? 7.547 -14.499 24.360 1.00 32.12 416 GLY A CA 1
ATOM 3254 C C . GLY A 1 416 ? 7.753 -13.120 24.986 1.00 32.12 416 GLY A C 1
ATOM 3255 O O . GLY A 1 416 ? 7.251 -12.117 24.498 1.00 32.12 416 GLY A O 1
ATOM 3256 N N . THR A 1 417 ? 8.505 -13.101 26.086 1.00 33.19 417 THR A N 1
ATOM 3257 C CA . THR A 1 417 ? 8.809 -11.986 27.002 1.00 33.19 417 THR A CA 1
ATOM 3258 C C . THR A 1 417 ? 9.398 -10.719 26.352 1.00 33.19 417 THR A C 1
ATOM 3260 O O . THR A 1 417 ? 9.684 -10.657 25.162 1.00 33.19 417 THR A O 1
ATOM 3263 N N . ARG A 1 418 ? 9.617 -9.675 27.167 1.00 34.72 418 ARG A N 1
ATOM 3264 C CA . ARG A 1 418 ? 10.199 -8.364 26.805 1.00 34.72 418 ARG A CA 1
ATOM 3265 C C . ARG A 1 418 ? 11.448 -8.426 25.903 1.00 34.72 418 ARG A C 1
ATOM 3267 O O . ARG A 1 418 ? 11.683 -7.479 25.161 1.00 34.72 418 ARG A O 1
ATOM 3274 N N . GLU A 1 419 ? 12.236 -9.508 25.930 1.00 36.97 419 GLU A N 1
ATOM 3275 C CA . GLU A 1 419 ? 13.411 -9.677 25.056 1.00 36.97 419 GLU A CA 1
ATOM 3276 C C . GLU A 1 419 ? 13.099 -10.175 23.634 1.00 36.97 419 GLU A C 1
ATOM 3278 O O . GLU A 1 419 ? 13.974 -10.111 22.770 1.00 36.97 419 GLU A O 1
ATOM 3283 N N . SER A 1 420 ? 11.889 -10.676 23.368 1.00 36.00 420 SER A N 1
ATOM 3284 C CA . SER A 1 420 ? 11.483 -11.079 22.018 1.00 36.00 420 SER A CA 1
ATOM 3285 C C . SER A 1 420 ? 10.901 -9.947 21.189 1.00 36.00 420 SER A C 1
ATOM 3287 O O . SER A 1 420 ? 10.869 -10.090 19.978 1.00 36.00 420 SER A O 1
ATOM 3289 N N . LEU A 1 421 ? 10.507 -8.813 21.773 1.00 39.78 421 LEU A N 1
ATOM 3290 C CA . LEU A 1 421 ? 9.925 -7.730 20.983 1.00 39.78 421 LEU A CA 1
ATOM 3291 C C . LEU A 1 421 ? 10.891 -7.259 19.876 1.00 39.78 421 LEU A C 1
ATOM 3293 O O . LEU A 1 421 ? 12.100 -7.152 20.114 1.00 39.78 421 LEU A O 1
ATOM 3297 N N . PRO A 1 422 ? 10.387 -6.982 18.660 1.00 38.88 422 PRO A N 1
ATOM 3298 C CA . PRO A 1 422 ? 11.184 -6.341 17.627 1.00 38.88 422 PRO A CA 1
ATOM 3299 C C . PRO A 1 422 ? 11.852 -5.073 18.177 1.00 38.88 422 PRO A C 1
ATOM 3301 O O . PRO A 1 422 ? 11.237 -4.315 18.927 1.00 38.88 422 PRO A O 1
ATOM 3304 N N . GLN A 1 423 ? 13.115 -4.827 17.806 1.00 39.81 423 GLN A N 1
ATOM 3305 C CA . GLN A 1 423 ? 13.725 -3.521 18.071 1.00 39.81 423 GLN A CA 1
ATOM 3306 C C . GLN A 1 423 ? 12.860 -2.417 17.436 1.00 39.81 423 GLN A C 1
ATOM 3308 O O . GLN A 1 423 ? 12.208 -2.690 16.422 1.00 39.81 423 GLN A O 1
ATOM 3313 N N . PRO A 1 424 ? 12.864 -1.180 17.969 1.00 36.94 424 PRO A N 1
ATOM 3314 C CA . PRO A 1 424 ? 12.214 -0.049 17.311 1.00 36.94 424 PRO A CA 1
ATOM 3315 C C . PRO A 1 424 ? 12.618 -0.004 15.829 1.00 36.94 424 PRO A C 1
ATOM 3317 O O . PRO A 1 424 ? 13.808 0.066 15.523 1.00 36.94 424 PRO A O 1
ATOM 3320 N N . GLY A 1 425 ? 11.651 -0.112 14.914 1.00 37.41 425 GLY A N 1
ATOM 3321 C CA . GLY A 1 425 ? 11.916 -0.193 13.471 1.00 37.41 425 GLY A CA 1
ATOM 3322 C C . GLY A 1 425 ? 11.858 -1.590 12.837 1.00 37.41 425 GLY A C 1
ATOM 3323 O O . GLY A 1 425 ? 11.942 -1.693 11.617 1.00 37.41 425 GLY A O 1
ATOM 3324 N N . VAL A 1 426 ? 11.686 -2.670 13.607 1.00 41.50 426 VAL A N 1
ATOM 3325 C CA . VAL A 1 426 ? 11.425 -4.015 13.060 1.00 41.50 426 VAL A CA 1
ATOM 3326 C C . VAL A 1 426 ? 9.909 -4.213 12.989 1.00 41.50 426 VAL A C 1
ATOM 3328 O O . VAL A 1 426 ? 9.302 -4.924 13.787 1.00 41.50 426 VAL A O 1
ATOM 3331 N N . TYR A 1 427 ? 9.276 -3.502 12.058 1.00 49.16 427 TYR A N 1
ATOM 3332 C CA . TYR A 1 427 ? 7.832 -3.583 11.871 1.00 49.16 427 TYR A CA 1
ATOM 3333 C C . TYR A 1 427 ? 7.477 -4.902 11.197 1.00 49.16 427 TYR A C 1
ATOM 3335 O O . TYR A 1 427 ? 8.037 -5.298 10.173 1.00 49.16 427 TYR A O 1
ATOM 3343 N N . VAL A 1 428 ? 6.601 -5.638 11.860 1.00 52.09 428 VAL A N 1
ATOM 3344 C CA . VAL A 1 428 ? 6.250 -6.997 11.502 1.00 52.09 428 VAL A CA 1
ATOM 3345 C C . VAL A 1 428 ? 5.066 -6.945 10.551 1.00 52.09 428 VAL A C 1
ATOM 3347 O O . VAL A 1 428 ? 4.006 -6.460 10.927 1.00 52.09 428 VAL A O 1
ATOM 3350 N N . ALA A 1 429 ? 5.251 -7.498 9.357 1.00 53.50 429 ALA A N 1
ATOM 3351 C CA . ALA A 1 429 ? 4.164 -7.993 8.531 1.00 53.50 429 ALA A CA 1
ATOM 3352 C C . ALA A 1 429 ? 4.663 -9.208 7.741 1.00 53.50 429 ALA A C 1
ATOM 3354 O O . ALA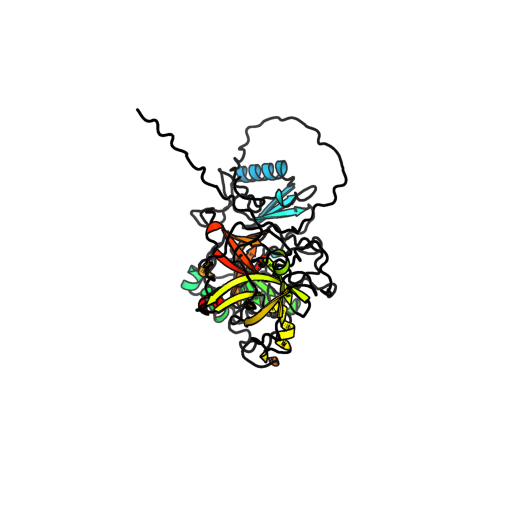 A 1 429 ? 5.781 -9.209 7.219 1.00 53.50 429 ALA A O 1
ATOM 3355 N N . VAL A 1 430 ? 3.847 -10.260 7.692 1.00 67.62 430 VAL A N 1
ATOM 3356 C CA . VAL A 1 430 ? 4.144 -11.500 6.956 1.00 67.62 430 VAL A CA 1
ATOM 3357 C C . VAL A 1 430 ? 3.797 -11.348 5.474 1.00 67.62 430 VAL A C 1
ATOM 3359 O O . VAL A 1 430 ? 4.481 -11.933 4.636 1.00 67.62 430 VAL A O 1
ATOM 3362 N N . VAL A 1 431 ? 2.805 -10.509 5.143 1.00 82.81 431 VAL A N 1
ATOM 3363 C CA . VAL A 1 431 ? 2.360 -10.198 3.776 1.00 82.81 431 VAL A CA 1
ATOM 3364 C C . VAL A 1 431 ? 1.924 -8.731 3.680 1.00 82.81 431 VAL A C 1
ATOM 3366 O O . VAL A 1 431 ? 1.095 -8.284 4.468 1.00 82.81 431 VAL A O 1
ATOM 3369 N N . GLN A 1 432 ? 2.442 -7.994 2.699 1.00 84.88 432 GLN A N 1
ATOM 3370 C CA . GLN A 1 432 ? 2.096 -6.597 2.428 1.00 84.88 432 GLN A CA 1
ATOM 3371 C C . GLN A 1 432 ? 1.774 -6.401 0.950 1.00 84.88 432 GLN A C 1
ATOM 3373 O O . GLN A 1 432 ? 2.486 -6.916 0.088 1.00 84.88 432 GLN A O 1
ATOM 3378 N N . GLY A 1 433 ? 0.737 -5.626 0.648 1.00 88.12 433 GLY A N 1
ATOM 3379 C CA . GLY A 1 433 ? 0.527 -5.101 -0.697 1.00 88.12 433 GLY A CA 1
ATOM 3380 C C . GLY A 1 433 ? 1.502 -3.956 -0.978 1.00 88.12 433 GLY A C 1
ATOM 3381 O O . GLY A 1 433 ? 1.801 -3.158 -0.087 1.00 88.12 433 GLY A O 1
ATOM 3382 N N . ILE A 1 434 ? 1.995 -3.886 -2.213 1.00 88.06 434 ILE A N 1
ATOM 3383 C CA . ILE A 1 434 ? 2.880 -2.824 -2.696 1.00 88.06 434 ILE A CA 1
ATOM 3384 C C . ILE A 1 434 ? 2.093 -1.989 -3.694 1.00 88.06 434 ILE A C 1
ATOM 3386 O O . ILE A 1 434 ? 1.586 -2.517 -4.687 1.00 88.06 434 ILE A O 1
ATOM 3390 N N . TYR A 1 435 ? 2.017 -0.691 -3.442 1.00 87.25 435 TYR A N 1
ATOM 3391 C CA . TYR A 1 435 ? 1.232 0.240 -4.237 1.00 87.25 435 TYR A CA 1
ATOM 3392 C C . TYR A 1 435 ? 2.104 1.385 -4.728 1.00 87.25 435 TYR A C 1
ATOM 3394 O O . TYR A 1 435 ? 3.031 1.779 -4.031 1.00 87.25 435 TYR A O 1
ATOM 3402 N N . ALA A 1 436 ? 1.814 1.939 -5.898 1.00 82.50 436 ALA A N 1
ATOM 3403 C CA . ALA A 1 436 ? 2.444 3.159 -6.377 1.00 82.50 436 ALA A CA 1
ATOM 3404 C C . ALA A 1 436 ? 1.479 4.336 -6.355 1.00 82.50 436 ALA A C 1
ATOM 3406 O O . ALA A 1 436 ? 0.275 4.173 -6.546 1.00 82.50 436 ALA A O 1
ATOM 3407 N N . THR A 1 437 ? 2.031 5.530 -6.171 1.00 76.38 437 THR A N 1
ATOM 3408 C CA . THR A 1 437 ? 1.303 6.784 -6.335 1.00 76.38 437 THR A CA 1
ATOM 3409 C C . THR A 1 437 ? 2.106 7.793 -7.134 1.00 76.38 437 THR A C 1
ATOM 3411 O O . THR A 1 437 ? 3.320 7.893 -6.975 1.00 76.38 437 THR A O 1
ATOM 3414 N N . SER A 1 438 ? 1.427 8.553 -7.994 1.00 62.94 438 SER A N 1
ATOM 3415 C CA . SER A 1 438 ? 2.000 9.698 -8.708 1.00 62.94 438 SER A CA 1
ATOM 3416 C C . SER A 1 438 ? 1.935 11.006 -7.919 1.00 62.94 438 SER A C 1
ATOM 3418 O O . SER A 1 438 ? 2.542 12.001 -8.322 1.00 62.94 438 SER A O 1
ATOM 3420 N N . ALA A 1 439 ? 1.210 11.009 -6.799 1.00 56.97 439 ALA A N 1
ATOM 3421 C CA . ALA A 1 439 ? 1.025 12.153 -5.922 1.00 56.97 439 ALA A CA 1
ATOM 3422 C C . ALA A 1 439 ? 1.643 11.853 -4.549 1.00 56.97 439 ALA A C 1
ATOM 3424 O O . ALA A 1 439 ? 0.930 11.706 -3.559 1.00 56.97 439 ALA A O 1
ATOM 3425 N N . PRO A 1 440 ? 2.982 11.769 -4.440 1.00 48.16 440 PRO A N 1
ATOM 3426 C CA . PRO A 1 440 ? 3.640 11.531 -3.164 1.00 48.16 440 PRO A CA 1
ATOM 3427 C C . PRO A 1 440 ? 3.592 12.752 -2.238 1.00 48.16 440 PRO A C 1
ATOM 3429 O O . PRO A 1 440 ? 4.382 12.840 -1.311 1.00 48.16 440 PRO A O 1
ATOM 3432 N N . GLU A 1 441 ? 2.756 13.752 -2.500 1.00 49.88 441 GLU A N 1
ATOM 3433 C CA . GLU A 1 441 ? 2.802 15.006 -1.763 1.00 49.88 441 GLU A CA 1
ATOM 3434 C C . GLU A 1 441 ? 2.174 14.797 -0.369 1.00 49.88 441 GLU A C 1
ATOM 3436 O O . GLU A 1 441 ? 0.961 14.860 -0.194 1.00 49.88 441 GLU A O 1
ATOM 3441 N N . ILE A 1 442 ? 3.009 14.555 0.656 1.00 45.19 442 ILE A N 1
ATOM 3442 C CA . ILE A 1 442 ? 2.609 14.824 2.046 1.00 45.19 442 ILE A CA 1
ATOM 3443 C C . ILE A 1 442 ? 2.609 16.325 2.173 1.00 45.19 442 ILE A C 1
ATOM 3445 O O . ILE A 1 442 ? 3.652 16.979 2.110 1.00 45.19 442 ILE A O 1
ATOM 3449 N N . TYR A 1 443 ? 1.436 16.892 2.374 1.00 46.12 443 TYR A N 1
ATOM 3450 C CA . TYR A 1 443 ? 1.309 18.330 2.336 1.00 46.12 443 TYR A CA 1
ATOM 3451 C C . TYR A 1 443 ? 1.793 19.052 3.622 1.00 46.12 443 TYR A C 1
ATOM 3453 O O . TYR A 1 443 ? 1.507 20.223 3.822 1.00 46.12 443 TYR A O 1
ATOM 3461 N N . GLY A 1 444 ? 2.608 18.414 4.473 1.00 39.16 444 GLY A N 1
ATOM 3462 C CA . GLY A 1 444 ? 3.245 19.002 5.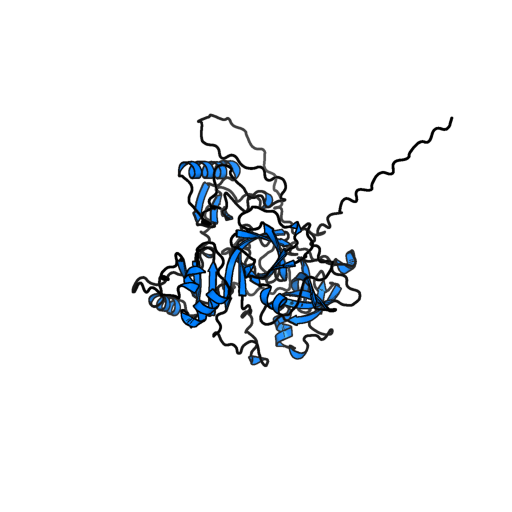665 1.00 39.16 444 GLY A CA 1
ATOM 3463 C C . GLY A 1 444 ? 4.780 18.998 5.599 1.00 39.16 444 GLY A C 1
ATOM 3464 O O . GLY A 1 444 ? 5.383 18.337 4.754 1.00 39.16 444 GLY A O 1
ATOM 3465 N N . ARG A 1 445 ? 5.460 19.722 6.506 1.00 35.41 445 ARG A N 1
ATOM 3466 C CA . ARG A 1 445 ? 6.915 19.517 6.687 1.00 35.41 445 ARG A CA 1
ATOM 3467 C C . ARG A 1 445 ? 7.142 18.091 7.223 1.00 35.41 445 ARG A C 1
ATOM 3469 O O . ARG A 1 445 ? 6.339 17.634 8.031 1.00 35.41 445 ARG A O 1
ATOM 3476 N N . PRO A 1 446 ? 8.231 17.393 6.839 1.00 34.69 446 PRO A N 1
ATOM 3477 C CA . PRO A 1 446 ? 8.406 15.941 7.014 1.00 34.69 446 PRO A CA 1
ATOM 3478 C C . PRO A 1 446 ? 8.709 15.498 8.460 1.00 34.69 446 PRO A C 1
ATOM 3480 O O . PRO A 1 446 ? 9.510 14.597 8.692 1.00 34.69 446 PRO A O 1
ATOM 3483 N N . GLN A 1 447 ? 8.116 16.144 9.462 1.00 36.19 447 GLN A N 1
ATOM 3484 C CA . GLN A 1 447 ? 8.207 15.690 10.850 1.00 36.19 447 GLN A CA 1
ATOM 3485 C C . GLN A 1 447 ? 7.092 14.713 11.228 1.00 36.19 447 GLN A C 1
ATOM 3487 O O . GLN A 1 447 ? 7.226 14.037 12.243 1.00 36.19 447 GLN A O 1
ATOM 3492 N N . ILE A 1 448 ? 6.051 14.584 10.397 1.00 38.44 448 ILE A N 1
ATOM 3493 C CA . ILE A 1 448 ? 4.977 13.606 10.585 1.00 38.44 448 ILE A CA 1
ATOM 3494 C C . ILE A 1 448 ? 5.444 12.260 10.026 1.00 38.44 448 ILE A C 1
ATOM 3496 O O . ILE A 1 448 ? 5.036 11.812 8.957 1.00 38.44 448 ILE A O 1
ATOM 3500 N N . ARG A 1 449 ? 6.321 11.602 10.784 1.00 43.59 449 ARG A N 1
ATOM 3501 C CA . ARG A 1 449 ? 6.203 10.148 10.907 1.00 43.59 449 ARG A CA 1
ATOM 3502 C C . ARG A 1 449 ? 4.740 9.885 11.289 1.00 43.59 449 ARG A C 1
ATOM 3504 O O . ARG A 1 449 ? 4.201 10.655 12.068 1.00 43.59 449 ARG A O 1
ATOM 3511 N N . GLU A 1 450 ? 4.091 8.870 10.730 1.00 50.31 450 GLU A N 1
ATOM 3512 C CA . GLU A 1 450 ? 2.807 8.333 11.245 1.00 50.31 450 GLU A CA 1
ATOM 3513 C C . GLU A 1 450 ? 1.474 8.871 10.656 1.00 50.31 450 GLU A C 1
ATOM 3515 O O . GLU A 1 450 ? 0.419 8.309 10.925 1.00 50.31 450 GLU A O 1
ATOM 3520 N N . GLY A 1 451 ? 1.461 9.861 9.758 1.00 51.88 451 GLY A N 1
ATOM 3521 C CA . GLY A 1 451 ? 0.206 10.543 9.370 1.00 51.88 451 GLY A CA 1
ATOM 3522 C C . GLY A 1 451 ? -0.824 9.755 8.535 1.00 51.88 451 GLY A C 1
ATOM 3523 O O . GLY A 1 451 ? -2.019 10.045 8.589 1.00 51.88 451 GLY A O 1
ATOM 3524 N N . VAL A 1 452 ? -0.395 8.768 7.745 1.00 54.75 452 VAL A N 1
ATOM 3525 C CA . VAL A 1 452 ? -1.295 7.983 6.865 1.00 54.75 452 VAL A CA 1
ATOM 3526 C C . VAL A 1 452 ? -1.573 6.591 7.438 1.00 54.75 452 VAL A C 1
ATOM 3528 O O . VAL A 1 452 ? -2.483 5.897 6.984 1.00 54.75 452 VAL A O 1
ATOM 3531 N N . CYS A 1 453 ? -0.822 6.184 8.460 1.00 76.88 453 CYS A N 1
ATOM 3532 C CA . CYS A 1 453 ? -0.933 4.876 9.084 1.00 76.88 453 CYS A CA 1
ATOM 3533 C C . CYS A 1 453 ? -2.378 4.586 9.509 1.00 76.88 453 CYS A C 1
ATOM 3535 O O . CYS A 1 453 ? -3.053 5.453 10.059 1.00 76.88 453 CYS A O 1
ATOM 3537 N N . GLY A 1 454 ? -2.864 3.380 9.227 1.00 83.00 454 GLY A N 1
ATOM 3538 C CA . GLY A 1 454 ? -4.230 2.956 9.542 1.00 83.00 454 GLY A CA 1
ATOM 3539 C C . GLY A 1 454 ? -5.288 3.365 8.513 1.00 83.00 454 GLY A C 1
ATOM 3540 O O . GLY A 1 454 ? -6.402 2.849 8.577 1.00 83.00 454 GLY A O 1
ATOM 3541 N N . SER A 1 455 ? -4.962 4.216 7.530 1.00 89.81 455 SER A N 1
ATOM 3542 C CA . SER A 1 455 ? -5.910 4.576 6.462 1.00 89.81 455 SER A CA 1
ATOM 3543 C C . SER A 1 455 ? -6.322 3.338 5.672 1.00 89.81 455 SER A C 1
ATOM 3545 O O . SER A 1 455 ? -5.468 2.593 5.191 1.00 89.81 455 SER A O 1
ATOM 3547 N N . ALA A 1 456 ? -7.623 3.118 5.513 1.00 95.12 456 ALA A N 1
ATOM 3548 C CA . ALA A 1 456 ? -8.140 1.994 4.743 1.00 95.12 456 ALA A CA 1
ATOM 3549 C C . ALA A 1 456 ? -8.012 2.245 3.232 1.00 95.12 456 ALA A C 1
ATOM 3551 O O . ALA A 1 456 ? -8.362 3.324 2.755 1.00 95.12 456 ALA A O 1
ATOM 3552 N N . LEU A 1 457 ? -7.546 1.240 2.483 1.00 94.31 457 LEU A N 1
ATOM 3553 C CA . LEU A 1 457 ? -7.531 1.264 1.019 1.00 94.31 457 LEU A CA 1
ATOM 3554 C C . LEU A 1 457 ? -8.881 0.790 0.496 1.00 94.31 457 LEU A C 1
ATOM 3556 O O . LEU A 1 457 ? -9.199 -0.392 0.611 1.00 94.31 457 LEU A O 1
ATOM 3560 N N . VAL A 1 458 ? -9.645 1.688 -0.119 1.00 95.56 458 VAL A N 1
ATOM 3561 C CA . VAL A 1 458 ? -10.924 1.372 -0.761 1.00 95.56 458 VAL A CA 1
ATOM 3562 C C . VAL A 1 458 ? -10.688 1.136 -2.246 1.00 95.56 458 VAL A C 1
ATOM 3564 O O . VAL A 1 458 ? -10.137 2.004 -2.923 1.00 95.56 458 VAL A O 1
ATOM 3567 N N . ARG A 1 459 ? -11.076 -0.025 -2.780 1.00 94.94 459 ARG A N 1
ATOM 3568 C CA . ARG A 1 459 ? -10.924 -0.298 -4.214 1.00 94.94 459 ARG A CA 1
ATOM 3569 C C . ARG A 1 459 ? -11.847 0.624 -5.009 1.00 94.94 459 ARG A C 1
ATOM 3571 O O . ARG A 1 459 ? -13.053 0.636 -4.791 1.00 94.94 459 ARG A O 1
ATOM 3578 N N . ALA A 1 460 ? -11.270 1.372 -5.941 1.00 90.50 460 ALA A N 1
ATOM 3579 C CA . ALA A 1 460 ? -11.991 2.277 -6.827 1.00 90.50 460 ALA A CA 1
ATOM 3580 C C . ALA A 1 460 ? -12.175 1.673 -8.225 1.00 90.50 460 ALA A C 1
ATOM 3582 O O . ALA A 1 460 ? -13.266 1.767 -8.783 1.00 90.50 460 ALA A O 1
ATOM 3583 N N . LEU A 1 461 ? -11.140 1.023 -8.777 1.00 88.88 461 LEU A N 1
ATOM 3584 C CA . LEU A 1 461 ? -11.194 0.378 -10.095 1.00 88.88 461 LEU A CA 1
ATOM 3585 C C . LEU A 1 461 ? -10.608 -1.034 -10.035 1.00 88.88 461 LEU A C 1
ATOM 3587 O O . LEU A 1 461 ? -9.531 -1.237 -9.470 1.00 88.88 461 LEU A O 1
ATOM 3591 N N . LYS A 1 462 ? -11.292 -1.999 -10.659 1.00 88.44 462 LYS A N 1
ATOM 3592 C CA . LYS A 1 462 ? -10.740 -3.341 -10.904 1.00 88.44 462 LYS A CA 1
ATOM 3593 C C . LYS A 1 462 ? -9.829 -3.324 -12.131 1.00 88.44 462 LYS A C 1
ATOM 3595 O O . LYS A 1 462 ? -10.173 -2.748 -13.171 1.00 88.44 462 LYS A O 1
ATOM 3600 N N . ALA A 1 463 ? -8.700 -4.018 -12.034 1.00 78.56 463 ALA A N 1
ATOM 3601 C CA . ALA A 1 463 ? -7.823 -4.280 -13.162 1.00 78.56 463 ALA A CA 1
ATOM 3602 C C . ALA A 1 463 ? -8.617 -4.947 -14.296 1.00 78.56 463 ALA A C 1
ATOM 3604 O O . ALA A 1 463 ? -9.412 -5.856 -14.050 1.00 78.56 463 ALA A O 1
ATOM 3605 N N . ASN A 1 464 ? -8.337 -4.562 -15.547 1.00 61.78 464 ASN A N 1
ATOM 3606 C CA . ASN A 1 464 ? -8.890 -5.143 -16.784 1.00 61.78 464 ASN A CA 1
ATOM 3607 C C . ASN A 1 464 ? -10.291 -4.704 -17.239 1.00 61.78 464 ASN A C 1
ATOM 3609 O O . ASN A 1 464 ? -10.762 -5.240 -18.241 1.00 61.78 464 ASN A O 1
ATOM 3613 N N . GLY A 1 465 ? -10.951 -3.758 -16.568 1.00 54.69 465 GLY A N 1
ATOM 3614 C CA . GLY A 1 465 ? -12.286 -3.311 -16.994 1.00 54.69 465 GLY A CA 1
ATOM 3615 C C . GLY A 1 465 ? -12.550 -1.813 -16.921 1.00 54.69 465 GLY A C 1
ATOM 3616 O O . GLY A 1 465 ? -13.603 -1.388 -17.385 1.00 54.69 465 GLY A O 1
ATOM 3617 N N . ASN A 1 466 ? -11.653 -1.019 -16.315 1.00 63.41 466 ASN A N 1
ATOM 3618 C CA . ASN A 1 466 ? -11.981 0.337 -15.844 1.00 63.41 466 ASN A CA 1
ATOM 3619 C C . ASN A 1 466 ? -13.344 0.375 -15.115 1.00 63.41 466 ASN A C 1
ATOM 3621 O O . ASN A 1 466 ? -14.042 1.389 -15.135 1.00 63.41 466 ASN A O 1
ATOM 3625 N N . GLU A 1 467 ? -13.747 -0.752 -14.513 1.00 79.88 467 GLU A N 1
ATOM 3626 C CA . GLU A 1 467 ? -15.024 -0.883 -13.832 1.00 79.88 467 GLU A CA 1
ATOM 3627 C C . GLU A 1 467 ? -14.898 -0.124 -12.522 1.00 79.88 467 GLU A C 1
ATOM 3629 O O . GLU A 1 467 ? -14.087 -0.481 -11.662 1.00 79.88 467 GLU A O 1
ATOM 3634 N N . ASN A 1 468 ? -15.672 0.950 -12.407 1.00 84.62 468 ASN A N 1
ATOM 3635 C CA . ASN A 1 468 ? -15.785 1.693 -11.169 1.00 84.62 468 ASN A CA 1
ATOM 3636 C C . ASN A 1 468 ? -16.558 0.856 -10.156 1.00 84.62 468 ASN A C 1
ATOM 3638 O O . ASN A 1 468 ? -17.762 0.659 -10.291 1.00 84.62 468 ASN A O 1
ATOM 3642 N N . VAL A 1 469 ? -15.830 0.375 -9.153 1.00 89.50 469 VAL A N 1
ATOM 3643 C CA . VAL A 1 469 ? -16.340 -0.466 -8.066 1.00 89.50 469 VAL A CA 1
ATOM 3644 C C . VAL A 1 469 ? -16.297 0.255 -6.727 1.00 89.50 469 VAL A C 1
ATOM 3646 O O . VAL A 1 469 ? -16.450 -0.371 -5.682 1.00 89.50 469 VAL A O 1
ATOM 3649 N N . LEU A 1 470 ? -16.112 1.581 -6.724 1.00 89.19 470 LEU A N 1
ATOM 3650 C CA . LEU A 1 470 ? -16.041 2.349 -5.483 1.00 89.19 470 LEU A CA 1
ATOM 3651 C C . LEU A 1 470 ? -17.291 2.120 -4.621 1.00 89.19 470 LEU A C 1
ATOM 3653 O O . LEU A 1 470 ? -17.188 1.968 -3.411 1.00 89.19 470 LEU A O 1
ATOM 3657 N N . SER A 1 471 ? -18.471 2.002 -5.234 1.00 90.31 471 SER A N 1
ATOM 3658 C CA . SER A 1 471 ? -19.727 1.721 -4.527 1.00 90.31 471 SER A CA 1
ATOM 3659 C C . SER A 1 471 ? -19.756 0.380 -3.789 1.00 90.31 471 SER A C 1
ATOM 3661 O O . SER A 1 471 ? -20.576 0.215 -2.876 1.00 90.31 471 SER A O 1
ATOM 3663 N N . ASP A 1 472 ? -18.891 -0.566 -4.153 1.00 93.88 472 ASP A N 1
ATOM 3664 C CA . ASP A 1 472 ? -18.843 -1.902 -3.558 1.00 93.88 472 ASP A CA 1
ATOM 3665 C C . ASP A 1 472 ? -18.199 -1.878 -2.169 1.00 93.88 472 ASP A C 1
ATOM 3667 O O . ASP A 1 472 ? -18.394 -2.814 -1.396 1.00 93.88 472 ASP A O 1
ATOM 3671 N N . GLY A 1 473 ? -17.488 -0.798 -1.810 1.00 94.62 473 GLY A N 1
ATOM 3672 C CA . GLY A 1 473 ? -16.909 -0.629 -0.476 1.00 94.62 473 GLY A CA 1
ATOM 3673 C C . GLY A 1 473 ? -15.899 -1.718 -0.116 1.00 94.62 473 GLY A C 1
ATOM 3674 O O . GLY A 1 473 ? -15.814 -2.116 1.049 1.00 94.62 473 GLY A O 1
ATOM 3675 N N . GLU A 1 474 ? -15.191 -2.245 -1.116 1.00 97.06 474 GLU A N 1
ATOM 3676 C CA . GLU A 1 474 ? -14.191 -3.298 -0.962 1.00 97.06 474 GLU A CA 1
ATOM 3677 C C . GLU A 1 474 ? -12.900 -2.716 -0.358 1.00 97.06 474 GLU A C 1
ATOM 3679 O O . GLU A 1 474 ? -12.274 -1.832 -0.944 1.00 97.06 474 GLU A O 1
ATOM 3684 N N . ILE A 1 475 ? -12.487 -3.214 0.808 1.00 97.56 475 ILE A N 1
ATOM 3685 C CA . ILE A 1 475 ? -11.274 -2.779 1.507 1.00 97.56 475 ILE A CA 1
ATOM 3686 C C . ILE A 1 475 ? -10.132 -3.746 1.199 1.00 97.56 475 ILE A C 1
ATOM 3688 O O . ILE A 1 475 ? -10.240 -4.936 1.480 1.00 97.56 475 ILE A O 1
ATOM 3692 N N . GLY A 1 476 ? -9.040 -3.238 0.623 1.00 95.31 476 GLY A N 1
ATOM 3693 C CA . GLY A 1 476 ? -7.865 -4.027 0.221 1.00 95.31 476 GLY A CA 1
ATOM 3694 C C . GLY A 1 476 ? -6.795 -4.186 1.301 1.00 95.31 476 GLY A C 1
ATOM 3695 O O . GLY A 1 476 ? -5.941 -5.065 1.201 1.00 95.31 476 GLY A O 1
ATOM 3696 N N . GLY A 1 477 ? -6.829 -3.342 2.329 1.00 94.00 477 GLY A N 1
ATOM 3697 C CA . GLY A 1 477 ? -5.832 -3.332 3.392 1.00 94.00 477 GLY A CA 1
ATOM 3698 C C . GLY A 1 477 ? -5.800 -2.017 4.155 1.00 94.00 477 GLY A C 1
ATOM 3699 O O . GLY A 1 477 ? -6.617 -1.125 3.912 1.00 94.00 477 GLY A O 1
ATOM 3700 N N . PHE A 1 478 ? -4.840 -1.903 5.069 1.00 90.25 478 PHE A N 1
ATOM 3701 C CA . PHE A 1 478 ? -4.566 -0.666 5.800 1.00 90.25 478 PHE A CA 1
ATOM 3702 C C . PHE A 1 478 ? -3.170 -0.154 5.473 1.00 90.25 478 PHE A C 1
ATOM 3704 O O . PHE A 1 478 ? -2.206 -0.921 5.470 1.00 90.25 478 PHE A O 1
ATOM 3711 N N . MET A 1 479 ? -3.058 1.142 5.193 1.00 83.69 479 MET A N 1
ATOM 3712 C CA . MET A 1 479 ? -1.775 1.799 4.977 1.00 83.69 479 MET A CA 1
ATOM 3713 C C . MET A 1 479 ? -0.913 1.603 6.218 1.00 83.69 479 MET A C 1
ATOM 3715 O O . MET A 1 479 ? -1.269 2.056 7.305 1.00 83.69 479 MET A O 1
ATOM 3719 N N . HIS A 1 480 ? 0.210 0.914 6.047 1.00 67.25 480 HIS A N 1
ATOM 3720 C CA . HIS A 1 480 ? 1.177 0.728 7.117 1.00 67.25 480 HIS A CA 1
ATOM 3721 C C . HIS A 1 480 ? 2.186 1.871 7.096 1.00 67.25 480 HIS A C 1
ATOM 3723 O O . HIS A 1 480 ? 2.464 2.485 8.120 1.00 67.25 480 HIS A O 1
ATOM 3729 N N . TRP A 1 481 ? 2.702 2.178 5.904 1.00 62.22 481 TRP A N 1
ATOM 3730 C CA . TRP A 1 481 ? 3.715 3.200 5.712 1.00 62.22 481 TRP A CA 1
ATOM 3731 C C . TRP A 1 481 ? 3.609 3.821 4.322 1.00 62.22 481 TRP A C 1
ATOM 3733 O O . TRP A 1 481 ? 3.334 3.138 3.330 1.00 62.22 481 TRP A O 1
ATOM 3743 N N . SER A 1 482 ? 3.868 5.121 4.246 1.00 49.22 482 SER A N 1
ATOM 3744 C CA . SER A 1 482 ? 3.936 5.846 2.986 1.00 49.22 482 SER A CA 1
ATOM 3745 C C . SER A 1 482 ? 5.092 6.848 3.060 1.00 49.22 482 SER A C 1
ATOM 3747 O O . SER A 1 482 ? 4.969 7.876 3.728 1.00 49.22 482 SER A O 1
ATOM 3749 N N . ASP A 1 483 ? 6.210 6.564 2.386 1.00 44.81 483 ASP A N 1
ATOM 3750 C CA . ASP A 1 483 ? 7.333 7.505 2.206 1.00 44.81 483 ASP A CA 1
ATOM 3751 C C . ASP A 1 483 ? 6.981 8.549 1.131 1.00 44.81 483 ASP A C 1
ATOM 3753 O O . ASP A 1 483 ? 7.672 8.750 0.134 1.00 44.81 483 ASP A O 1
ATOM 3757 N N . LEU A 1 484 ? 5.840 9.205 1.313 1.00 45.97 484 LEU A N 1
ATOM 3758 C CA . LEU A 1 484 ? 5.344 10.231 0.411 1.00 45.97 484 LEU A CA 1
ATOM 3759 C C . LEU A 1 484 ? 6.254 11.479 0.586 1.00 45.97 484 LEU A C 1
ATOM 3761 O O . LEU A 1 484 ? 6.458 11.997 1.684 1.00 45.97 484 LEU A O 1
ATOM 3765 N N . ARG A 1 485 ? 6.912 11.911 -0.496 1.00 44.84 485 ARG A N 1
ATOM 3766 C CA . ARG A 1 485 ? 7.892 13.012 -0.561 1.00 44.84 485 ARG A CA 1
ATOM 3767 C C . ARG A 1 485 ? 7.372 14.319 0.073 1.00 44.84 485 ARG A C 1
ATOM 3769 O O . ARG A 1 485 ? 6.357 14.875 -0.337 1.00 44.84 485 ARG A O 1
ATOM 3776 N N . ALA A 1 486 ? 8.201 14.928 0.928 1.00 38.56 486 ALA A N 1
ATOM 3777 C CA . ALA A 1 486 ? 8.316 16.388 1.022 1.00 38.56 486 ALA A CA 1
ATOM 3778 C C . ALA A 1 486 ? 9.481 16.842 0.124 1.00 38.56 486 ALA A C 1
ATOM 3780 O O . ALA A 1 486 ? 10.529 16.200 0.109 1.00 38.56 486 ALA A O 1
ATOM 3781 N N . LYS A 1 487 ? 9.294 17.931 -0.633 1.00 34.94 487 LYS A N 1
ATOM 3782 C CA . LYS A 1 487 ? 10.042 18.355 -1.842 1.00 34.94 487 LYS A CA 1
ATOM 3783 C C . LYS A 1 487 ? 11.585 18.222 -1.911 1.00 34.94 487 LYS A C 1
ATOM 3785 O O . LYS A 1 487 ? 12.106 18.400 -3.005 1.00 34.94 487 LYS A O 1
ATOM 3790 N N . SER A 1 488 ? 12.354 17.908 -0.866 1.00 38.53 488 SER A N 1
ATOM 3791 C CA . SER A 1 488 ? 13.800 18.187 -0.878 1.00 38.53 488 SER A CA 1
ATOM 3792 C C . SER A 1 488 ? 14.809 17.040 -1.044 1.00 38.53 488 SER A C 1
ATOM 3794 O O . SER A 1 488 ? 15.912 17.382 -1.447 1.00 38.53 488 SER A O 1
ATOM 3796 N N . LEU A 1 489 ? 14.564 15.750 -0.758 1.00 40.62 489 LEU A N 1
ATOM 3797 C CA . LEU A 1 489 ? 15.686 14.773 -0.731 1.00 40.62 489 LEU A CA 1
ATOM 3798 C C . LEU A 1 489 ? 15.294 13.307 -1.035 1.00 40.62 489 LEU A C 1
ATOM 3800 O O . LEU A 1 489 ? 15.386 12.477 -0.149 1.00 40.62 489 LEU A O 1
ATOM 3804 N N . GLU A 1 490 ? 14.963 12.988 -2.292 1.00 48.72 490 GLU A N 1
ATOM 3805 C CA . GLU A 1 490 ? 14.635 11.625 -2.789 1.00 48.72 490 GLU A CA 1
ATOM 3806 C C . GLU A 1 490 ? 13.184 11.199 -2.458 1.00 48.72 490 GLU A C 1
ATOM 3808 O O . GLU A 1 490 ? 12.776 11.126 -1.301 1.00 48.72 490 GLU A O 1
ATOM 3813 N N . SER A 1 491 ? 12.350 11.021 -3.492 1.00 49.34 491 SER A N 1
ATOM 3814 C CA . SER A 1 491 ? 10.980 10.496 -3.367 1.00 49.34 491 SER A CA 1
ATOM 3815 C C . SER A 1 491 ? 11.006 8.996 -3.102 1.00 49.34 491 SER A C 1
ATOM 3817 O O . SER A 1 491 ? 11.877 8.305 -3.605 1.00 49.34 491 SER A O 1
ATOM 3819 N N . THR A 1 492 ? 9.999 8.459 -2.416 1.00 57.25 492 THR A N 1
ATOM 3820 C CA . THR A 1 492 ? 9.634 7.051 -2.593 1.00 57.25 492 THR A CA 1
ATOM 3821 C C . THR A 1 492 ? 8.197 7.009 -3.097 1.00 57.25 492 THR A C 1
ATOM 3823 O O . THR A 1 492 ? 7.268 7.416 -2.410 1.00 57.25 492 THR A O 1
ATOM 3826 N N . LEU A 1 493 ? 7.991 6.568 -4.338 1.00 69.62 493 LEU A N 1
ATOM 3827 C CA . LEU A 1 493 ? 6.649 6.506 -4.945 1.00 69.62 493 LEU A CA 1
ATOM 3828 C C . LEU A 1 493 ? 5.904 5.211 -4.590 1.00 69.62 493 LEU A C 1
ATOM 3830 O O . LEU A 1 493 ? 4.735 5.057 -4.940 1.00 69.62 493 LEU A O 1
ATOM 3834 N N . LEU A 1 494 ? 6.579 4.286 -3.901 1.00 77.00 494 LEU A N 1
ATOM 3835 C CA . LEU A 1 494 ? 6.024 3.022 -3.436 1.00 77.00 494 LEU A CA 1
ATOM 3836 C C . LEU A 1 494 ? 5.522 3.140 -1.993 1.00 77.00 494 LEU A C 1
ATOM 3838 O O . LEU A 1 494 ? 6.217 3.633 -1.107 1.00 77.00 494 LEU A O 1
ATOM 3842 N N . CYS A 1 495 ? 4.317 2.637 -1.765 1.00 78.19 495 CYS A N 1
ATOM 3843 C CA . CYS A 1 495 ? 3.650 2.541 -0.478 1.00 78.19 495 CYS A CA 1
ATOM 3844 C C . CYS A 1 495 ? 3.430 1.077 -0.109 1.00 78.19 495 CYS A C 1
ATOM 3846 O O . CYS A 1 495 ? 3.216 0.229 -0.981 1.00 78.19 495 CYS A O 1
ATOM 3848 N N . PHE A 1 496 ? 3.418 0.801 1.192 1.00 80.50 496 PHE A N 1
ATOM 3849 C CA . PHE A 1 496 ? 3.202 -0.540 1.718 1.00 80.50 496 PHE A CA 1
ATOM 3850 C C . PHE A 1 496 ? 1.983 -0.554 2.625 1.00 80.50 496 PHE A C 1
ATOM 3852 O O . PHE A 1 496 ? 1.772 0.329 3.462 1.00 80.50 496 PHE A O 1
ATOM 3859 N N . CYS A 1 497 ? 1.178 -1.588 2.454 1.00 84.12 497 CYS A N 1
ATOM 3860 C CA . CYS A 1 497 ? -0.069 -1.745 3.168 1.00 84.12 497 CYS A CA 1
ATOM 3861 C C . CYS A 1 497 ? -0.194 -3.177 3.679 1.00 84.12 497 CYS A C 1
ATOM 3863 O O . CYS A 1 497 ? 0.168 -4.132 2.988 1.00 84.12 497 CYS A O 1
ATOM 3865 N N . ASP A 1 498 ? -0.704 -3.311 4.897 1.00 86.19 498 ASP A N 1
ATOM 3866 C CA . ASP A 1 498 ? -0.957 -4.605 5.507 1.00 86.19 498 ASP A CA 1
ATOM 3867 C C . ASP A 1 498 ? -2.126 -5.303 4.822 1.00 86.19 498 ASP A C 1
ATOM 3869 O O . ASP A 1 498 ? -3.217 -4.739 4.674 1.00 86.19 498 ASP A O 1
ATOM 3873 N N . ALA A 1 499 ? -1.883 -6.549 4.417 1.00 90.31 499 ALA A N 1
ATOM 3874 C CA . ALA A 1 499 ? -2.914 -7.413 3.873 1.00 90.31 499 ALA A CA 1
ATOM 3875 C C . ALA A 1 499 ? -3.914 -7.823 4.965 1.00 90.31 499 ALA A C 1
ATOM 3877 O O . ALA A 1 499 ? -3.562 -7.999 6.131 1.00 90.31 499 ALA A O 1
ATOM 3878 N N . LEU A 1 500 ? -5.168 -8.035 4.568 1.00 93.88 500 LEU A N 1
ATOM 3879 C CA . LEU A 1 500 ? -6.254 -8.376 5.494 1.00 93.88 500 LEU A CA 1
ATOM 3880 C C . LEU A 1 500 ? -6.391 -9.876 5.756 1.00 93.88 500 LEU A C 1
ATOM 3882 O O . LEU A 1 500 ? -7.277 -10.274 6.507 1.00 93.88 500 LEU A O 1
ATOM 3886 N N . ASP A 1 501 ? -5.546 -10.708 5.145 1.00 91.25 501 ASP A N 1
ATOM 3887 C CA . ASP A 1 501 ? -5.590 -12.165 5.267 1.00 91.25 501 ASP A CA 1
ATOM 3888 C C . ASP A 1 501 ? -5.707 -12.623 6.726 1.00 91.25 501 ASP A C 1
ATOM 3890 O O . ASP A 1 501 ? -6.648 -13.339 7.051 1.00 91.25 501 ASP A O 1
ATOM 3894 N N . ASP A 1 502 ? -4.818 -12.153 7.605 1.00 89.56 502 ASP A N 1
ATOM 3895 C CA . ASP A 1 502 ? -4.785 -12.571 9.012 1.00 89.56 502 ASP A CA 1
ATOM 3896 C C . ASP A 1 502 ? -6.015 -12.077 9.794 1.00 89.56 502 ASP A C 1
ATOM 3898 O O . ASP A 1 502 ? -6.519 -12.776 10.673 1.00 89.56 502 ASP A O 1
ATOM 3902 N N . LEU A 1 503 ? -6.538 -10.891 9.459 1.00 93.56 503 LEU A N 1
ATOM 3903 C CA . LEU A 1 503 ? -7.758 -10.342 10.060 1.00 93.56 503 LEU A CA 1
ATOM 3904 C C . LEU A 1 503 ? -8.977 -11.195 9.682 1.00 93.56 503 LEU A C 1
ATOM 3906 O O . LEU A 1 503 ? -9.767 -11.577 10.550 1.00 93.56 503 LEU A O 1
ATOM 3910 N N . ILE A 1 504 ? -9.094 -11.536 8.397 1.00 95.88 504 ILE A N 1
ATOM 3911 C CA . ILE A 1 504 ? -10.165 -12.383 7.863 1.00 95.88 504 ILE A CA 1
ATOM 3912 C C . ILE A 1 504 ? -10.045 -13.806 8.426 1.00 95.88 504 ILE A C 1
ATOM 3914 O O . ILE A 1 504 ? -11.041 -14.383 8.863 1.00 95.88 504 ILE A O 1
ATOM 3918 N N . ASP A 1 505 ? -8.838 -14.375 8.459 1.00 93.50 505 ASP A N 1
ATOM 3919 C CA . ASP A 1 505 ? -8.577 -15.724 8.976 1.00 93.50 505 ASP A CA 1
ATOM 3920 C C . ASP A 1 505 ? -8.829 -15.815 10.492 1.00 93.50 505 ASP A C 1
ATOM 3922 O O . ASP A 1 505 ? -9.287 -16.847 10.985 1.00 93.50 505 ASP A O 1
ATOM 3926 N N . ALA A 1 506 ? -8.648 -14.714 11.230 1.00 92.56 506 ALA A N 1
ATOM 3927 C CA . ALA A 1 506 ? -9.057 -14.593 12.629 1.00 92.56 506 ALA A CA 1
ATOM 3928 C C . ALA A 1 506 ? -10.588 -14.501 12.823 1.00 92.56 506 ALA A C 1
ATOM 3930 O O . ALA A 1 506 ? -11.061 -14.485 13.967 1.00 92.56 506 ALA A O 1
ATOM 3931 N N . GLY A 1 507 ? -11.377 -14.478 11.744 1.00 95.94 507 GLY A N 1
ATOM 3932 C CA . GLY A 1 507 ? -12.841 -14.498 11.757 1.00 95.94 507 GLY A CA 1
ATOM 3933 C C . GLY A 1 507 ? -13.501 -13.123 11.856 1.00 95.94 507 GLY A C 1
ATOM 3934 O O . GLY A 1 507 ? -14.697 -13.051 12.149 1.00 95.94 507 GLY A O 1
ATOM 3935 N N . TRP A 1 508 ? -12.743 -12.045 11.645 1.00 96.81 508 TRP A N 1
ATOM 3936 C CA . TRP A 1 508 ? -13.294 -10.696 11.575 1.00 96.81 508 TRP A CA 1
ATOM 3937 C C . TRP A 1 508 ? -13.892 -10.428 10.195 1.00 96.81 508 TRP A C 1
ATOM 3939 O O . TRP A 1 508 ? -13.325 -10.789 9.166 1.00 96.81 508 TRP A O 1
ATOM 3949 N N . ASN A 1 509 ? -15.044 -9.770 10.183 1.00 96.56 509 ASN A N 1
ATOM 3950 C CA . ASN A 1 509 ? -15.747 -9.334 8.981 1.00 96.56 509 ASN A CA 1
ATOM 3951 C C . ASN A 1 509 ? -16.067 -7.844 9.095 1.00 96.56 509 ASN A C 1
ATOM 3953 O O . ASN A 1 509 ? -15.884 -7.245 10.155 1.00 96.56 509 ASN A O 1
ATOM 3957 N N . MET A 1 510 ? -16.589 -7.233 8.034 1.00 95.38 510 MET A N 1
ATOM 3958 C CA . MET A 1 510 ? -17.115 -5.874 8.153 1.00 95.38 510 MET A CA 1
ATOM 3959 C C . MET A 1 510 ? -18.230 -5.808 9.196 1.00 95.38 510 MET A C 1
ATOM 3961 O O . MET A 1 510 ? -19.071 -6.706 9.275 1.00 95.38 510 MET A O 1
ATOM 3965 N N . ALA A 1 511 ? -18.217 -4.767 10.032 1.00 91.62 511 ALA A N 1
ATOM 3966 C CA . ALA A 1 511 ? -19.326 -4.528 10.943 1.00 91.62 511 ALA A CA 1
ATOM 3967 C C . ALA A 1 511 ? -20.604 -4.221 10.138 1.00 91.62 511 ALA A C 1
ATOM 3969 O O . ALA A 1 511 ? -20.512 -3.513 9.128 1.00 91.62 511 ALA A O 1
ATOM 3970 N N . PRO A 1 512 ? -21.774 -4.745 10.553 1.00 77.06 512 PRO A N 1
ATOM 3971 C CA . PRO A 1 512 ? -23.037 -4.391 9.922 1.00 77.06 512 PRO A CA 1
ATOM 3972 C C . PRO A 1 512 ? -23.248 -2.875 9.992 1.00 77.06 512 PRO A C 1
ATOM 3974 O O . PRO A 1 512 ? -22.955 -2.266 11.022 1.00 77.06 512 PRO A O 1
ATOM 3977 N N . ILE A 1 513 ? -23.725 -2.302 8.885 1.00 63.31 513 ILE A N 1
ATOM 3978 C CA . ILE A 1 513 ? -24.086 -0.882 8.762 1.00 63.31 513 ILE A CA 1
ATOM 3979 C C . ILE A 1 513 ? -25.405 -0.621 9.482 1.00 63.31 513 ILE A C 1
ATOM 3981 O O . ILE A 1 513 ? -26.336 -1.443 9.295 1.00 63.31 513 ILE A O 1
#

Sequence (513 aa):
MSTTATEIHPELTLTPVRQLRKKRPSFSPVKHLASKPKARSMSGTNSIKPVVQDTREMGPTASLNFQEFSFWDNESKQMENISAELRAALMEHMRTTYNVGTMDICFPFLILYCEDSVPSPDSRPFMIAGCIGVWLEEGDNFPLELFPGNLSGQVLASTIEIDEHLASDLKPYRIPKKQTLLALASQYFPNATHISYISNRLVVELPKQSVDDYSNSLEHLPVTISNCNLRLAYHNGPQTTTELRRSKQPKPKYLDGVYDDVDYVQERGSFFPGTMLSSSEENCISAGILVSKGNQNCLTVASHCWSEEYIQSADKLGDSAYFKVTQGSLNVGTNVGYVAERVGTTDIGLCKLLPDITFENRFLELDVTAKTLLRSNDIKFGDVFQIDSFVAGLQQLECLGIRVRAEGGREKQLIGTRESLPQPGVYVAVVQGIYATSAPEIYGRPQIREGVCGSALVRALKANGNENVLSDGEIGGFMHWSDLRAKSLESTLLCFCDALDDLIDAGWNMAPI

Mean predicted aligned error: 11.61 Å

Solvent-accessible surface area (backbone atoms only — not comparable to full-atom values): 28560 Å² total; per-residue (Å²): 141,87,88,83,84,82,86,80,80,80,80,81,78,79,72,80,80,77,55,66,63,89,51,62,51,72,80,77,75,86,79,78,92,79,82,85,89,82,89,81,87,87,85,88,73,98,64,79,71,81,52,69,57,85,69,80,89,57,67,85,61,41,58,47,42,42,79,87,54,53,33,48,39,81,84,83,52,42,80,47,87,75,55,71,66,57,48,52,36,50,49,50,50,41,28,76,75,56,45,32,72,46,78,46,85,53,86,67,35,32,42,33,27,8,67,86,53,62,69,58,74,76,73,47,45,42,30,46,29,72,18,44,29,38,76,34,43,63,87,60,77,80,73,61,62,82,57,64,49,47,71,40,38,79,88,49,80,37,64,44,83,65,60,66,74,50,33,72,46,48,45,49,52,42,59,54,54,71,66,49,50,42,47,44,24,56,74,76,34,69,69,28,44,27,38,32,40,48,45,44,31,42,30,41,15,28,65,71,63,55,73,67,60,46,57,60,50,28,44,76,37,62,47,42,48,52,90,31,85,45,46,52,24,35,30,82,17,59,81,94,62,67,69,70,78,73,90,62,88,73,76,65,90,59,83,56,63,60,49,28,47,65,39,36,47,84,73,70,54,33,42,37,33,10,36,30,29,26,33,89,83,64,36,46,29,8,28,20,50,52,28,23,44,91,95,45,63,29,36,34,33,43,39,67,62,45,47,68,57,42,71,75,43,57,91,43,62,51,37,80,93,35,60,42,32,23,33,16,36,85,99,72,33,50,79,41,30,16,38,43,48,66,44,85,61,48,50,44,18,32,25,39,61,41,95,89,53,45,74,44,52,39,38,45,85,48,97,36,43,64,57,38,76,35,47,60,85,77,56,46,37,59,21,28,26,34,34,43,20,23,40,56,33,76,44,64,35,32,29,38,26,39,33,34,41,23,82,74,64,60,81,60,41,80,70,73,61,85,87,21,55,58,59,94,85,57,79,51,50,60,46,29,41,30,26,38,37,61,72,33,61,40,74,38,59,85,50,63,72,49,42,51,19,12,13,42,28,33,35,34,28,48,49,91,64,81,42,76,39,38,82,59,12,35,30,56,27,28,30,60,48,67,53,40,28,48,100,80,78,80,66,34,48,58,31,39,22,40,42,33,47,65,48,45,74,74,55,43,41,52,38,86,130

pLDDT: mean 75.75, std 21.87, range [24.55, 97.94]

Organism: NCBI:txid209136

Secondary structure (DSSP, 8-state):
--PPP---PPP----------SS-------PPP---PPP------------B---TTS-S---B-BSS--SEETTTTEE-PPPHHHHHHHHHHHHHHH-EEEEEEETTEEEEEESS-PPPGGGS-SEETTEEEEEEETTPPP-GGGS-SBPPPTTS--EE---HHHHHH--TTSPPPHHHHHHHHHHT-TT-SEEEEETTEEEEEEPP--HHHHHHHHTTS--EETT---EEEEEES-GGG-----SS----S---S------HHHHHSEE-TT-EEEETT--EEE---EEEETTEEEEEEEGGGGHHHHHHHGGGTT-TTSSEEEESSTTT-EEEEEEEEE-TTSSEEEEEEPTT-EE-SB-SSSS-B--EEPPGGG--TT-EEEEEETTTEEEEEEEEEEEEE-TTS-GGGSSSSTTTSPPTT----SEEEEEE-S----SS-TT-TTSSTT-EEEEEEETTTTEE-GGG-EEEEEEEEE-PPPTTS----EEEEE-SHHHHHTT-EEPP-

Foldseek 3Di:
DDDDDDDDDDPPPPDPPQQAFPFDQDDDDPDDDDDDDDDDDDDDDDAPAFDWDPPPPDALQDATATPVAALQDLPVRDGHDDDPSVVVNLQVCCCVQFQFPDWDDDPLEIETEHAPDGDDSSRDHCHYRRHGYAYHYPPDDDFCLLVDFDAFDPPDQDEDEDDPVLQVQQAAQWARDLVSQQCCCVPPNVQFQKWWDFRQEIEGEGEADPPVVVNVVSHVDHRYYPSHSGGYGYHRHDSLPPPVPCPDQFPLPDFFGRFRQDQCCVVPVEEEFQFWKAWPVRAIATWAAWWDFVPAIWTKFQQVRCVVVCLVCVVCQQPFVHQWMFTGDDPPGHTFFHFRDDQDQARITTTGGDPSYHYFQQHNNQREGAAWEDFLNNDGFQFKWWWAHRQQGIFIKTFGYKMAGHDNPDPQQPPDDSVSPDDVPPRTAGMKTKIFGSQLDRPGDPSDPHGQFNTWIQGQADPSPSDGCSHVNYTQFTFHDRQRDDPDDHGNRMTIGHGCNSVVVVVMIHDDD

Radius of gyration: 24.75 Å; Cα contacts (8 Å, |Δi|>4): 1126; chains: 1; bounding box: 104×65×73 Å